Protein AF-P23613-F1 (afdb_monomer)

Nearest PDB structures (foldseek):
  9jub-assembly1_A  TM=9.750E-01  e=3.483E-52  Homo sapiens
  2pe4-assembly1_A  TM=9.469E-01  e=1.449E-42  Homo sapiens
  1fcq-assembly1_A  TM=8.650E-01  e=6.191E-25  Apis mellifera
  1fcv-assembly1_A  TM=8.426E-01  e=2.976E-24  Apis mellifera
  2atm-assembly1_A  TM=8.483E-01  e=1.279E-23  Vespula vulgaris

pLDDT: mean 86.51, std 22.06, range [27.38, 98.94]

Sequence (529 aa):
MGAFTFKHSFFGSFVECSGVLQTVFIFLLIPCCLADKRAPPLIPNVPLLWVWNAPTEFCIGGTNQPLDMSFFSIVGTPRKNITGQSITLYYVDRLGYYPYIDPHTGAIVHGGLPQLMNLQQHLRKSRQDILFYMPTDSVGLAVIDWEEWRPTWTRNWRPKDIYRNKSIELVKSQHPQYNHSYAVAVAKRDFERTGKAFMLETLKLGKSLRPSSLWGYYLFPDCYNTHFTKPNYDGHCPPIELQRNNDLQWLWNDSTALYPSVYLTSRVRSSQNGALYVRNRVHESIRVSKLMDDKNPLPIYVYIRLVFTDQTTTFLELDDLVHSVGEIVPLGVSGIIIWGSLSLTRSLVSCIGLENYMKGTLLPYLINVTLAAKMCGQVLCKNQGICTRKDWNTNTYLHLNATNFDIELQQNGKFVVHGKPSLEDLQEFSKNFHCSCYTNVACKDRLDVHNVRSVNVCTANNICIDAVLNFPSLDDDDEPPITDDTSQNQDSISDITSSAPPSSHILPKDLSWCLFLLSIFSQHWKYLL

Radius of gyration: 29.28 Å; Cα contacts (8 Å, |Δi|>4): 858; chains: 1; bounding box: 80×87×86 Å

InterPro domains:
  IPR001439 Hyaluronidase PH20/Hyaluronidase-5 [PIRSF500773] (1-520)
  IPR013785 Aldolase-type TIM barrel [G3DSA:3.20.20.70] (37-457)
  IPR017853 Glycoside hydrolase superfamily [SSF51445] (47-368)
  IPR018155 Hyaluronidase [PF01630] (38-444)
  IPR018155 Hyaluronidase [PIRSF038193] (1-527)
  IPR018155 Hyaluronidase [PR00846] (48-60)
  IPR018155 Hyaluronidase [PR00846] (109-123)
  IPR018155 Hyaluronidase [PR00846] (140-157)
  IPR018155 Hyaluronidase [PR00846] (198-223)
  IPR018155 Hyaluronidase [PR00846] (245-259)
  IPR018155 Hyaluronidase [PR00846] (351-364)
  IPR018155 Hyaluronidase [PTHR11769] (14-450)

Secondary structure (DSSP, 8-state):
------------------THHHHHHHHHHSGGG---EEPPPSSTT-SSEEEEES-GGG-B-TTSSB---TT-SEEE---TT--S-SEEEE-TTSSS---EE-TTT--EETTSSTTTS-HHHHHHHHHHHHHHH--S--SEEEEE---SS-SSGGG--TTTHHHHHHHHHHHHHH-TTS-HHHHHHHHHHHHHHHHHHHHHHHHHHHHHH-TTEEEEEBTBS------TTSTT---PPPHHHHHHHHHTHHHHTT-SSBB-B----GGGTTSHHHHHHHHHHHHHHHHHHTSS-SSSPPPBEEEEESB-SS-TT-BPPHHHHIIIIIHHGGGT-SEEEEE--GGGTSSHHHHHHHHHHIIIIIHHHHHHHHHHHHHHHHHHHTTSEEEEESSTTS-------TTTEEEEE-TTS-EEEEE---HHHHHHHHHHEEEEEETT------S-GGG--EEEEE-TT--EEEEE--PPPTTSSS-PPPP----------------------------HHHHHHHHHHHHGGGS--

Foldseek 3Di:
DDDDDDDDDDDDDPPPPDCVVVVVVVVVPVPPPLQQADAQFLDPQQQAAAEEEDPQPLFCAPVSHGFPPLLHPFYYYQDDQAAQGLAYEAECVQAFQRWAQPPPPRDTGCNHALLNHDLVNRLVRRLVSLCGRNVDQAAHAYEYEYDRDDLQLVVCDPPSCVRLVVLLVVLCVVPVPDDSVRSSVVSRVSRNVSSLSNLLVSLLSSCVVHVNYFYAYAQPPPLPLPPLVDPPRQQARDPVSLVVSVVCLSRLVSGQAAERELAAAPSQALHVSLLSNQLNSLVSRSVSQPSVPSLNGHAYEYEYEQAHPHGQQHGHALSSCCSHVQLNQQQRHNYYYYHHYCSCSVDNVSSNVVSCCCLPHVVLFVQFQSLLFLQLCCQFWVVQFTKHFPDSSDSDGSGDDPVFWDWDQDPVRDIAIDGDDDLVSSVSSVVTIHGNGYRPGDTGTDPPSVPPQWGWGARSSGRIDTDGDDDDDPPPPDDDDDDDDDDDDDPDDDDDDDDDDDDDDDDDPDCPVVVVVVVVVVVVVPPPD

Organism: Cavia porcellus (NCBI:txid10141)

Mean predicted aligned error: 10.87 Å

Structure (mmCIF, N/CA/C/O backbone):
data_AF-P23613-F1
#
_entry.id   AF-P23613-F1
#
loop_
_atom_site.group_PDB
_atom_site.id
_atom_site.type_symbol
_atom_site.label_atom_id
_atom_site.label_alt_id
_atom_site.label_comp_id
_atom_site.label_asym_id
_atom_site.label_entity_id
_atom_site.label_seq_id
_atom_site.pdbx_PDB_ins_code
_atom_site.Cartn_x
_atom_site.Cartn_y
_atom_site.Cartn_z
_atom_site.occupancy
_atom_site.B_iso_or_equiv
_atom_site.auth_seq_id
_atom_site.auth_comp_id
_atom_site.auth_asym_id
_atom_site.auth_atom_id
_atom_site.pdbx_PDB_model_num
ATOM 1 N N . MET A 1 1 ? 48.321 -65.773 53.821 1.00 35.59 1 MET A N 1
ATOM 2 C CA . MET A 1 1 ? 49.017 -64.737 54.617 1.00 35.59 1 MET A CA 1
ATOM 3 C C . MET A 1 1 ? 48.032 -63.612 54.873 1.00 35.59 1 MET A C 1
ATOM 5 O O . MET A 1 1 ? 47.292 -63.271 53.962 1.00 35.59 1 MET A O 1
ATOM 9 N N . GLY A 1 2 ? 47.921 -63.177 56.127 1.00 34.09 2 GLY A N 1
ATOM 10 C CA . GLY A 1 2 ? 46.806 -62.376 56.627 1.00 34.09 2 GLY A CA 1
ATOM 11 C C . GLY A 1 2 ? 46.732 -60.932 56.124 1.00 34.09 2 GLY A C 1
ATOM 12 O O . GLY A 1 2 ? 47.732 -60.333 55.746 1.00 34.09 2 GLY A O 1
ATOM 13 N N . ALA A 1 3 ? 45.488 -60.450 56.159 1.00 28.58 3 ALA A N 1
ATOM 14 C CA . ALA A 1 3 ? 44.985 -59.096 56.383 1.00 28.58 3 ALA A CA 1
ATOM 15 C C . ALA A 1 3 ? 45.936 -57.897 56.223 1.00 28.58 3 ALA A C 1
ATOM 17 O O . ALA A 1 3 ? 46.836 -57.701 57.030 1.00 28.58 3 ALA A O 1
ATOM 18 N N . PHE A 1 4 ? 45.543 -56.978 55.335 1.00 34.72 4 PHE A N 1
ATOM 19 C CA . PHE A 1 4 ? 45.551 -55.546 55.636 1.00 34.72 4 PHE A CA 1
ATOM 20 C C . PHE A 1 4 ? 44.261 -54.901 55.123 1.00 34.72 4 PHE A C 1
ATOM 22 O O . PHE A 1 4 ? 44.025 -54.754 53.928 1.00 34.72 4 PHE A O 1
ATOM 29 N N . THR A 1 5 ? 43.407 -54.537 56.072 1.00 27.86 5 THR A N 1
ATOM 30 C CA . THR A 1 5 ? 42.307 -53.590 55.918 1.00 27.86 5 THR A CA 1
ATOM 31 C C . THR A 1 5 ? 42.869 -52.177 55.788 1.00 27.86 5 THR A C 1
ATOM 33 O O . THR A 1 5 ? 43.522 -51.706 56.715 1.00 27.86 5 THR A O 1
ATOM 36 N N . PHE A 1 6 ? 42.536 -51.470 54.709 1.00 35.62 6 PHE A N 1
ATOM 37 C CA . PHE A 1 6 ? 42.547 -50.008 54.687 1.00 35.62 6 PHE A CA 1
ATOM 38 C C . PHE A 1 6 ? 41.202 -49.507 54.162 1.00 35.62 6 PHE A C 1
ATOM 40 O O . PHE A 1 6 ? 40.884 -49.604 52.980 1.00 35.62 6 PHE A O 1
ATOM 47 N N . LYS A 1 7 ? 40.396 -48.987 55.092 1.00 27.80 7 LYS A N 1
ATOM 48 C CA . LYS A 1 7 ? 39.304 -48.060 54.808 1.00 27.80 7 LYS A CA 1
ATOM 49 C C . LYS A 1 7 ? 39.934 -46.726 54.418 1.00 27.80 7 LYS A C 1
ATOM 51 O O . LYS A 1 7 ? 40.597 -46.131 55.255 1.00 27.80 7 LYS A O 1
ATOM 56 N N . HIS A 1 8 ? 39.659 -46.231 53.219 1.00 33.97 8 HIS A N 1
ATOM 57 C CA . HIS A 1 8 ? 39.567 -44.795 52.975 1.00 33.97 8 HIS A CA 1
ATOM 58 C C . HIS A 1 8 ? 38.537 -44.540 51.879 1.00 33.97 8 HIS A C 1
ATOM 60 O O . HIS A 1 8 ? 38.761 -44.788 50.700 1.00 33.97 8 HIS A O 1
ATOM 66 N N . SER A 1 9 ? 37.383 -44.051 52.321 1.00 27.38 9 SER A N 1
ATOM 67 C CA . SER A 1 9 ? 36.413 -43.346 51.503 1.00 27.38 9 SER A CA 1
ATOM 68 C C . SER A 1 9 ? 37.077 -42.102 50.917 1.00 27.38 9 SER A C 1
ATOM 70 O O . SER A 1 9 ? 37.444 -41.207 51.674 1.00 27.38 9 SER A O 1
ATOM 72 N N . PHE A 1 10 ? 37.195 -42.019 49.595 1.00 31.62 10 PHE A N 1
ATOM 73 C CA . PHE A 1 10 ? 37.353 -40.745 48.904 1.00 31.62 10 PHE A CA 1
ATOM 74 C C . PHE A 1 10 ? 36.447 -40.711 47.676 1.00 31.62 10 PHE A C 1
ATOM 76 O O . PHE A 1 10 ? 36.648 -41.426 46.704 1.00 31.62 10 PHE A O 1
ATOM 83 N N . PHE A 1 11 ? 35.410 -39.889 47.833 1.00 29.31 11 PHE A N 1
ATOM 84 C CA . PHE A 1 11 ? 34.974 -38.847 46.913 1.00 29.31 11 PHE A CA 1
ATOM 85 C C . PHE A 1 11 ? 34.823 -39.163 45.424 1.00 29.31 11 PHE A C 1
ATOM 87 O O . PHE A 1 11 ? 35.788 -39.347 44.692 1.00 29.31 11 PHE A O 1
ATOM 94 N N . GLY A 1 12 ? 33.586 -38.941 44.975 1.00 28.69 12 GLY A N 1
ATOM 95 C CA . GLY A 1 12 ? 33.343 -38.253 43.717 1.00 28.69 12 GLY A CA 1
ATOM 96 C C . GLY A 1 12 ? 33.208 -39.183 42.531 1.00 28.69 12 GLY A C 1
ATOM 97 O O . GLY A 1 12 ? 34.080 -39.225 41.669 1.00 28.69 12 GLY A O 1
ATOM 98 N N . SER A 1 13 ? 32.059 -39.853 42.431 1.00 32.28 13 SER A N 1
ATOM 99 C CA . SER A 1 13 ? 31.534 -40.223 41.124 1.00 32.28 13 SER A CA 1
ATOM 100 C C . SER A 1 13 ? 31.317 -38.927 40.341 1.00 32.28 13 SER A C 1
ATOM 102 O O . SER A 1 13 ? 30.289 -38.262 40.486 1.00 32.28 13 SER A O 1
ATOM 104 N N . PHE A 1 14 ? 32.314 -38.543 39.546 1.00 35.59 14 PHE A N 1
ATOM 105 C CA . PHE A 1 14 ? 32.091 -37.724 38.370 1.00 35.59 14 PHE A CA 1
ATOM 106 C C . PHE A 1 14 ? 31.065 -38.485 37.538 1.00 35.59 14 PHE A C 1
ATOM 108 O O . PHE A 1 14 ? 31.391 -39.456 36.860 1.00 35.59 14 PHE A O 1
ATOM 115 N N . VAL A 1 15 ? 29.797 -38.097 37.663 1.00 36.88 15 VAL A N 1
ATOM 116 C CA . VAL A 1 15 ? 28.803 -38.440 36.660 1.00 36.88 15 VAL A CA 1
ATOM 117 C C . VAL A 1 15 ? 29.282 -37.711 35.418 1.00 36.88 15 VAL A C 1
ATOM 119 O O . VAL A 1 15 ? 29.139 -36.494 35.306 1.00 36.88 15 VAL A O 1
ATOM 122 N N . GLU A 1 16 ? 29.953 -38.459 34.546 1.00 40.16 16 GLU A N 1
ATOM 123 C CA . GLU A 1 16 ? 30.186 -38.115 33.154 1.00 40.16 16 GLU A CA 1
ATOM 124 C C . GLU A 1 16 ? 28.838 -37.692 32.576 1.00 40.16 16 GLU A C 1
ATOM 126 O O . GLU A 1 16 ? 27.990 -38.504 32.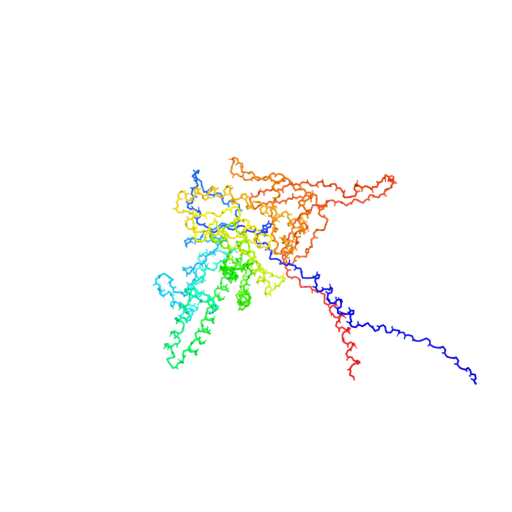202 1.00 40.16 16 GLU A O 1
ATOM 131 N N . CYS A 1 17 ? 28.595 -36.385 32.594 1.00 43.09 17 CYS A N 1
ATOM 132 C CA . CYS A 1 17 ? 27.422 -35.790 31.997 1.00 43.09 17 CYS A CA 1
ATOM 133 C C . CYS A 1 17 ? 27.652 -35.896 30.491 1.00 43.09 17 CYS A C 1
ATOM 135 O O . CYS A 1 17 ? 28.275 -35.031 29.878 1.00 43.09 17 CYS A O 1
ATOM 137 N N . SER A 1 18 ? 27.270 -37.046 29.929 1.00 50.59 18 SER A N 1
ATOM 138 C CA . SER A 1 18 ? 27.409 -37.348 28.509 1.00 50.59 18 SER A CA 1
ATOM 139 C C . SER A 1 18 ? 26.907 -36.157 27.686 1.00 50.59 18 SER A C 1
ATOM 141 O O . SER A 1 18 ? 25.842 -35.602 27.973 1.00 50.59 18 SER A O 1
ATOM 143 N N . GLY A 1 19 ? 27.676 -35.744 26.672 1.00 51.91 19 GLY A N 1
ATOM 144 C CA . GLY A 1 19 ? 27.429 -34.531 25.872 1.00 51.91 19 GLY A CA 1
ATOM 145 C C . GLY A 1 19 ? 26.027 -34.422 25.249 1.00 51.91 19 GLY A C 1
ATOM 146 O O . GLY A 1 19 ? 25.624 -33.344 24.816 1.00 51.91 19 GLY A O 1
ATOM 147 N N . VAL A 1 20 ? 25.251 -35.508 25.283 1.00 53.25 20 VAL A N 1
ATOM 148 C CA . VAL A 1 20 ? 23.841 -35.585 24.891 1.00 53.25 20 VAL A CA 1
ATOM 149 C C . VAL A 1 20 ? 22.955 -34.648 25.727 1.00 53.25 20 VAL A C 1
ATOM 151 O O . VAL A 1 20 ? 22.086 -33.981 25.169 1.00 53.25 20 VAL A O 1
ATOM 154 N N . LEU A 1 21 ? 23.196 -34.504 27.037 1.00 53.19 21 LEU A N 1
ATOM 155 C CA . LEU A 1 21 ? 22.376 -33.636 27.901 1.00 53.19 21 LEU A CA 1
ATOM 156 C C . LEU A 1 21 ? 22.568 -32.143 27.587 1.00 53.19 21 LEU A C 1
ATOM 158 O O . LEU A 1 21 ? 21.594 -31.394 27.561 1.00 53.19 21 LEU A O 1
ATOM 162 N N . GLN A 1 22 ? 23.789 -31.708 27.262 1.00 53.59 22 GLN A N 1
ATOM 163 C CA . GLN A 1 22 ? 24.042 -30.314 26.870 1.00 53.59 22 GLN A CA 1
ATOM 164 C C . GLN A 1 22 ? 23.397 -29.960 25.526 1.00 53.59 22 GLN A C 1
ATOM 166 O O . GLN A 1 22 ? 22.915 -28.841 25.359 1.00 53.59 22 GLN A O 1
ATOM 171 N N . THR A 1 23 ? 23.328 -30.906 24.583 1.00 55.25 23 THR A N 1
ATOM 172 C CA . THR A 1 23 ? 22.690 -30.638 23.286 1.00 55.25 23 THR A CA 1
ATOM 173 C C . THR A 1 23 ? 21.169 -30.525 23.431 1.00 55.25 23 THR A C 1
ATOM 175 O O . THR A 1 23 ? 20.565 -29.614 22.869 1.00 55.25 23 THR A O 1
ATOM 178 N N . VAL A 1 24 ? 20.547 -31.383 24.250 1.00 58.16 24 VAL A N 1
ATOM 179 C CA . VAL A 1 24 ? 19.093 -31.359 24.501 1.00 58.16 24 VAL A CA 1
ATOM 180 C C . VAL A 1 24 ? 18.651 -30.063 25.196 1.00 58.16 24 VAL A C 1
ATOM 182 O O . VAL A 1 24 ? 17.628 -29.493 24.820 1.00 58.16 24 VAL A O 1
ATOM 185 N N . PHE A 1 25 ? 19.438 -29.530 26.139 1.00 52.75 25 PHE A N 1
ATOM 186 C CA . PHE A 1 25 ? 19.114 -28.252 26.790 1.00 52.75 25 PHE A CA 1
ATOM 187 C C . PHE A 1 25 ? 19.213 -27.044 25.846 1.00 52.75 25 PHE A C 1
ATOM 189 O O . PHE A 1 25 ? 18.385 -26.138 25.932 1.00 52.75 25 PHE A O 1
ATOM 196 N N . ILE A 1 26 ? 20.163 -27.039 24.905 1.00 57.59 26 ILE A N 1
ATOM 197 C CA . ILE A 1 26 ? 20.266 -25.974 23.895 1.00 57.59 26 ILE A CA 1
ATOM 198 C C . ILE A 1 26 ? 19.061 -26.029 22.939 1.00 57.59 26 ILE A C 1
ATOM 200 O O . ILE A 1 26 ? 18.459 -24.993 22.663 1.00 57.59 26 ILE A O 1
ATOM 204 N N . PHE A 1 27 ? 18.629 -27.219 22.506 1.00 54.94 27 PHE A N 1
ATOM 205 C CA . PHE A 1 27 ? 17.451 -27.363 21.638 1.00 54.94 27 PHE A CA 1
ATOM 206 C C . PHE A 1 27 ? 16.112 -27.052 22.329 1.00 54.94 27 PHE A C 1
ATOM 208 O O . PHE A 1 27 ? 15.187 -26.618 21.649 1.00 54.94 27 PHE A O 1
ATOM 215 N N . LEU A 1 28 ? 15.999 -27.210 23.652 1.00 54.81 28 LEU A N 1
ATOM 216 C CA . LEU A 1 28 ? 14.786 -26.843 24.402 1.00 54.81 28 LEU A CA 1
ATOM 217 C C . LEU A 1 28 ? 14.705 -25.343 24.740 1.00 54.81 28 LEU A C 1
ATOM 219 O O . LEU A 1 28 ? 13.606 -24.817 24.902 1.00 54.81 28 LEU A O 1
ATOM 223 N N . LEU A 1 29 ? 15.837 -24.634 24.813 1.00 49.53 29 LEU A N 1
ATOM 224 C CA . LEU A 1 29 ? 15.864 -23.195 25.113 1.00 49.53 29 LEU A CA 1
ATOM 225 C C . LEU A 1 29 ? 15.722 -22.299 23.868 1.00 49.53 29 LEU A C 1
ATOM 227 O O . LEU A 1 29 ? 15.294 -21.153 23.996 1.00 49.53 29 LEU A O 1
ATOM 231 N N . ILE A 1 30 ? 16.039 -22.799 22.667 1.00 52.78 30 ILE A N 1
ATOM 232 C CA . ILE A 1 30 ? 15.990 -22.005 21.424 1.00 52.78 30 ILE A CA 1
ATOM 233 C C . ILE A 1 30 ? 14.553 -21.670 20.952 1.00 52.78 30 ILE A C 1
ATOM 235 O O . ILE A 1 30 ? 14.345 -20.535 20.518 1.00 52.78 30 ILE A O 1
ATOM 239 N N . PRO A 1 31 ? 13.532 -22.549 21.055 1.00 48.16 31 PRO A N 1
ATOM 240 C CA . PRO A 1 31 ? 12.187 -22.211 20.576 1.00 48.16 31 PRO A CA 1
ATOM 241 C C . PRO A 1 31 ? 11.393 -21.283 21.508 1.00 48.16 31 PRO A C 1
ATOM 243 O O . PRO A 1 31 ? 10.493 -20.590 21.045 1.00 48.16 31 PRO A O 1
ATOM 246 N N . CYS A 1 32 ? 11.706 -21.225 22.807 1.00 46.53 32 CYS A N 1
ATOM 247 C CA . CYS A 1 32 ? 10.863 -20.513 23.780 1.00 46.53 32 CYS A CA 1
ATOM 248 C C . CYS A 1 32 ? 11.027 -18.981 23.794 1.00 46.53 32 CYS A C 1
ATOM 250 O O . CYS A 1 32 ? 10.246 -18.303 24.459 1.00 46.53 32 CYS A O 1
ATOM 252 N N . CYS A 1 33 ? 12.012 -18.419 23.083 1.00 47.56 33 CYS A N 1
ATOM 253 C CA . CYS A 1 33 ? 12.348 -16.991 23.188 1.00 47.56 33 CYS A CA 1
ATOM 254 C C . CYS A 1 33 ? 12.337 -16.208 21.868 1.00 47.56 33 CYS A C 1
ATOM 256 O O . CYS A 1 33 ? 12.614 -15.006 21.893 1.00 47.56 33 CYS A O 1
ATOM 258 N N . LEU A 1 34 ? 11.975 -16.812 20.731 1.00 54.50 34 LEU A N 1
ATOM 259 C CA . LEU A 1 34 ? 11.693 -16.039 19.516 1.00 54.50 34 LEU A CA 1
ATOM 260 C C . LEU A 1 34 ? 10.297 -15.417 19.636 1.00 54.50 34 LEU A C 1
ATOM 262 O O . LEU A 1 34 ? 9.340 -15.852 19.004 1.00 54.50 34 LEU A O 1
ATOM 266 N N . ALA A 1 35 ? 10.168 -14.416 20.508 1.00 65.12 35 ALA A N 1
ATOM 267 C CA . ALA A 1 35 ? 8.947 -13.635 20.622 1.00 65.12 35 ALA A CA 1
ATOM 268 C C . ALA A 1 35 ? 8.652 -12.984 19.264 1.00 65.12 35 ALA A C 1
ATOM 270 O O . ALA A 1 35 ? 9.446 -12.180 18.773 1.00 65.12 35 ALA A O 1
ATOM 271 N N . ASP A 1 36 ? 7.517 -13.327 18.658 1.00 86.62 36 ASP A N 1
ATOM 272 C CA . ASP A 1 36 ? 7.092 -12.752 17.389 1.00 86.62 36 ASP A CA 1
ATOM 273 C C . ASP A 1 36 ? 6.780 -11.259 17.571 1.00 86.62 36 ASP A C 1
ATOM 275 O O . ASP A 1 36 ? 5.734 -10.892 18.101 1.00 86.62 36 ASP A O 1
ATOM 279 N N . LYS A 1 37 ? 7.709 -10.381 17.178 1.00 94.69 37 LYS A N 1
ATOM 280 C CA . LYS A 1 37 ? 7.545 -8.931 17.330 1.00 94.69 37 LYS A CA 1
ATOM 281 C C . LYS A 1 37 ? 6.811 -8.290 16.157 1.00 94.69 37 LYS A C 1
ATOM 283 O O . LYS A 1 37 ? 6.916 -8.728 15.003 1.00 94.69 37 LYS A O 1
ATOM 288 N N . ARG A 1 38 ? 6.105 -7.199 16.456 1.00 96.75 38 ARG A N 1
ATOM 289 C CA . ARG A 1 38 ? 5.537 -6.249 15.491 1.00 96.75 38 ARG A CA 1
ATOM 290 C C . ARG A 1 38 ? 5.854 -4.816 15.902 1.00 96.75 38 ARG A C 1
ATOM 292 O O . ARG A 1 38 ? 6.026 -4.522 17.086 1.00 96.75 38 ARG A O 1
ATOM 299 N N . ALA A 1 39 ? 5.920 -3.932 14.912 1.00 96.75 39 ALA A N 1
ATOM 300 C CA . ALA A 1 39 ? 6.069 -2.506 15.156 1.00 96.75 39 ALA A CA 1
ATOM 301 C C . ALA A 1 39 ? 4.892 -1.978 15.997 1.00 96.75 39 ALA A C 1
ATOM 303 O O . ALA A 1 39 ? 3.756 -2.417 15.782 1.00 96.75 39 ALA A O 1
ATOM 304 N N . PRO A 1 40 ? 5.133 -1.046 16.934 1.00 96.44 40 PRO A N 1
ATOM 305 C CA . PRO A 1 40 ? 4.059 -0.406 17.676 1.00 96.44 40 PRO A CA 1
ATOM 306 C C . PRO A 1 40 ? 3.154 0.428 16.747 1.00 96.44 40 PRO A C 1
ATOM 308 O O . PRO A 1 40 ? 3.584 0.829 15.659 1.00 96.44 40 PRO A O 1
ATOM 311 N N . PRO A 1 41 ? 1.911 0.722 17.167 1.00 97.06 41 PRO A N 1
ATOM 312 C CA . PRO A 1 41 ? 0.989 1.552 16.395 1.00 97.06 41 PRO A CA 1
ATOM 313 C C . PRO A 1 41 ? 1.536 2.965 16.146 1.00 97.06 41 PRO A C 1
ATOM 315 O O . PRO A 1 41 ? 2.107 3.575 17.048 1.00 97.06 41 PRO A O 1
ATOM 318 N N . LEU A 1 42 ? 1.303 3.516 14.948 1.00 96.81 42 LEU A N 1
ATOM 319 C CA . LEU A 1 42 ? 1.667 4.906 14.621 1.00 96.81 42 LEU A CA 1
ATOM 320 C C . LEU A 1 42 ? 0.841 5.924 15.413 1.00 96.81 42 LEU A C 1
ATOM 322 O O . LEU A 1 42 ? 1.361 6.946 15.850 1.00 96.81 42 LEU A O 1
ATOM 326 N N . ILE A 1 43 ? -0.453 5.639 15.572 1.00 95.69 43 ILE A N 1
ATOM 327 C CA . ILE A 1 43 ? -1.387 6.433 16.369 1.00 95.69 43 ILE A CA 1
ATOM 328 C C . ILE A 1 43 ? -1.732 5.612 17.620 1.00 95.69 43 ILE A C 1
ATOM 330 O O . ILE A 1 43 ? -2.120 4.445 17.480 1.00 95.69 43 ILE A O 1
ATOM 334 N N . PRO A 1 44 ? -1.615 6.181 18.837 1.00 92.19 44 PRO A N 1
ATOM 335 C CA . PRO A 1 44 ? -1.964 5.477 20.068 1.00 92.19 44 PRO A CA 1
ATOM 336 C C . PRO A 1 44 ? -3.369 4.864 20.005 1.00 92.19 44 PRO A C 1
ATOM 338 O O . PRO A 1 44 ? -4.305 5.493 19.520 1.00 92.19 44 PRO A O 1
ATOM 341 N N . ASN A 1 45 ? -3.523 3.636 20.507 1.00 91.06 45 ASN A N 1
ATOM 342 C CA . ASN A 1 45 ? -4.793 2.889 20.546 1.00 91.06 45 ASN A CA 1
ATOM 343 C C . ASN A 1 45 ? -5.431 2.551 19.174 1.00 91.06 45 ASN A C 1
ATOM 345 O O . ASN A 1 45 ? -6.556 2.032 19.128 1.00 91.06 45 ASN A O 1
ATOM 349 N N . VAL A 1 46 ? -4.709 2.766 18.064 1.00 95.69 46 VAL A N 1
ATOM 350 C CA . VAL A 1 46 ? -5.116 2.392 16.696 1.00 95.69 46 VAL A CA 1
ATOM 351 C C . VAL A 1 46 ? -4.156 1.325 16.143 1.00 95.69 46 VAL A C 1
ATOM 353 O O . VAL A 1 46 ? -3.284 1.637 15.335 1.00 95.69 46 VAL A O 1
ATOM 356 N N . PRO A 1 47 ? -4.271 0.055 16.587 1.00 95.75 47 PRO A N 1
ATOM 357 C CA . PRO A 1 47 ? -3.327 -1.004 16.213 1.00 95.75 47 PRO A CA 1
ATOM 358 C C . PRO A 1 47 ? -3.379 -1.393 14.730 1.00 95.75 47 PRO A C 1
ATOM 360 O O . PRO A 1 47 ? -2.379 -1.850 14.187 1.00 95.75 47 PRO A O 1
ATOM 363 N N . LEU A 1 48 ? -4.528 -1.184 14.081 1.00 97.75 48 LEU A N 1
ATOM 364 C CA . LEU A 1 48 ? -4.714 -1.324 12.641 1.00 97.75 48 LEU A CA 1
ATOM 365 C C . LEU A 1 48 ? -5.094 0.045 12.070 1.00 97.75 48 LEU A C 1
ATOM 367 O O . LEU A 1 48 ? -6.215 0.515 12.268 1.00 97.75 48 LEU A O 1
ATOM 371 N N . LEU A 1 49 ? -4.152 0.692 11.386 1.00 98.19 49 LEU A N 1
ATOM 372 C CA . LEU A 1 49 ? -4.361 2.016 10.806 1.00 98.19 49 LEU A CA 1
ATOM 373 C C . LEU A 1 49 ? -5.053 1.923 9.440 1.00 98.19 49 LEU A C 1
ATOM 375 O O . LEU A 1 49 ? -4.492 1.368 8.494 1.00 98.19 49 LEU A O 1
ATOM 379 N N . TRP A 1 50 ? -6.230 2.535 9.312 1.00 98.62 50 TRP A N 1
ATOM 380 C CA . TRP A 1 50 ? -6.914 2.710 8.030 1.00 98.62 50 TRP A CA 1
ATOM 381 C C . TRP A 1 50 ? -6.568 4.060 7.413 1.00 98.62 50 TRP A C 1
ATOM 383 O O . TRP A 1 50 ? -6.841 5.111 7.999 1.00 98.62 50 TRP A O 1
ATOM 393 N N . VAL A 1 51 ? -5.986 4.026 6.216 1.00 98.75 51 VAL A N 1
ATOM 394 C CA . VAL A 1 51 ? -5.546 5.219 5.491 1.00 98.75 51 VAL A CA 1
ATOM 395 C C . VAL A 1 51 ? -6.276 5.313 4.161 1.00 98.75 51 VAL A C 1
ATOM 397 O O . VAL A 1 51 ? -6.219 4.396 3.347 1.00 98.75 51 VAL A O 1
ATOM 400 N N . TRP A 1 52 ? -6.931 6.440 3.913 1.00 98.38 52 TRP A N 1
ATOM 401 C CA . TRP A 1 52 ? -7.540 6.750 2.629 1.00 98.38 52 TRP A CA 1
ATOM 402 C C . TRP A 1 52 ? -6.595 7.603 1.788 1.00 98.38 52 TRP A C 1
ATOM 404 O O . TRP A 1 52 ? -6.198 8.688 2.212 1.00 98.38 52 TRP A O 1
ATOM 414 N N . ASN A 1 53 ? -6.240 7.137 0.591 1.00 97.81 53 ASN A N 1
ATOM 415 C CA . ASN A 1 53 ? -5.408 7.875 -0.353 1.00 97.81 53 ASN A CA 1
ATOM 416 C C . ASN A 1 53 ? -6.018 7.902 -1.763 1.00 97.81 53 ASN A C 1
ATOM 418 O O . ASN A 1 53 ? -5.476 7.339 -2.715 1.00 97.81 53 ASN A O 1
ATOM 422 N N . ALA A 1 54 ? -7.169 8.561 -1.897 1.00 96.31 54 ALA A N 1
ATOM 423 C CA . ALA A 1 54 ? -7.894 8.712 -3.157 1.00 96.31 54 ALA A CA 1
ATOM 424 C C . ALA A 1 54 ? -8.507 10.122 -3.279 1.00 96.31 54 ALA A C 1
ATOM 426 O O . ALA A 1 54 ? -8.807 10.737 -2.257 1.00 96.31 54 ALA A O 1
ATOM 427 N N . PRO A 1 55 ? -8.715 10.648 -4.504 1.00 93.94 55 PRO A N 1
ATOM 428 C CA . PRO A 1 55 ? -9.159 12.024 -4.730 1.00 93.94 55 PRO A CA 1
ATOM 429 C C . PRO A 1 55 ? -10.683 12.190 -4.575 1.00 93.94 55 PRO A C 1
ATOM 431 O O . PRO A 1 55 ? -11.386 12.506 -5.541 1.00 93.94 55 PRO A O 1
ATOM 434 N N . THR A 1 56 ? -11.209 11.905 -3.382 1.00 92.38 56 THR A N 1
ATOM 435 C CA . THR A 1 56 ? -12.647 11.942 -3.064 1.00 92.38 56 THR A CA 1
ATOM 436 C C . THR A 1 56 ? -13.191 13.319 -2.725 1.00 92.38 56 THR A C 1
ATOM 438 O O . THR A 1 56 ? -14.402 13.469 -2.620 1.00 92.38 56 THR A O 1
ATOM 441 N N . GLU A 1 57 ? -12.352 14.346 -2.627 1.00 88.81 57 GLU A N 1
ATOM 442 C CA . GLU A 1 57 ? -12.787 15.723 -2.375 1.00 88.81 57 GLU A CA 1
ATOM 443 C C . GLU A 1 57 ? -13.682 16.301 -3.487 1.00 88.81 57 GLU A C 1
ATOM 445 O O . GLU A 1 57 ? -14.371 17.294 -3.276 1.00 88.81 57 GLU A O 1
ATOM 450 N N . PHE A 1 58 ? -13.686 15.683 -4.673 1.00 83.00 58 PHE A N 1
ATOM 451 C CA . PHE A 1 58 ? -14.607 16.019 -5.762 1.00 83.00 58 PHE A CA 1
ATOM 452 C C . PHE A 1 58 ? -15.993 15.395 -5.598 1.00 83.00 58 PHE A C 1
ATOM 454 O O . PHE A 1 58 ? -16.934 15.807 -6.275 1.00 83.00 58 PHE A O 1
ATOM 461 N N . CYS A 1 59 ? -16.121 14.387 -4.736 1.00 86.94 59 CYS A N 1
ATOM 462 C CA . CYS A 1 59 ? -17.388 13.731 -4.495 1.00 86.94 59 CYS A CA 1
ATOM 463 C C . CYS A 1 59 ? -18.194 14.509 -3.472 1.00 86.94 59 CYS A C 1
ATOM 465 O O . CYS A 1 59 ? -17.999 14.401 -2.262 1.00 86.94 59 CYS A O 1
ATOM 467 N N . ILE A 1 60 ? -19.154 15.247 -4.007 1.00 75.75 60 ILE A N 1
ATOM 468 C CA . ILE A 1 60 ? -20.345 15.629 -3.281 1.00 75.75 60 ILE A CA 1
ATOM 469 C C . ILE A 1 60 ? -21.354 14.497 -3.544 1.00 75.75 60 ILE A C 1
ATOM 471 O O . ILE A 1 60 ? -21.746 14.273 -4.689 1.00 75.75 60 ILE A O 1
ATOM 475 N N . GLY A 1 61 ? -21.656 13.708 -2.514 1.00 62.44 61 GLY A N 1
ATOM 476 C CA . GLY A 1 61 ? -22.537 12.541 -2.559 1.00 62.44 61 GLY A CA 1
ATOM 477 C C . GLY A 1 61 ? -23.982 12.882 -2.924 1.00 62.44 61 GLY A C 1
ATOM 478 O O . GLY A 1 61 ? -24.326 14.035 -3.197 1.00 62.44 61 GLY A O 1
ATOM 479 N N . GLY A 1 62 ? -24.858 11.874 -2.907 1.00 61.47 62 GLY A N 1
ATOM 480 C CA . GLY A 1 62 ? -26.253 12.020 -3.354 1.00 61.47 62 GLY A CA 1
ATOM 481 C C . GLY A 1 62 ? -27.063 13.073 -2.580 1.00 61.47 62 GLY A C 1
ATOM 482 O O . GLY A 1 62 ? -28.007 13.646 -3.117 1.00 61.47 62 GLY A O 1
ATOM 483 N N . THR A 1 63 ? -26.666 13.372 -1.340 1.00 65.81 63 THR A N 1
ATOM 484 C CA . THR A 1 63 ? -27.290 14.369 -0.451 1.00 65.81 63 THR A CA 1
ATOM 485 C C . THR A 1 63 ? -26.686 15.772 -0.567 1.00 65.81 63 THR A C 1
ATOM 487 O O . THR A 1 63 ? -26.957 16.631 0.270 1.00 65.81 63 THR A O 1
ATOM 490 N N . ASN A 1 64 ? -25.856 16.025 -1.583 1.00 73.69 64 ASN A N 1
ATOM 491 C CA . ASN A 1 64 ? -25.073 17.254 -1.713 1.00 73.69 64 ASN A CA 1
ATOM 492 C C . ASN A 1 64 ? -24.071 17.469 -0.546 1.00 73.69 64 ASN A C 1
ATOM 494 O O . ASN A 1 64 ? -23.691 18.599 -0.238 1.00 73.69 64 ASN A O 1
ATOM 498 N N . GLN A 1 65 ? -23.645 16.381 0.108 1.00 82.00 65 GLN A N 1
ATOM 499 C CA . GLN A 1 65 ? -22.670 16.374 1.204 1.00 82.00 65 GLN A CA 1
ATOM 500 C C . GLN A 1 65 ? -21.392 15.628 0.799 1.00 82.00 65 GLN A C 1
ATOM 502 O O . GLN A 1 65 ? -21.475 14.685 0.014 1.00 82.00 65 GLN A O 1
ATOM 507 N N . PRO A 1 66 ? -20.210 15.997 1.321 1.00 89.00 66 PRO A N 1
ATOM 508 C CA . PRO A 1 66 ? -18.997 15.203 1.132 1.00 89.00 66 PRO A CA 1
ATOM 509 C C . PRO A 1 66 ? -19.183 13.759 1.616 1.00 89.00 66 PRO A C 1
ATOM 511 O O . PRO A 1 66 ? -19.958 13.509 2.539 1.00 89.00 66 PRO A O 1
ATOM 514 N N . LEU A 1 67 ? -18.441 12.819 1.026 1.00 91.38 67 LEU A N 1
ATOM 515 C CA . LEU A 1 67 ? -18.385 11.446 1.536 1.00 91.38 67 LEU A CA 1
ATOM 516 C C . LEU A 1 67 ? -17.945 11.442 3.010 1.00 91.38 67 LEU A C 1
ATOM 518 O O . LEU A 1 67 ? -17.009 12.153 3.381 1.00 91.38 67 LEU A O 1
ATOM 522 N N . ASP A 1 68 ? -18.599 10.627 3.841 1.00 91.88 68 ASP A N 1
ATOM 523 C CA . ASP A 1 68 ? -18.190 10.450 5.234 1.00 91.88 68 ASP A CA 1
ATOM 524 C C . ASP A 1 68 ? -16.885 9.647 5.298 1.00 91.88 68 ASP A C 1
ATOM 526 O O . ASP A 1 68 ? -16.852 8.435 5.073 1.00 91.88 68 ASP A O 1
ATOM 530 N N . MET A 1 69 ? -15.800 10.354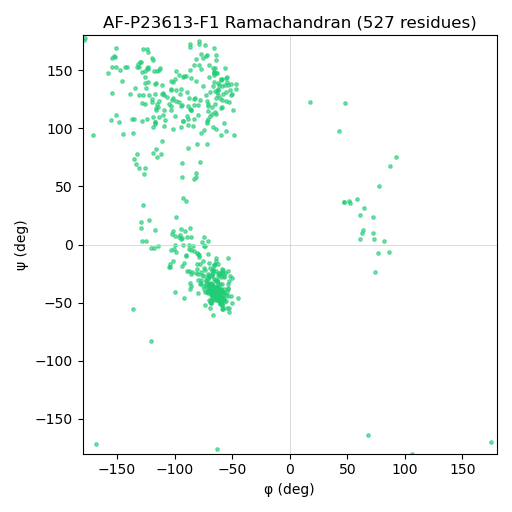 5.604 1.00 94.50 69 MET A N 1
ATOM 531 C CA . MET A 1 69 ? -14.460 9.790 5.736 1.00 94.50 69 MET A CA 1
ATOM 532 C C . MET A 1 69 ? -14.059 9.539 7.196 1.00 94.50 69 MET A C 1
ATOM 534 O O . MET A 1 69 ? -12.907 9.192 7.447 1.00 94.50 69 MET A O 1
ATOM 538 N N . SER A 1 70 ? -14.973 9.710 8.159 1.00 94.62 70 SER A N 1
ATOM 539 C CA . SER A 1 70 ? -14.665 9.683 9.597 1.00 94.62 70 SER A CA 1
ATOM 540 C C . SER A 1 70 ? -14.052 8.367 10.080 1.00 94.62 70 SER A C 1
ATOM 542 O O . SER A 1 70 ? -13.278 8.374 11.032 1.00 94.62 70 SER A O 1
ATOM 544 N N . PHE A 1 71 ? -14.350 7.245 9.415 1.00 96.88 71 PHE A N 1
ATOM 545 C CA . PHE A 1 71 ? -13.788 5.932 9.743 1.00 96.88 71 PHE A CA 1
ATOM 546 C C . PHE A 1 71 ? -12.259 5.859 9.564 1.00 96.88 71 PHE A C 1
ATOM 548 O O . PHE A 1 71 ? -11.582 5.116 10.277 1.00 96.88 71 PHE A O 1
ATOM 555 N N . PHE A 1 72 ? -11.697 6.620 8.621 1.00 97.88 72 PHE A N 1
ATOM 556 C CA . PHE A 1 72 ? -10.276 6.568 8.283 1.00 97.88 72 PHE A CA 1
ATOM 557 C C . PHE A 1 72 ? -9.474 7.518 9.173 1.00 97.88 72 PHE A C 1
ATOM 559 O O . PHE A 1 72 ? -9.745 8.714 9.229 1.00 97.88 72 PHE A O 1
ATOM 566 N N . SER A 1 73 ? -8.436 7.002 9.836 1.00 97.06 73 SER A N 1
ATOM 567 C CA . SER A 1 73 ? -7.593 7.806 10.732 1.00 97.06 73 SER A CA 1
ATOM 568 C C . SER A 1 73 ? -6.699 8.793 9.980 1.00 97.06 73 SER A C 1
ATOM 570 O O . SER A 1 73 ? -6.332 9.832 10.521 1.00 97.06 73 SER A O 1
ATOM 572 N N . ILE A 1 74 ? -6.334 8.467 8.738 1.00 97.81 74 ILE A N 1
ATOM 573 C CA . ILE A 1 74 ? -5.620 9.367 7.833 1.00 97.81 74 ILE A CA 1
ATOM 574 C C . ILE A 1 74 ? -6.395 9.435 6.524 1.00 97.81 74 ILE A C 1
ATOM 576 O O . ILE A 1 74 ? -6.680 8.407 5.912 1.00 97.81 74 ILE A O 1
ATOM 580 N N . VAL A 1 75 ? -6.677 10.653 6.071 1.00 96.94 75 VAL A N 1
ATOM 581 C CA . VAL A 1 75 ? -7.289 10.929 4.771 1.00 96.94 75 VAL A CA 1
ATOM 582 C C . VAL A 1 75 ? -6.355 11.842 3.990 1.00 96.94 75 VAL A C 1
ATOM 584 O O . VAL A 1 75 ? -5.914 12.873 4.492 1.00 96.94 75 VAL A O 1
ATOM 587 N N . GLY A 1 76 ? -6.045 11.459 2.758 1.00 96.12 76 GLY A N 1
ATOM 588 C CA . GLY A 1 76 ? -5.284 12.273 1.825 1.00 96.12 76 GLY A CA 1
ATOM 589 C C . GLY A 1 76 ? -5.653 11.974 0.377 1.00 96.12 76 GLY A C 1
ATOM 590 O O . GLY A 1 76 ? -6.318 10.991 0.063 1.00 96.12 76 GLY A O 1
ATOM 591 N N . THR A 1 77 ? -5.180 12.819 -0.526 1.00 95.50 77 THR A N 1
ATOM 592 C CA . THR A 1 77 ? -5.413 12.755 -1.966 1.00 95.50 77 THR A CA 1
ATOM 593 C C . THR A 1 77 ? -4.073 12.699 -2.705 1.00 95.50 77 THR A C 1
ATOM 595 O O . THR A 1 77 ? -3.130 13.413 -2.344 1.00 95.50 77 THR A O 1
ATOM 598 N N . PRO A 1 78 ? -3.947 11.882 -3.769 1.00 93.56 78 PRO A N 1
ATOM 599 C CA . PRO A 1 78 ? -2.715 11.776 -4.548 1.00 93.56 78 PRO A CA 1
ATOM 600 C C . PRO A 1 78 ? -2.473 12.985 -5.470 1.00 93.56 78 PRO A C 1
ATOM 602 O O . PRO A 1 78 ? -1.541 12.956 -6.272 1.00 93.56 78 PRO A O 1
ATOM 605 N N . ARG A 1 79 ? -3.279 14.052 -5.399 1.00 92.19 79 ARG A N 1
ATOM 606 C CA . ARG A 1 79 ? -3.174 15.221 -6.286 1.00 92.19 79 ARG A CA 1
ATOM 607 C C . ARG A 1 79 ? -1.888 16.022 -6.097 1.00 92.19 79 ARG A C 1
ATOM 609 O O . ARG A 1 79 ? -1.358 16.160 -5.001 1.00 92.19 79 ARG A O 1
ATOM 616 N N . LYS A 1 80 ? -1.433 16.622 -7.198 1.00 91.00 80 LYS A N 1
ATOM 617 C CA . LYS A 1 80 ? -0.173 17.373 -7.280 1.00 91.00 80 LYS A CA 1
ATOM 618 C C . LYS A 1 80 ? -0.154 18.705 -6.523 1.00 91.00 80 LYS A C 1
ATOM 620 O O . LYS A 1 80 ? 0.907 19.124 -6.100 1.00 91.00 80 LYS A O 1
ATOM 625 N N . ASN A 1 81 ? -1.291 19.371 -6.338 1.00 90.75 81 ASN A N 1
ATOM 626 C CA . ASN A 1 81 ? -1.312 20.730 -5.771 1.00 90.75 81 ASN A CA 1
ATOM 627 C C . ASN A 1 81 ? -1.721 20.771 -4.290 1.00 90.75 81 ASN A C 1
ATOM 629 O O . ASN A 1 81 ? -1.985 21.850 -3.771 1.00 90.75 81 ASN A O 1
ATOM 633 N N . ILE A 1 82 ? -1.826 19.615 -3.630 1.00 94.00 82 ILE A N 1
ATOM 634 C CA . ILE A 1 82 ? -2.268 19.519 -2.236 1.00 94.00 82 ILE A CA 1
ATOM 635 C C . ILE A 1 82 ? -1.062 19.193 -1.354 1.00 94.00 82 ILE A C 1
ATOM 637 O O . ILE A 1 82 ? -0.337 18.232 -1.613 1.00 94.00 82 ILE A O 1
ATOM 641 N N . THR A 1 83 ? -0.854 20.002 -0.317 1.00 96.00 83 THR A N 1
ATOM 642 C CA . THR A 1 83 ? 0.280 19.926 0.614 1.00 96.00 83 THR A CA 1
ATOM 643 C C . THR A 1 83 ? -0.221 19.803 2.057 1.00 96.00 83 THR A C 1
ATOM 645 O O . THR A 1 83 ? -1.412 19.966 2.317 1.00 96.00 83 THR A O 1
ATOM 648 N N . GLY A 1 84 ? 0.665 19.479 3.004 1.00 96.62 84 GLY A N 1
ATOM 649 C CA . GLY A 1 84 ? 0.324 19.407 4.433 1.00 96.62 84 GLY A CA 1
ATOM 650 C C . GLY A 1 84 ? -0.542 18.209 4.826 1.00 96.62 84 GLY A C 1
ATOM 651 O O . GLY A 1 84 ? -1.241 18.268 5.830 1.00 96.62 84 GLY A O 1
ATOM 652 N N . GLN A 1 85 ? -0.517 17.132 4.037 1.00 96.69 85 GLN A N 1
ATOM 653 C CA . GLN A 1 85 ? -1.314 15.928 4.279 1.00 96.69 85 GLN A CA 1
ATOM 654 C C . GLN A 1 85 ? -0.556 14.923 5.157 1.00 96.69 85 GLN A C 1
ATOM 656 O O . GLN A 1 85 ? 0.649 14.733 4.986 1.00 96.69 85 GLN A O 1
ATOM 661 N N . SER A 1 86 ? -1.267 14.198 6.025 1.00 96.62 86 SER A N 1
ATOM 662 C CA . SER A 1 86 ? -0.688 13.125 6.858 1.00 96.62 86 SER A CA 1
ATOM 663 C C . SER A 1 86 ? -0.293 11.869 6.069 1.00 96.62 86 SER A C 1
ATOM 665 O O . SER A 1 86 ? 0.361 10.983 6.612 1.00 96.62 86 SER A O 1
ATOM 667 N N . ILE A 1 87 ? -0.653 11.786 4.786 1.00 98.25 87 ILE A N 1
ATOM 668 C CA . ILE A 1 87 ? -0.051 10.867 3.818 1.00 98.25 87 ILE A CA 1
ATOM 669 C C . ILE A 1 87 ? 0.388 11.656 2.585 1.00 98.25 87 ILE A C 1
ATOM 671 O O . ILE A 1 87 ? -0.422 12.311 1.932 1.00 98.25 87 ILE A O 1
ATOM 675 N N . THR A 1 88 ? 1.676 11.587 2.257 1.00 97.94 88 THR A N 1
ATOM 676 C CA . THR A 1 88 ? 2.250 12.223 1.068 1.00 97.94 88 THR A CA 1
ATOM 677 C C . THR A 1 88 ? 2.784 11.156 0.124 1.00 97.94 88 THR A C 1
ATOM 679 O O . THR A 1 88 ? 3.701 10.413 0.470 1.00 97.94 88 THR A O 1
ATOM 682 N N . LEU A 1 89 ? 2.210 11.095 -1.078 1.00 97.88 89 LEU A N 1
ATOM 683 C CA . LEU A 1 89 ? 2.623 10.195 -2.153 1.00 97.88 89 LEU A CA 1
ATOM 684 C C . LEU A 1 89 ? 3.422 10.977 -3.201 1.00 97.88 89 LEU A C 1
ATOM 686 O O . LEU A 1 89 ? 2.897 11.905 -3.817 1.00 97.88 89 LEU A O 1
ATOM 690 N N . TYR A 1 90 ? 4.678 10.603 -3.421 1.00 98.12 90 TYR A N 1
ATOM 691 C CA . TYR A 1 90 ? 5.586 11.256 -4.360 1.00 98.12 90 TYR A CA 1
ATOM 692 C C . TYR A 1 90 ? 5.691 10.460 -5.664 1.00 98.12 90 TYR A C 1
ATOM 694 O O . TYR A 1 90 ? 6.451 9.499 -5.742 1.00 98.12 90 TYR A O 1
ATOM 702 N N . TYR A 1 91 ? 4.964 10.892 -6.700 1.00 97.50 91 TYR A N 1
ATOM 703 C CA . TYR A 1 91 ? 5.154 10.377 -8.066 1.00 97.50 91 TYR A CA 1
ATOM 704 C C . TYR A 1 91 ? 6.445 10.920 -8.706 1.00 97.50 91 TYR A C 1
ATOM 706 O O . TYR A 1 91 ? 7.088 11.838 -8.187 1.00 97.50 91 TYR A O 1
ATOM 714 N N . VAL A 1 92 ? 6.789 10.374 -9.874 1.00 96.75 92 VAL A N 1
ATOM 715 C CA . VAL A 1 92 ? 7.982 10.690 -10.681 1.00 96.75 92 VAL A CA 1
ATOM 716 C C . VAL A 1 92 ? 8.212 12.184 -10.943 1.00 96.75 92 VAL A C 1
ATOM 718 O O . VAL A 1 92 ? 9.354 12.610 -11.082 1.00 96.75 92 VAL A O 1
ATOM 721 N N . ASP A 1 93 ? 7.152 12.992 -10.984 1.00 95.62 93 ASP A N 1
ATOM 722 C CA . ASP A 1 93 ? 7.182 14.427 -11.288 1.00 95.62 93 ASP A CA 1
ATOM 723 C C . ASP A 1 93 ? 7.081 15.326 -10.040 1.00 95.62 93 ASP A C 1
ATOM 725 O O . ASP A 1 93 ? 6.847 16.535 -10.158 1.00 95.62 93 ASP A O 1
ATOM 729 N N . ARG A 1 94 ? 7.211 14.743 -8.838 1.00 96.75 94 ARG A N 1
ATOM 730 C CA . ARG A 1 94 ? 6.988 15.431 -7.553 1.00 96.75 94 ARG A CA 1
ATOM 731 C C . ARG A 1 94 ? 8.124 15.300 -6.547 1.00 96.75 94 ARG A C 1
ATOM 733 O O . ARG A 1 94 ? 7.985 15.808 -5.440 1.00 96.75 94 ARG A O 1
ATOM 740 N N . LEU A 1 95 ? 9.230 14.646 -6.896 1.00 98.38 95 LEU A N 1
ATOM 741 C CA . LEU A 1 95 ? 10.362 14.483 -5.986 1.00 98.38 95 LEU A CA 1
ATOM 742 C C . LEU A 1 95 ? 11.695 14.519 -6.727 1.00 98.38 95 LEU A C 1
ATOM 744 O O . LEU A 1 95 ? 12.191 13.505 -7.221 1.00 98.38 95 LEU A O 1
ATOM 748 N N . GLY A 1 96 ? 12.295 15.704 -6.770 1.00 98.62 96 GLY A N 1
ATOM 749 C CA . GLY A 1 96 ? 13.590 15.899 -7.398 1.00 98.62 96 GLY A CA 1
ATOM 750 C C . GLY A 1 96 ? 13.556 15.728 -8.911 1.00 98.62 96 GLY A C 1
ATOM 751 O O . GLY A 1 96 ? 12.513 15.721 -9.557 1.00 98.62 96 GLY A O 1
ATOM 752 N N . TYR A 1 97 ? 14.746 15.571 -9.482 1.00 98.50 97 TYR A N 1
ATOM 753 C CA . TYR A 1 97 ? 14.926 15.208 -10.886 1.00 98.50 97 TYR A CA 1
ATOM 754 C C . TYR A 1 97 ? 15.075 13.696 -11.008 1.00 98.50 97 TYR A C 1
ATOM 756 O O . TYR A 1 97 ? 16.189 13.200 -11.158 1.00 98.50 97 TYR A O 1
ATOM 764 N N . TYR A 1 98 ? 13.996 12.947 -10.782 1.00 98.56 98 TYR A N 1
ATOM 765 C CA . TYR A 1 98 ? 14.005 11.494 -10.957 1.00 98.56 98 TYR A CA 1
ATOM 766 C C . TYR A 1 98 ? 14.172 11.164 -12.453 1.00 98.56 98 TYR A C 1
ATOM 768 O O . TYR A 1 98 ? 13.333 11.579 -13.252 1.00 98.56 98 TYR A O 1
ATOM 776 N N . PRO A 1 99 ? 15.251 10.477 -12.874 1.00 98.38 99 PRO A N 1
ATOM 777 C CA . PRO A 1 99 ? 15.488 10.198 -14.285 1.00 98.38 99 PRO A CA 1
ATOM 778 C C . PRO A 1 99 ? 14.692 8.980 -14.747 1.00 98.38 99 PRO A C 1
ATOM 780 O O . PRO A 1 99 ? 14.818 7.894 -14.174 1.00 98.38 99 PRO A O 1
ATOM 783 N N . TYR A 1 100 ? 13.908 9.146 -15.811 1.00 98.31 100 TYR A N 1
ATOM 784 C CA . TYR A 1 100 ? 13.128 8.062 -16.403 1.00 98.31 100 TYR A CA 1
ATOM 785 C C . TYR A 1 100 ? 12.867 8.277 -17.895 1.00 98.31 100 TYR A C 1
ATOM 787 O O . TYR A 1 100 ? 13.022 9.376 -18.430 1.00 98.31 100 TYR A O 1
ATOM 795 N N . ILE A 1 101 ? 12.495 7.198 -18.574 1.00 98.25 101 ILE A N 1
ATOM 796 C CA . ILE A 1 101 ? 12.063 7.223 -19.964 1.00 98.25 101 ILE A CA 1
ATOM 797 C C . ILE A 1 101 ? 10.554 7.044 -19.929 1.00 98.25 101 ILE A C 1
ATOM 799 O O . ILE A 1 101 ? 10.081 6.049 -19.385 1.00 98.25 101 ILE A O 1
ATOM 803 N N . ASP A 1 102 ? 9.814 8.008 -20.467 1.00 96.12 102 ASP A N 1
ATOM 804 C CA . ASP A 1 102 ? 8.355 7.968 -20.457 1.00 96.12 102 ASP A CA 1
ATOM 805 C C . ASP A 1 102 ? 7.854 6.695 -21.172 1.00 96.12 102 ASP A C 1
ATOM 807 O O . ASP A 1 102 ? 8.219 6.459 -22.330 1.00 96.12 102 ASP A O 1
ATOM 811 N N . PRO A 1 103 ? 7.040 5.854 -20.511 1.00 94.12 103 PRO A N 1
ATOM 812 C CA . PRO A 1 103 ? 6.678 4.540 -21.036 1.00 94.12 103 PRO A CA 1
ATOM 813 C C . PRO A 1 103 ? 5.740 4.596 -22.250 1.00 94.12 103 PRO A C 1
ATOM 815 O O . PRO A 1 103 ? 5.595 3.590 -22.945 1.00 94.12 103 PRO A O 1
ATOM 818 N N . HIS A 1 104 ? 5.100 5.739 -22.519 1.00 94.19 104 HIS A N 1
ATOM 819 C CA . HIS A 1 104 ? 4.139 5.901 -23.613 1.00 94.19 104 HIS A CA 1
ATOM 820 C C . HIS A 1 104 ? 4.756 6.566 -24.845 1.00 94.19 104 HIS A C 1
ATOM 822 O O . HIS A 1 104 ? 4.475 6.171 -25.974 1.00 94.19 104 HIS A O 1
ATOM 828 N N . THR A 1 105 ? 5.592 7.576 -24.630 1.00 95.94 105 THR A N 1
ATOM 829 C CA . THR A 1 105 ? 6.188 8.419 -25.674 1.00 95.94 105 THR A CA 1
ATOM 830 C C . THR A 1 105 ? 7.654 8.085 -25.942 1.00 95.94 105 THR A C 1
ATOM 832 O O . THR A 1 105 ? 8.185 8.460 -26.985 1.00 95.94 105 THR A O 1
ATOM 835 N N . GLY A 1 106 ? 8.332 7.403 -25.012 1.00 95.00 106 GLY A N 1
ATOM 836 C CA . GLY A 1 106 ? 9.777 7.177 -25.061 1.00 95.00 106 GLY A CA 1
ATOM 837 C C . GLY A 1 106 ? 10.610 8.429 -24.766 1.00 95.00 106 GLY A C 1
ATOM 838 O O . GLY A 1 106 ? 11.825 8.414 -24.977 1.00 95.00 106 GLY A O 1
ATOM 839 N N . ALA A 1 107 ? 9.985 9.519 -24.303 1.00 97.50 107 ALA A N 1
ATOM 840 C CA . ALA A 1 107 ? 10.674 10.766 -23.999 1.00 97.50 107 ALA A CA 1
ATOM 841 C C . ALA A 1 107 ? 11.703 10.578 -22.873 1.00 97.50 107 ALA A C 1
ATOM 843 O O . ALA A 1 107 ? 11.421 9.979 -21.836 1.00 97.50 107 ALA A O 1
ATOM 844 N N . ILE A 1 108 ? 12.909 11.114 -23.071 1.00 97.88 108 ILE A N 1
ATOM 845 C CA . ILE A 1 108 ? 13.995 11.060 -22.088 1.00 97.88 108 ILE A CA 1
ATOM 846 C C . ILE A 1 108 ? 13.800 12.197 -21.080 1.00 97.88 108 ILE A C 1
ATOM 848 O O . ILE A 1 108 ? 14.051 13.360 -21.395 1.00 97.88 108 ILE A O 1
ATOM 852 N N . VAL A 1 109 ? 13.399 11.864 -19.854 1.00 98.31 109 VAL A N 1
ATOM 853 C CA . VAL A 1 109 ? 13.172 12.834 -18.776 1.00 98.31 109 VAL A CA 1
ATOM 854 C C . VAL A 1 109 ? 14.365 12.833 -17.822 1.00 98.31 109 VAL A C 1
ATOM 856 O O . VAL A 1 109 ? 14.796 11.786 -17.339 1.00 98.31 109 VAL A O 1
ATOM 859 N N . HIS A 1 110 ? 14.941 14.015 -17.579 1.00 98.00 110 HIS A N 1
ATOM 860 C CA . HIS A 1 110 ? 16.119 14.204 -16.715 1.00 98.00 110 HIS A CA 1
ATOM 861 C C . HIS A 1 110 ? 17.302 13.275 -17.064 1.00 98.00 110 HIS A C 1
ATOM 863 O O . HIS A 1 110 ? 17.997 12.766 -16.193 1.00 98.00 110 HIS A O 1
ATOM 869 N N . GLY A 1 111 ? 17.522 13.028 -18.359 1.00 96.56 111 GLY A N 1
ATOM 870 C CA . GLY A 1 111 ? 18.571 12.128 -18.854 1.00 96.56 111 GLY A CA 1
ATOM 871 C C . GLY A 1 111 ? 18.163 10.653 -18.941 1.00 96.56 111 GLY A C 1
ATOM 872 O O . GLY A 1 111 ? 18.915 9.852 -19.484 1.00 96.56 111 GLY A O 1
ATOM 873 N N . GLY A 1 112 ? 16.977 10.275 -18.457 1.00 97.94 112 GLY A N 1
ATOM 874 C CA . GLY A 1 112 ? 16.361 8.957 -18.652 1.00 97.94 112 GLY A CA 1
ATOM 875 C C . GLY A 1 112 ? 16.957 7.805 -17.850 1.00 97.94 112 GLY A C 1
ATOM 876 O O . GLY A 1 112 ? 16.268 6.825 -17.587 1.00 97.94 112 GLY A O 1
ATOM 877 N N . LEU A 1 113 ? 18.215 7.923 -17.432 1.00 98.56 113 LEU A N 1
ATOM 878 C CA . LEU A 1 113 ? 18.954 6.914 -16.685 1.00 98.56 113 LEU A CA 1
ATOM 879 C C . LEU A 1 113 ? 19.531 7.496 -15.388 1.00 98.56 113 LEU A C 1
ATOM 881 O O . LEU A 1 113 ? 20.032 8.626 -15.407 1.00 98.56 113 LEU A O 1
ATOM 885 N N . PRO A 1 114 ? 19.585 6.721 -14.288 1.00 98.38 114 PRO A N 1
ATOM 886 C CA . PRO A 1 114 ? 20.255 7.158 -13.064 1.00 98.38 114 PRO A CA 1
ATOM 887 C C . PRO A 1 114 ? 21.753 7.443 -13.269 1.00 98.38 114 PRO A C 1
ATOM 889 O O . PRO A 1 114 ? 22.302 8.295 -12.578 1.00 98.38 114 PRO A O 1
ATOM 892 N N . GLN A 1 115 ? 22.411 6.816 -14.255 1.00 97.69 115 GLN A N 1
ATOM 893 C CA . GLN A 1 115 ? 23.813 7.103 -14.591 1.00 97.69 115 GLN A CA 1
ATOM 894 C C . GLN A 1 115 ? 24.047 8.507 -15.167 1.00 97.69 115 GLN A C 1
ATOM 896 O O . GLN A 1 115 ? 25.172 9.000 -15.111 1.00 97.69 115 GLN A O 1
ATOM 901 N N . LEU A 1 116 ? 23.021 9.125 -15.760 1.00 98.06 116 LEU A N 1
ATOM 902 C CA . LEU A 1 116 ? 23.145 10.381 -16.509 1.00 98.06 116 LEU A CA 1
ATOM 903 C C . LEU A 1 116 ? 22.688 11.609 -15.719 1.00 98.06 116 LEU A C 1
ATOM 905 O O . LEU A 1 116 ? 23.001 12.734 -16.106 1.00 98.06 116 LEU A O 1
ATOM 909 N N . MET A 1 117 ? 21.974 11.416 -14.611 1.00 97.94 117 MET A N 1
ATOM 910 C CA . MET A 1 117 ? 21.481 12.515 -13.792 1.00 97.94 117 MET A CA 1
ATOM 911 C C . MET A 1 117 ? 22.446 12.828 -12.644 1.00 97.94 117 MET A C 1
ATOM 913 O O . MET A 1 117 ? 22.898 11.956 -11.903 1.00 97.94 117 MET A O 1
ATOM 917 N N . ASN A 1 118 ? 22.736 14.114 -12.453 1.00 98.31 118 ASN A N 1
ATOM 918 C CA . ASN A 1 118 ? 23.530 14.591 -11.329 1.00 98.31 118 ASN A CA 1
ATOM 919 C C . ASN A 1 118 ? 22.757 14.435 -10.006 1.00 98.31 118 ASN A C 1
ATOM 921 O O . ASN A 1 118 ? 21.808 15.176 -9.734 1.00 98.31 118 ASN A O 1
ATOM 925 N N . LEU A 1 119 ? 23.212 13.514 -9.152 1.00 98.56 119 LEU A N 1
ATOM 926 C CA . LEU A 1 119 ? 22.586 13.219 -7.860 1.00 98.56 119 LEU A CA 1
ATOM 927 C C . LEU A 1 119 ? 22.476 14.452 -6.947 1.00 98.56 119 LEU A C 1
ATOM 929 O O . LEU A 1 119 ? 21.462 14.644 -6.288 1.00 98.56 119 LEU A O 1
ATOM 933 N N . GLN A 1 120 ? 23.475 15.337 -6.924 1.00 98.69 120 GLN A N 1
ATOM 934 C CA . GLN A 1 120 ? 23.437 16.528 -6.068 1.00 98.69 120 GLN A CA 1
ATOM 935 C C . GLN A 1 120 ? 22.423 17.569 -6.556 1.00 98.69 120 GLN A C 1
ATOM 937 O O . GLN A 1 120 ? 21.831 18.288 -5.752 1.00 98.69 120 GLN A O 1
ATOM 942 N N . GLN A 1 121 ? 22.207 17.687 -7.867 1.00 98.56 121 GLN A N 1
ATOM 943 C CA . GLN A 1 121 ? 21.121 18.518 -8.397 1.00 98.56 121 GLN A CA 1
ATOM 944 C C . GLN A 1 121 ? 19.758 17.913 -8.058 1.00 98.56 121 GLN A C 1
ATOM 946 O O . GLN A 1 121 ? 18.877 18.642 -7.601 1.00 98.56 121 GLN A O 1
ATOM 951 N N . HIS A 1 122 ? 19.617 16.591 -8.208 1.00 98.81 122 HIS A N 1
ATOM 952 C CA . HIS A 1 122 ? 18.424 15.862 -7.787 1.00 98.81 122 HIS A CA 1
ATOM 953 C C . HIS A 1 122 ? 18.105 16.134 -6.310 1.00 98.81 122 HIS A C 1
ATOM 955 O O . HIS A 1 122 ? 17.033 16.647 -6.021 1.00 98.81 122 HIS A O 1
ATOM 961 N N . LEU A 1 123 ? 19.050 15.914 -5.390 1.00 98.88 123 LEU A N 1
ATOM 962 C CA . LEU A 1 123 ? 18.835 16.089 -3.947 1.00 98.88 123 LEU A CA 1
ATOM 963 C C . LEU A 1 123 ? 18.490 17.534 -3.550 1.00 98.88 123 LEU A C 1
ATOM 965 O O . LEU A 1 123 ? 17.657 17.745 -2.669 1.00 98.88 123 LEU A O 1
ATOM 969 N N . ARG A 1 124 ? 19.077 18.548 -4.207 1.00 98.88 124 ARG A N 1
ATOM 970 C CA . ARG A 1 124 ? 18.691 19.956 -3.980 1.00 98.88 124 ARG A CA 1
ATOM 971 C C . ARG A 1 124 ? 17.233 20.204 -4.356 1.00 98.88 124 ARG A C 1
ATOM 973 O O . ARG A 1 124 ? 16.517 20.848 -3.592 1.00 98.88 124 ARG A O 1
ATOM 980 N N . LYS A 1 125 ? 16.793 19.677 -5.502 1.00 98.88 125 LYS A N 1
ATOM 981 C CA . LYS A 1 125 ? 15.399 19.776 -5.938 1.00 98.88 125 LYS A CA 1
ATOM 982 C C . LYS A 1 125 ? 14.472 18.961 -5.029 1.00 98.88 125 LYS A C 1
ATOM 984 O O . LYS A 1 125 ? 13.463 19.497 -4.586 1.00 98.88 125 LYS A O 1
ATOM 989 N N . SER A 1 126 ? 14.859 17.739 -4.653 1.00 98.88 126 SER A N 1
ATOM 990 C CA . SER A 1 126 ? 14.107 16.886 -3.722 1.00 98.88 126 SER A CA 1
ATOM 991 C C . SER A 1 126 ? 13.892 17.572 -2.377 1.00 98.88 126 SER A C 1
ATOM 993 O O . SER A 1 126 ? 12.791 17.523 -1.847 1.00 98.88 126 SER A O 1
ATOM 995 N N . ARG A 1 127 ? 14.894 18.285 -1.841 1.00 98.88 127 ARG A N 1
ATOM 996 C CA . ARG A 1 127 ? 14.723 19.091 -0.620 1.00 98.88 127 ARG A CA 1
ATOM 997 C C . ARG A 1 127 ? 13.607 20.122 -0.784 1.00 98.88 127 ARG A C 1
ATOM 999 O O . ARG A 1 127 ? 12.777 20.244 0.106 1.00 98.88 127 ARG A O 1
ATOM 1006 N N . GLN A 1 128 ? 13.593 20.861 -1.892 1.00 98.75 128 GLN A N 1
ATOM 1007 C CA . GLN A 1 128 ? 12.550 21.859 -2.153 1.00 98.75 128 GLN A CA 1
ATOM 1008 C C . GLN A 1 128 ? 11.168 21.206 -2.242 1.00 98.75 128 GLN A C 1
ATOM 1010 O O . GLN A 1 128 ? 10.226 21.711 -1.642 1.00 98.75 128 GLN A O 1
ATOM 1015 N N . ASP A 1 129 ? 11.063 20.068 -2.932 1.00 98.69 129 ASP A N 1
ATOM 1016 C CA . ASP A 1 129 ? 9.805 19.327 -3.056 1.00 98.69 129 ASP A CA 1
ATOM 1017 C C . ASP A 1 129 ? 9.298 18.821 -1.707 1.00 98.69 129 ASP A C 1
ATOM 1019 O O . ASP A 1 129 ? 8.144 19.053 -1.360 1.00 98.69 129 ASP A O 1
ATOM 1023 N N . ILE A 1 130 ? 10.163 18.196 -0.906 1.00 98.69 130 ILE A N 1
ATOM 1024 C CA . ILE A 1 130 ? 9.792 17.682 0.418 1.00 98.69 130 ILE A CA 1
ATOM 1025 C C . ILE A 1 130 ? 9.288 18.818 1.311 1.00 98.69 130 ILE A C 1
ATOM 1027 O O . ILE A 1 130 ? 8.243 18.690 1.946 1.00 98.69 130 ILE A O 1
ATOM 1031 N N . LEU A 1 131 ? 9.999 19.951 1.334 1.00 98.44 131 LEU A N 1
ATOM 1032 C CA . LEU A 1 131 ? 9.596 21.119 2.119 1.00 98.44 131 LEU A CA 1
ATOM 1033 C C . LEU A 1 131 ? 8.292 21.754 1.610 1.00 98.44 131 LEU A C 1
ATOM 1035 O O . LEU A 1 131 ? 7.560 22.332 2.406 1.00 98.44 131 LEU A O 1
ATOM 1039 N N . PHE A 1 132 ? 7.998 21.647 0.313 1.00 97.94 132 PHE A N 1
ATOM 1040 C CA . PHE A 1 132 ? 6.755 22.139 -0.277 1.00 97.94 132 PHE A CA 1
ATOM 1041 C C . PHE A 1 132 ? 5.556 21.252 0.079 1.00 97.94 132 PHE A C 1
ATOM 1043 O O . PHE A 1 132 ? 4.548 21.752 0.576 1.00 97.94 132 PHE A O 1
ATOM 1050 N N . TYR A 1 133 ? 5.653 19.939 -0.153 1.00 98.19 133 TYR A N 1
ATOM 1051 C CA . TYR A 1 133 ? 4.542 19.009 0.073 1.00 98.19 133 TYR A CA 1
ATOM 1052 C C . TYR A 1 133 ? 4.274 18.748 1.551 1.00 98.19 133 TYR A C 1
ATOM 1054 O O . TYR A 1 133 ? 3.120 18.589 1.947 1.00 98.19 133 TYR A O 1
ATOM 1062 N N . MET A 1 134 ? 5.321 18.742 2.371 1.00 97.81 134 MET A N 1
ATOM 1063 C CA . MET A 1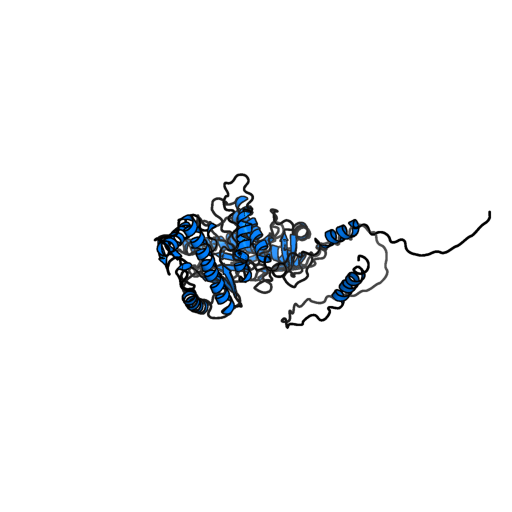 134 ? 5.242 18.522 3.809 1.00 97.81 134 MET A CA 1
ATOM 1064 C C . MET A 1 134 ? 5.768 19.778 4.507 1.00 97.81 134 MET A C 1
ATOM 1066 O O . MET A 1 134 ? 6.918 19.783 4.916 1.00 97.81 134 MET A O 1
ATOM 1070 N N . PRO A 1 135 ? 5.010 20.879 4.629 1.00 97.62 135 PRO A N 1
ATOM 1071 C CA . PRO A 1 135 ? 5.518 22.136 5.193 1.00 97.62 135 PRO A CA 1
ATOM 1072 C C . PRO A 1 135 ? 5.944 22.021 6.666 1.00 97.62 135 PRO A C 1
ATOM 1074 O O . PRO A 1 135 ? 6.909 22.667 7.075 1.00 97.62 135 PRO A O 1
ATOM 1077 N N . THR A 1 136 ? 5.289 21.157 7.442 1.00 97.69 136 THR A N 1
ATOM 1078 C CA . THR A 1 136 ? 5.601 20.872 8.849 1.00 97.69 136 THR A CA 1
ATOM 1079 C C . THR A 1 136 ? 6.128 19.447 9.012 1.00 97.69 136 THR A C 1
ATOM 1081 O O . THR A 1 136 ? 5.788 18.561 8.228 1.00 97.69 136 THR A O 1
ATOM 1084 N N . ASP A 1 137 ? 6.968 19.215 10.026 1.00 97.69 137 ASP A N 1
ATOM 1085 C CA . ASP A 1 137 ? 7.260 17.852 10.476 1.00 97.69 137 ASP A CA 1
ATOM 1086 C C . ASP A 1 137 ? 6.106 17.374 11.357 1.00 97.69 137 ASP A C 1
ATOM 1088 O O . ASP A 1 137 ? 5.732 18.026 12.332 1.00 97.69 137 ASP A O 1
ATOM 1092 N N . SER A 1 138 ? 5.455 16.295 10.950 1.00 96.69 138 SER A N 1
ATOM 1093 C CA . SER A 1 138 ? 4.253 15.780 11.598 1.00 96.69 138 SER A CA 1
ATOM 1094 C C . SER A 1 138 ? 4.186 14.270 11.410 1.00 96.69 138 SER A C 1
ATOM 1096 O O . SER A 1 138 ? 4.742 13.725 10.450 1.00 96.69 138 SER A O 1
ATOM 1098 N N . VAL A 1 139 ? 3.521 13.594 12.346 1.00 97.50 139 VAL A N 1
ATOM 1099 C CA . VAL A 1 139 ? 3.298 12.148 12.273 1.00 97.50 139 VAL A CA 1
ATOM 1100 C C . VAL A 1 139 ? 2.468 11.832 11.030 1.00 97.50 139 VAL A C 1
ATOM 1102 O O . VAL A 1 139 ? 1.424 12.444 10.797 1.00 97.50 139 VAL A O 1
ATOM 1105 N N . GLY A 1 140 ? 2.944 10.891 10.219 1.00 97.88 140 GLY A N 1
ATOM 1106 C CA . GLY A 1 140 ? 2.312 10.564 8.948 1.00 97.88 140 GLY A CA 1
ATOM 1107 C C . GLY A 1 140 ? 3.099 9.554 8.124 1.00 97.88 140 GLY A C 1
ATOM 1108 O O . GLY A 1 140 ? 4.062 8.952 8.598 1.00 97.88 140 GLY A O 1
ATOM 1109 N N . LEU A 1 141 ? 2.679 9.374 6.876 1.00 98.81 141 LEU A N 1
ATOM 1110 C CA . LEU A 1 141 ? 3.260 8.437 5.919 1.00 98.81 141 LEU A CA 1
ATOM 1111 C C . LEU A 1 141 ? 3.832 9.202 4.720 1.00 98.81 141 LEU A C 1
ATOM 1113 O O . LEU A 1 141 ? 3.146 10.020 4.109 1.00 98.81 141 LEU A O 1
ATOM 1117 N N . ALA A 1 142 ? 5.078 8.920 4.359 1.00 98.62 142 ALA A N 1
ATOM 1118 C CA . ALA A 1 142 ? 5.755 9.472 3.194 1.00 98.62 142 ALA A CA 1
ATOM 1119 C C . ALA A 1 142 ? 6.145 8.327 2.251 1.00 98.62 142 ALA A C 1
ATOM 1121 O O . ALA A 1 142 ? 7.024 7.516 2.546 1.00 98.62 142 ALA A O 1
ATOM 1122 N N . VAL A 1 143 ? 5.466 8.250 1.110 1.00 98.81 143 VAL A N 1
ATOM 1123 C CA . VAL A 1 143 ? 5.581 7.132 0.172 1.00 98.81 143 VAL A CA 1
ATOM 1124 C C . VAL A 1 143 ? 6.182 7.632 -1.132 1.00 98.81 143 VAL A C 1
ATOM 1126 O O . VAL A 1 143 ? 5.628 8.525 -1.771 1.00 98.81 143 VAL A O 1
ATOM 1129 N N . ILE A 1 144 ? 7.317 7.064 -1.535 1.00 98.81 144 ILE A N 1
ATOM 1130 C CA . ILE A 1 144 ? 7.958 7.370 -2.817 1.00 98.81 144 ILE A CA 1
ATOM 1131 C C . ILE A 1 144 ? 7.507 6.344 -3.851 1.00 98.81 144 ILE A C 1
ATOM 1133 O O . ILE A 1 144 ? 7.752 5.149 -3.698 1.00 98.81 144 ILE A O 1
ATOM 1137 N N . ASP A 1 145 ? 6.856 6.817 -4.906 1.00 98.44 145 ASP A N 1
ATOM 1138 C CA . ASP A 1 145 ? 6.240 5.989 -5.936 1.00 98.44 145 ASP A CA 1
ATOM 1139 C C . ASP A 1 145 ? 6.984 6.139 -7.266 1.00 98.44 145 ASP A C 1
ATOM 1141 O O . ASP A 1 145 ? 6.623 6.909 -8.162 1.00 98.44 145 ASP A O 1
ATOM 1145 N N . TRP A 1 146 ? 8.126 5.454 -7.327 1.00 98.12 146 TRP A N 1
ATOM 1146 C CA . TRP A 1 146 ? 9.042 5.449 -8.464 1.00 98.12 146 TRP A CA 1
ATOM 1147 C C . TRP A 1 146 ? 9.022 4.087 -9.141 1.00 98.12 146 TRP A C 1
ATOM 1149 O O . TRP A 1 146 ? 9.806 3.190 -8.821 1.00 98.12 146 TRP A O 1
ATOM 1159 N N . GLU A 1 147 ? 8.121 3.936 -10.106 1.00 96.75 147 GLU A N 1
ATOM 1160 C CA . GLU A 1 147 ? 7.896 2.653 -10.762 1.00 96.75 147 GLU A CA 1
ATOM 1161 C C . GLU A 1 147 ? 8.585 2.502 -12.113 1.00 96.75 147 GLU A C 1
ATOM 1163 O O . GLU A 1 147 ? 8.458 1.440 -12.722 1.00 96.75 147 GLU A O 1
ATOM 1168 N N . GLU A 1 148 ? 9.310 3.501 -12.610 1.00 97.44 148 GLU A N 1
ATOM 1169 C CA . GLU A 1 148 ? 9.772 3.494 -14.001 1.00 97.44 148 GLU A CA 1
ATOM 1170 C C . GLU A 1 148 ? 10.919 2.516 -14.241 1.00 97.44 148 GLU A C 1
ATOM 1172 O O . GLU A 1 148 ? 10.877 1.731 -15.192 1.00 97.44 148 GLU A O 1
ATOM 1177 N N . TRP A 1 149 ? 11.861 2.437 -13.307 1.00 98.06 149 TRP A N 1
ATOM 1178 C CA . TRP A 1 149 ? 12.891 1.404 -13.273 1.00 98.06 149 TRP A CA 1
ATOM 1179 C C . TRP A 1 149 ? 12.978 0.737 -11.900 1.00 98.06 149 TRP A C 1
ATOM 1181 O O . TRP A 1 149 ? 12.562 1.286 -10.883 1.00 98.06 149 TRP A O 1
ATOM 1191 N N . ARG A 1 150 ? 13.508 -0.488 -11.864 1.00 97.56 150 ARG A N 1
ATOM 1192 C CA . ARG A 1 150 ? 13.781 -1.242 -10.630 1.00 97.56 150 ARG A CA 1
ATOM 1193 C C . ARG A 1 150 ? 15.270 -1.121 -10.280 1.00 97.56 150 ARG A C 1
ATOM 1195 O O . ARG A 1 150 ? 16.089 -1.161 -11.197 1.00 97.56 150 ARG A O 1
ATOM 1202 N N . PRO A 1 151 ? 15.665 -1.021 -8.998 1.00 97.12 151 PRO A N 1
ATOM 1203 C CA . PRO A 1 151 ? 17.076 -0.864 -8.622 1.00 97.12 151 PRO A CA 1
ATOM 1204 C C . PRO A 1 151 ? 17.951 -2.082 -8.948 1.00 97.12 151 PRO A C 1
ATOM 1206 O O . PRO A 1 151 ? 19.170 -1.963 -8.987 1.00 97.12 151 PRO A O 1
ATOM 1209 N N . THR A 1 152 ? 17.350 -3.250 -9.191 1.00 97.25 152 THR A N 1
ATOM 1210 C CA . THR A 1 152 ? 18.057 -4.471 -9.590 1.00 97.25 152 THR A CA 1
ATOM 1211 C C . THR A 1 152 ? 17.972 -4.658 -11.101 1.00 97.25 152 THR A C 1
ATOM 1213 O O . THR A 1 152 ? 16.890 -4.757 -11.683 1.00 97.25 152 THR A O 1
ATOM 1216 N N . TRP A 1 153 ? 19.127 -4.758 -11.759 1.00 98.19 153 TRP A N 1
ATOM 1217 C CA . TRP A 1 153 ? 19.262 -4.877 -13.212 1.00 98.19 153 TRP A CA 1
ATOM 1218 C C . TRP A 1 153 ? 18.393 -5.991 -13.788 1.00 98.19 153 TRP A C 1
ATOM 1220 O O . TRP A 1 153 ? 17.707 -5.815 -14.792 1.00 98.19 153 TRP A O 1
ATOM 1230 N N . THR A 1 154 ? 18.397 -7.146 -13.123 1.00 96.94 154 THR A N 1
ATOM 1231 C CA . THR A 1 154 ? 17.672 -8.335 -13.576 1.00 96.94 154 THR A CA 1
ATOM 1232 C C . THR A 1 154 ? 16.147 -8.173 -13.511 1.00 96.94 154 THR A C 1
ATOM 1234 O O . THR A 1 154 ? 15.456 -8.771 -14.333 1.00 96.94 154 THR A O 1
ATOM 1237 N N . ARG A 1 155 ? 15.622 -7.320 -12.610 1.00 97.06 155 ARG A N 1
ATOM 1238 C CA . ARG A 1 155 ? 14.180 -7.023 -12.511 1.00 97.06 155 ARG A CA 1
ATOM 1239 C C . ARG A 1 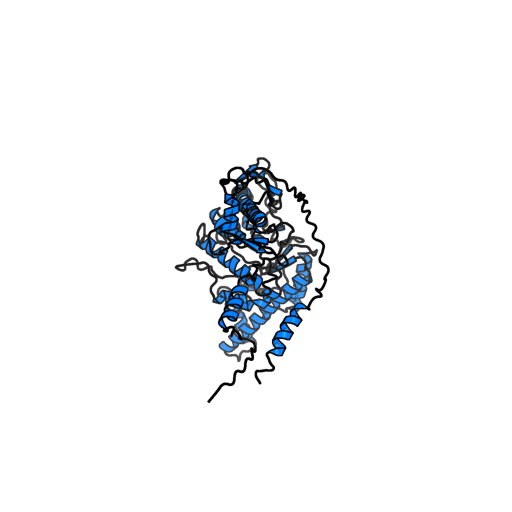155 ? 13.684 -6.021 -13.560 1.00 97.06 155 ARG A C 1
ATOM 1241 O O . ARG A 1 155 ? 12.481 -5.852 -13.728 1.00 97.06 155 ARG A O 1
ATOM 1248 N N . ASN A 1 156 ? 14.583 -5.397 -14.322 1.00 97.69 156 ASN A N 1
ATOM 1249 C CA . ASN A 1 156 ? 14.229 -4.564 -15.476 1.00 97.69 156 ASN A CA 1
ATOM 1250 C C . ASN A 1 156 ? 14.006 -5.424 -16.736 1.00 97.69 156 ASN A C 1
ATOM 1252 O O . ASN A 1 156 ? 14.678 -5.261 -17.755 1.00 97.69 156 ASN A O 1
ATOM 1256 N N . TRP A 1 157 ? 13.090 -6.393 -16.656 1.00 95.62 157 TRP A N 1
ATOM 1257 C CA . TRP A 1 157 ? 12.581 -7.136 -17.817 1.00 95.62 157 TRP A CA 1
ATOM 1258 C C . TRP A 1 157 ? 11.528 -6.319 -18.581 1.00 95.62 157 TRP A C 1
ATOM 1260 O O . TRP A 1 157 ? 11.153 -5.232 -18.150 1.00 95.62 157 TRP A O 1
ATOM 1270 N N . ARG A 1 158 ? 11.041 -6.831 -19.722 1.00 94.62 158 ARG A N 1
ATOM 1271 C CA . ARG A 1 158 ? 10.051 -6.136 -20.567 1.00 94.62 158 ARG A CA 1
ATOM 1272 C C . ARG A 1 158 ? 8.817 -5.682 -19.769 1.00 94.62 158 ARG A C 1
ATOM 1274 O O . ARG A 1 158 ? 8.259 -6.498 -19.041 1.00 94.62 158 ARG A O 1
ATOM 1281 N N . PRO A 1 159 ? 8.352 -4.431 -19.928 1.00 94.06 159 PRO A N 1
ATOM 1282 C CA . PRO A 1 159 ? 8.801 -3.427 -20.906 1.00 94.06 159 PRO A CA 1
ATOM 1283 C C . PRO A 1 159 ? 9.956 -2.522 -20.422 1.00 94.06 159 PRO A C 1
ATOM 1285 O O . PRO A 1 159 ? 10.332 -1.576 -21.104 1.00 94.06 159 PRO A O 1
ATOM 1288 N N . LYS A 1 160 ? 10.533 -2.783 -19.245 1.00 97.31 160 LYS A N 1
ATOM 1289 C CA . LYS A 1 160 ? 11.617 -1.989 -18.634 1.00 97.31 160 LYS A CA 1
ATOM 1290 C C . LYS A 1 160 ? 13.015 -2.407 -19.102 1.00 97.31 160 LYS A C 1
ATOM 1292 O O . LYS A 1 160 ? 14.020 -1.887 -18.625 1.00 97.31 160 LYS A O 1
ATOM 1297 N N . ASP A 1 161 ? 13.118 -3.313 -20.070 1.00 97.12 161 ASP A N 1
ATOM 1298 C CA . ASP A 1 161 ? 14.391 -3.699 -20.681 1.00 97.12 161 ASP A CA 1
ATOM 1299 C C . ASP A 1 161 ? 15.050 -2.552 -21.460 1.00 97.12 161 ASP A C 1
ATOM 1301 O O . ASP A 1 161 ? 16.268 -2.575 -21.647 1.00 97.12 161 ASP A O 1
ATOM 1305 N N . ILE A 1 162 ? 14.296 -1.502 -21.805 1.00 97.50 162 ILE A N 1
ATOM 1306 C CA . ILE A 1 162 ? 14.834 -0.251 -22.355 1.00 97.50 162 ILE A CA 1
ATOM 1307 C C . ILE A 1 162 ? 15.929 0.367 -21.476 1.00 97.50 162 ILE A C 1
ATOM 1309 O O . ILE A 1 162 ? 16.931 0.841 -22.007 1.00 97.50 162 ILE A O 1
ATOM 1313 N N . TYR A 1 163 ? 15.814 0.289 -20.147 1.00 98.50 163 TYR A N 1
ATOM 1314 C CA . TYR A 1 163 ? 16.835 0.797 -19.226 1.00 98.50 163 TYR A CA 1
ATOM 1315 C C . TYR A 1 163 ? 18.143 0.018 -19.341 1.00 98.50 163 TYR A C 1
ATOM 1317 O O . TYR A 1 163 ? 19.227 0.604 -19.295 1.00 98.50 163 TYR A O 1
ATOM 1325 N N . ARG A 1 164 ? 18.054 -1.300 -19.557 1.00 98.44 164 ARG A N 1
ATOM 1326 C CA . ARG A 1 164 ? 19.228 -2.145 -19.798 1.00 98.44 164 ARG A CA 1
ATOM 1327 C C . ARG A 1 164 ? 19.873 -1.799 -21.132 1.00 98.44 164 ARG A C 1
ATOM 1329 O O . ARG A 1 164 ? 21.077 -1.561 -21.180 1.00 98.44 164 ARG A O 1
ATOM 1336 N N . ASN A 1 165 ? 19.068 -1.694 -22.187 1.00 98.06 165 ASN A N 1
ATOM 1337 C CA . ASN A 1 165 ? 19.540 -1.372 -23.532 1.00 98.06 165 ASN A CA 1
ATOM 1338 C C . ASN A 1 165 ? 20.221 0.001 -23.569 1.00 98.06 165 ASN A C 1
ATOM 1340 O O . ASN A 1 165 ? 21.372 0.099 -23.987 1.00 98.06 165 ASN A O 1
ATOM 1344 N N . LYS A 1 166 ? 19.574 1.040 -23.028 1.00 98.25 166 LYS A N 1
ATOM 1345 C CA . LYS A 1 166 ? 20.124 2.401 -22.965 1.00 98.25 166 LYS A CA 1
ATOM 1346 C C . LYS A 1 166 ? 21.384 2.491 -22.107 1.00 98.25 166 LYS A C 1
ATOM 1348 O O . LYS A 1 166 ? 22.311 3.210 -22.463 1.00 98.25 166 LYS A O 1
ATOM 1353 N N . SER A 1 167 ? 21.463 1.724 -21.020 1.00 98.75 167 SER A N 1
ATOM 1354 C CA . SER A 1 167 ? 22.689 1.637 -20.216 1.00 98.75 167 SER A CA 1
ATOM 1355 C C . SER A 1 167 ? 23.842 0.984 -20.990 1.00 98.75 167 SER A C 1
ATOM 1357 O O . SER A 1 167 ? 24.978 1.434 -20.885 1.00 98.75 167 SER A O 1
ATOM 1359 N N . ILE A 1 168 ? 23.570 -0.055 -21.791 1.00 98.75 168 ILE A N 1
ATOM 1360 C CA . ILE A 1 168 ? 24.578 -0.696 -22.655 1.00 98.75 168 ILE A CA 1
ATOM 1361 C C . ILE A 1 168 ? 25.014 0.252 -23.780 1.00 98.75 168 ILE A C 1
ATOM 1363 O O . ILE A 1 168 ? 26.207 0.341 -24.067 1.00 98.75 168 ILE A O 1
ATOM 1367 N N . GLU A 1 169 ? 24.070 0.961 -24.405 1.00 98.38 169 GLU A N 1
ATOM 1368 C CA . GLU A 1 169 ? 24.347 1.989 -25.418 1.00 98.38 169 GLU A CA 1
ATOM 1369 C C . GLU A 1 169 ? 25.256 3.087 -24.859 1.00 98.38 169 GLU A C 1
ATOM 1371 O O . GLU A 1 169 ? 26.261 3.408 -25.488 1.00 98.38 169 GLU A O 1
ATOM 1376 N N . LEU A 1 170 ? 24.961 3.588 -23.654 1.00 98.56 170 LEU A N 1
ATOM 1377 C CA . LEU A 1 170 ? 25.773 4.593 -22.966 1.00 98.56 170 LEU A CA 1
ATOM 1378 C C . LEU A 1 170 ? 27.223 4.128 -22.768 1.00 98.56 170 LEU A C 1
ATOM 1380 O O . LEU A 1 170 ? 28.167 4.861 -23.064 1.00 98.56 170 LEU A O 1
ATOM 1384 N N . VAL A 1 171 ? 27.415 2.892 -22.302 1.00 98.69 171 VAL A N 1
ATOM 1385 C CA . VAL A 1 171 ? 28.761 2.336 -22.111 1.00 98.69 171 VAL A CA 1
ATOM 1386 C C . VAL A 1 171 ? 29.485 2.187 -23.445 1.00 98.69 171 VAL A C 1
ATOM 1388 O O . VAL A 1 171 ? 30.655 2.546 -23.543 1.00 98.69 171 VAL A O 1
ATOM 1391 N N . LYS A 1 172 ? 28.807 1.702 -24.491 1.00 98.56 172 LYS A N 1
ATOM 1392 C CA . LYS A 1 172 ? 29.409 1.564 -25.825 1.00 98.56 172 LYS A CA 1
ATOM 1393 C C . LYS A 1 172 ? 29.747 2.909 -26.463 1.00 98.56 172 LYS A C 1
ATOM 1395 O O . LYS A 1 172 ? 30.752 2.993 -27.157 1.00 98.56 172 LYS A O 1
ATOM 1400 N N . SER A 1 173 ? 28.950 3.954 -26.235 1.00 98.12 173 SER A N 1
ATOM 1401 C CA . SER A 1 173 ? 29.256 5.286 -26.766 1.00 98.12 173 SER A CA 1
ATOM 1402 C C . SER A 1 173 ? 30.461 5.918 -26.070 1.00 98.12 173 SER A C 1
ATOM 1404 O O . SER A 1 173 ? 31.234 6.621 -26.710 1.00 98.12 173 SER A O 1
ATOM 1406 N N . GLN A 1 174 ? 30.637 5.664 -24.769 1.00 98.00 174 GLN A N 1
ATOM 1407 C CA . GLN A 1 174 ? 31.783 6.154 -23.993 1.00 98.00 174 GLN A CA 1
ATOM 1408 C C . GLN A 1 174 ? 33.046 5.307 -24.203 1.00 98.00 174 GLN A C 1
ATOM 1410 O O . GLN A 1 174 ? 34.162 5.822 -24.129 1.00 98.00 174 GLN A O 1
ATOM 1415 N N . HIS A 1 175 ? 32.875 4.013 -24.478 1.00 97.81 175 HIS A N 1
ATOM 1416 C CA . HIS A 1 175 ? 33.955 3.046 -24.650 1.00 97.81 175 HIS A CA 1
ATOM 1417 C C . HIS A 1 175 ? 33.711 2.139 -25.871 1.00 97.81 175 HIS A C 1
ATOM 1419 O O . HIS A 1 175 ? 33.390 0.955 -25.709 1.00 97.81 175 HIS A O 1
ATOM 1425 N N . PRO A 1 176 ? 33.885 2.656 -27.106 1.00 97.44 176 PRO A N 1
ATOM 1426 C CA . PRO A 1 176 ? 33.616 1.901 -28.335 1.00 97.44 176 PRO A CA 1
ATOM 1427 C C . PRO A 1 176 ? 34.447 0.619 -28.492 1.00 97.44 176 PRO A C 1
ATOM 1429 O O . PRO A 1 176 ? 34.041 -0.304 -29.192 1.00 97.44 176 PRO A O 1
ATOM 1432 N N . GLN A 1 177 ? 35.603 0.545 -27.830 1.00 98.00 177 GLN A N 1
ATOM 1433 C CA . GLN A 1 177 ? 36.502 -0.607 -27.833 1.00 98.00 177 GLN A CA 1
ATOM 1434 C C . GLN A 1 177 ? 36.011 -1.781 -26.971 1.00 98.00 177 GLN A C 1
ATOM 1436 O O . GLN A 1 177 ? 36.556 -2.881 -27.060 1.00 98.00 177 GLN A O 1
ATOM 1441 N N . TYR A 1 178 ? 35.020 -1.572 -26.096 1.00 98.19 178 TYR A N 1
ATOM 1442 C CA . TYR A 1 178 ? 34.492 -2.644 -25.255 1.00 98.19 178 TYR A CA 1
ATOM 1443 C C . TYR A 1 178 ? 33.654 -3.618 -26.081 1.00 98.19 178 TYR A C 1
ATOM 1445 O O . TYR A 1 178 ? 32.705 -3.240 -26.770 1.00 98.19 178 TYR A O 1
ATOM 1453 N N . ASN A 1 179 ? 33.956 -4.911 -25.953 1.00 97.94 179 ASN A N 1
ATOM 1454 C CA . ASN A 1 179 ? 33.082 -5.944 -26.494 1.00 97.94 179 ASN A CA 1
ATOM 1455 C C . ASN A 1 179 ? 31.714 -5.932 -25.783 1.00 97.94 179 ASN A C 1
ATOM 1457 O O . ASN A 1 179 ? 31.545 -5.362 -24.701 1.00 97.94 179 ASN A O 1
ATOM 1461 N N . HIS A 1 180 ? 30.715 -6.570 -26.397 1.00 98.19 180 HIS A N 1
ATOM 1462 C CA . HIS A 1 180 ? 29.342 -6.494 -25.902 1.00 98.19 180 HIS A CA 1
ATOM 1463 C C . HIS A 1 180 ? 29.179 -7.034 -24.474 1.00 98.19 180 HIS A C 1
ATOM 1465 O O . HIS A 1 180 ? 28.573 -6.354 -23.651 1.00 98.19 180 HIS A O 1
ATOM 1471 N N . SER A 1 181 ? 29.740 -8.204 -24.160 1.00 98.44 181 SER A N 1
ATOM 1472 C CA . SER A 1 181 ? 29.611 -8.827 -22.835 1.00 98.44 181 SER A CA 1
ATOM 1473 C C . SER A 1 181 ? 30.221 -7.965 -21.730 1.00 98.44 181 SER A C 1
ATOM 1475 O O . SER A 1 181 ? 29.628 -7.807 -20.663 1.00 98.44 181 SER A O 1
ATOM 1477 N N . TYR A 1 182 ? 31.378 -7.355 -21.998 1.00 98.50 182 TYR A N 1
ATOM 1478 C CA . TYR A 1 182 ? 32.017 -6.447 -21.054 1.00 98.50 182 TYR A CA 1
ATOM 1479 C C . TYR A 1 182 ? 31.218 -5.148 -20.891 1.00 98.50 182 TYR A C 1
ATOM 1481 O O . TYR A 1 182 ? 30.994 -4.704 -19.766 1.00 98.50 182 TYR A O 1
ATOM 1489 N N . ALA A 1 183 ? 30.686 -4.591 -21.986 1.00 98.69 183 ALA A N 1
ATOM 1490 C CA . ALA A 1 183 ? 29.799 -3.431 -21.924 1.00 98.69 183 ALA A CA 1
ATOM 1491 C C . ALA A 1 183 ? 28.529 -3.710 -21.097 1.00 98.69 183 ALA A C 1
ATOM 1493 O O . ALA A 1 183 ? 28.110 -2.856 -20.322 1.00 98.69 183 ALA A O 1
ATOM 1494 N N . VAL A 1 184 ? 27.949 -4.914 -21.195 1.00 98.75 184 VAL A N 1
ATOM 1495 C CA . VAL A 1 184 ? 26.808 -5.347 -20.364 1.00 98.75 184 VAL A CA 1
ATOM 1496 C C . VAL A 1 184 ? 27.183 -5.404 -18.883 1.00 98.75 184 VAL A C 1
ATOM 1498 O O . VAL A 1 184 ? 26.425 -4.917 -18.045 1.00 98.75 184 VAL A O 1
ATOM 1501 N N . ALA A 1 185 ? 28.347 -5.965 -18.545 1.00 98.69 185 ALA A N 1
ATOM 1502 C CA . ALA A 1 185 ? 28.807 -6.050 -17.159 1.00 98.69 185 ALA A CA 1
ATOM 1503 C C . ALA A 1 185 ? 29.028 -4.658 -16.538 1.00 98.69 185 ALA A C 1
ATOM 1505 O O . ALA A 1 185 ? 28.585 -4.402 -15.416 1.00 98.69 185 ALA A O 1
ATOM 1506 N N . VAL A 1 186 ? 29.654 -3.745 -17.287 1.00 98.75 186 VAL A N 1
ATOM 1507 C CA . VAL A 1 186 ? 29.857 -2.346 -16.882 1.00 98.75 186 VAL A CA 1
ATOM 1508 C C . VAL A 1 186 ? 28.518 -1.616 -16.746 1.00 98.75 186 VAL A C 1
ATOM 1510 O O . VAL A 1 186 ? 28.269 -0.997 -15.714 1.00 98.75 186 VAL A O 1
ATOM 1513 N N . ALA A 1 187 ? 27.618 -1.757 -17.726 1.00 98.81 187 ALA A N 1
ATOM 1514 C CA . ALA A 1 187 ? 26.297 -1.132 -17.710 1.00 98.81 187 ALA A CA 1
ATOM 1515 C C . ALA A 1 187 ? 25.468 -1.574 -16.500 1.00 98.81 187 ALA A C 1
ATOM 1517 O O . ALA A 1 187 ? 24.882 -0.729 -15.825 1.00 98.81 187 ALA A O 1
ATOM 1518 N N . LYS A 1 188 ? 25.474 -2.877 -16.188 1.00 98.75 188 LYS A N 1
ATOM 1519 C CA . LYS A 1 188 ? 24.840 -3.427 -14.986 1.00 98.75 188 LYS A CA 1
ATOM 1520 C C . LYS A 1 188 ? 25.403 -2.786 -13.719 1.00 98.75 188 LYS A C 1
ATOM 1522 O O . LYS A 1 188 ? 24.636 -2.255 -12.919 1.00 98.75 188 LYS A O 1
ATOM 1527 N N . ARG A 1 189 ? 26.729 -2.838 -13.543 1.00 98.56 189 ARG A N 1
ATOM 1528 C CA . ARG A 1 189 ? 27.414 -2.296 -12.361 1.00 98.56 189 ARG A CA 1
ATOM 1529 C C . ARG A 1 189 ? 27.068 -0.824 -12.157 1.00 98.56 189 ARG A C 1
ATOM 1531 O O . ARG A 1 189 ? 26.732 -0.419 -11.046 1.00 98.56 189 ARG A O 1
ATOM 1538 N N . ASP A 1 190 ? 27.159 -0.031 -13.219 1.00 98.62 190 ASP A N 1
ATOM 1539 C CA . ASP A 1 190 ? 26.964 1.410 -13.132 1.00 98.62 190 ASP A CA 1
ATOM 1540 C C . ASP A 1 190 ? 25.495 1.755 -12.882 1.00 98.62 190 ASP A C 1
ATOM 1542 O O . ASP A 1 190 ? 25.229 2.571 -12.002 1.00 98.62 190 ASP A O 1
ATOM 1546 N N . PHE A 1 191 ? 24.559 1.074 -13.555 1.00 98.81 191 PHE A N 1
ATOM 1547 C CA . PHE A 1 191 ? 23.122 1.230 -13.332 1.00 98.81 191 PHE A CA 1
ATOM 1548 C C . PHE A 1 191 ? 22.734 0.941 -11.881 1.00 98.81 191 PHE A C 1
ATOM 1550 O O . PHE A 1 191 ? 22.152 1.806 -11.230 1.00 98.81 191 PHE A O 1
ATOM 1557 N N . GLU A 1 192 ? 23.084 -0.237 -11.351 1.00 98.69 192 GLU A N 1
ATOM 1558 C CA . GLU A 1 192 ? 22.705 -0.642 -9.988 1.00 98.69 192 GLU A CA 1
ATOM 1559 C C . GLU A 1 192 ? 23.360 0.263 -8.937 1.00 98.69 192 GLU A C 1
ATOM 1561 O O . GLU A 1 192 ? 22.703 0.674 -7.979 1.00 98.69 192 GLU A O 1
ATOM 1566 N N . ARG A 1 193 ? 24.626 0.660 -9.142 1.00 98.62 193 ARG A N 1
ATOM 1567 C CA . ARG A 1 193 ? 25.318 1.615 -8.264 1.00 98.62 193 ARG A CA 1
ATOM 1568 C C . ARG A 1 193 ? 24.592 2.958 -8.215 1.00 98.62 193 ARG A C 1
ATOM 1570 O O . ARG A 1 193 ? 24.353 3.479 -7.126 1.00 98.62 193 ARG A O 1
ATOM 1577 N N . THR A 1 194 ? 24.260 3.536 -9.370 1.00 98.50 194 THR A N 1
ATOM 1578 C CA . THR A 1 194 ? 23.609 4.853 -9.412 1.00 98.50 194 THR A CA 1
ATOM 1579 C C . THR A 1 194 ? 22.144 4.786 -9.004 1.00 98.50 194 THR A C 1
ATOM 1581 O O . THR A 1 194 ? 21.700 5.648 -8.257 1.00 98.50 194 THR A O 1
ATOM 1584 N N . GLY A 1 195 ? 21.408 3.743 -9.395 1.00 98.50 195 GLY A N 1
ATOM 1585 C CA . GLY A 1 195 ? 20.020 3.536 -8.985 1.00 98.50 195 GLY A CA 1
ATOM 1586 C C . GLY A 1 195 ? 19.897 3.409 -7.467 1.00 98.50 195 GLY A C 1
ATOM 1587 O O . GLY A 1 195 ? 19.075 4.093 -6.859 1.00 98.50 195 GLY A O 1
ATOM 1588 N N . LYS A 1 196 ? 20.794 2.634 -6.837 1.00 98.56 196 LYS A N 1
ATOM 1589 C CA . LYS A 1 196 ? 20.922 2.576 -5.375 1.00 98.56 196 LYS A CA 1
ATOM 1590 C C . LYS A 1 196 ? 21.184 3.955 -4.774 1.00 98.56 196 LYS A C 1
ATOM 1592 O O . LYS A 1 196 ? 20.496 4.329 -3.833 1.00 98.56 196 LYS A O 1
ATOM 1597 N N . ALA A 1 197 ? 22.149 4.711 -5.300 1.00 98.62 197 ALA A N 1
ATOM 1598 C CA . ALA A 1 197 ? 22.482 6.034 -4.768 1.00 98.62 197 ALA A CA 1
ATOM 1599 C C . ALA A 1 197 ? 21.298 7.016 -4.852 1.00 98.62 197 ALA A C 1
ATOM 1601 O O . ALA A 1 197 ? 21.019 7.709 -3.878 1.00 98.62 197 ALA A O 1
ATOM 1602 N N . PHE A 1 198 ? 20.565 7.032 -5.971 1.00 98.44 198 PHE A N 1
ATOM 1603 C CA . PHE A 1 198 ? 19.356 7.847 -6.130 1.00 98.44 198 PHE A CA 1
ATOM 1604 C C . PHE A 1 198 ? 18.278 7.484 -5.112 1.00 98.44 198 PHE A C 1
ATOM 1606 O O . PHE A 1 198 ? 17.745 8.368 -4.448 1.00 98.44 198 PHE A O 1
ATOM 1613 N N . MET A 1 199 ? 17.968 6.194 -4.964 1.00 98.69 199 MET A N 1
ATOM 1614 C CA . MET A 1 199 ? 16.919 5.781 -4.035 1.00 98.69 199 MET A CA 1
ATOM 1615 C C . MET A 1 199 ? 17.316 6.024 -2.574 1.00 98.69 199 MET A C 1
ATOM 1617 O O . MET A 1 199 ? 16.533 6.550 -1.781 1.00 98.69 199 MET A O 1
ATOM 1621 N N . LEU A 1 200 ? 18.542 5.648 -2.214 1.00 98.75 200 LEU A N 1
ATOM 1622 C CA . LEU A 1 200 ? 19.018 5.676 -0.837 1.00 98.75 200 LEU A CA 1
ATOM 1623 C C . LEU A 1 200 ? 19.215 7.101 -0.317 1.00 98.75 200 LEU A C 1
ATOM 1625 O O . LEU A 1 200 ? 18.750 7.432 0.771 1.00 98.75 200 LEU A O 1
ATOM 1629 N N . GLU A 1 201 ? 19.881 7.962 -1.086 1.00 98.81 201 GLU A N 1
ATOM 1630 C CA . GLU A 1 201 ? 20.192 9.317 -0.624 1.00 98.81 201 GLU A CA 1
ATOM 1631 C C . GLU A 1 201 ? 18.943 10.208 -0.592 1.00 98.81 201 GLU A C 1
ATOM 1633 O O . GLU A 1 201 ? 18.814 11.054 0.293 1.00 98.81 201 GLU A O 1
ATOM 1638 N N . THR A 1 202 ? 17.970 9.973 -1.478 1.00 98.88 202 THR A N 1
ATOM 1639 C CA . THR A 1 202 ? 16.669 10.658 -1.419 1.00 98.88 202 THR A CA 1
ATOM 1640 C C . THR A 1 202 ? 15.845 10.211 -0.217 1.00 98.88 202 THR A C 1
ATOM 1642 O O . THR A 1 202 ? 15.249 11.052 0.456 1.00 98.88 202 THR A O 1
ATOM 1645 N N . LEU A 1 203 ? 15.869 8.916 0.117 1.00 98.81 203 LEU A N 1
ATOM 1646 C CA . LEU A 1 203 ? 15.209 8.384 1.309 1.00 98.81 203 LEU A CA 1
ATOM 1647 C C . LEU A 1 203 ? 15.804 8.970 2.599 1.00 98.81 203 LEU A C 1
ATOM 1649 O O . LEU A 1 203 ? 15.070 9.454 3.462 1.00 98.81 203 LEU A O 1
ATOM 1653 N N . LYS A 1 204 ? 17.139 9.003 2.705 1.00 98.81 204 LYS A N 1
ATOM 1654 C CA . LYS A 1 204 ? 17.847 9.637 3.828 1.00 98.81 204 LYS A CA 1
ATOM 1655 C C . LYS A 1 204 ? 17.543 11.126 3.934 1.00 98.81 204 LYS A C 1
ATOM 1657 O O . LYS A 1 204 ? 17.321 11.623 5.037 1.00 98.81 204 LYS A O 1
ATOM 1662 N N . LEU A 1 205 ? 17.503 11.838 2.806 1.00 98.88 205 LEU A N 1
ATOM 1663 C CA . LEU A 1 205 ? 17.131 13.249 2.782 1.00 98.88 205 LEU A CA 1
ATOM 1664 C C . LEU A 1 205 ? 15.710 13.449 3.324 1.00 98.88 205 LEU A C 1
ATOM 1666 O O . LEU A 1 205 ? 15.528 14.292 4.202 1.00 98.88 205 LEU A O 1
ATOM 1670 N N . GLY A 1 206 ? 14.741 12.651 2.865 1.00 98.75 206 GLY A N 1
ATOM 1671 C CA . GLY A 1 206 ? 13.364 12.653 3.369 1.00 98.75 206 GLY A CA 1
ATOM 1672 C C . GLY A 1 206 ? 13.307 12.490 4.882 1.00 98.75 206 GLY A C 1
ATOM 1673 O O . GLY A 1 206 ? 12.811 13.377 5.576 1.00 98.75 206 GLY A O 1
ATOM 1674 N N . LYS A 1 207 ? 13.933 11.430 5.401 1.00 98.25 207 LYS A N 1
ATOM 1675 C CA . LYS A 1 207 ? 14.037 11.171 6.845 1.00 98.25 207 LYS A CA 1
ATOM 1676 C C . LYS A 1 207 ? 14.688 12.308 7.622 1.00 98.25 207 LYS A C 1
ATOM 1678 O O . LYS A 1 207 ? 14.233 12.633 8.709 1.00 98.25 207 LYS A O 1
ATOM 1683 N N . SER A 1 208 ? 15.743 12.918 7.081 1.00 98.56 208 SER A N 1
ATOM 1684 C CA . SER A 1 208 ? 16.434 14.018 7.763 1.00 98.56 208 SER A CA 1
ATOM 1685 C C . SER A 1 208 ? 15.582 15.285 7.856 1.00 98.56 208 SER A C 1
ATOM 1687 O O . SER A 1 208 ? 15.696 16.035 8.820 1.00 98.56 208 SER A O 1
ATOM 1689 N N . LEU A 1 209 ? 14.735 15.535 6.852 1.00 98.69 209 LEU A N 1
ATOM 1690 C CA . LEU A 1 209 ? 13.879 16.716 6.807 1.00 98.69 209 LEU A CA 1
ATOM 1691 C C . LEU A 1 209 ? 12.568 16.494 7.562 1.00 98.69 209 LEU A C 1
ATOM 1693 O O . LEU A 1 209 ? 12.048 17.441 8.146 1.00 98.69 209 LEU A O 1
ATOM 1697 N N . ARG A 1 210 ? 12.014 15.280 7.515 1.00 98.38 210 ARG A N 1
ATOM 1698 C CA . ARG A 1 210 ? 10.714 14.917 8.096 1.00 98.38 210 ARG A CA 1
ATOM 1699 C C . ARG A 1 210 ? 10.816 13.609 8.886 1.00 98.38 210 ARG A C 1
ATOM 1701 O O . ARG A 1 210 ? 10.300 12.587 8.421 1.00 98.38 210 ARG A O 1
ATOM 1708 N N . PRO A 1 211 ? 11.520 13.609 10.032 1.00 98.06 211 PRO A N 1
ATOM 1709 C CA . PRO A 1 211 ? 11.759 12.403 10.821 1.00 98.06 211 PRO A CA 1
ATOM 1710 C C . PRO A 1 211 ? 10.494 11.832 11.473 1.00 98.06 211 PRO A C 1
ATOM 1712 O O . PRO A 1 211 ? 10.469 10.640 11.768 1.00 98.06 211 PRO A O 1
ATOM 1715 N N . SER A 1 212 ? 9.446 12.641 11.678 1.00 97.69 212 SER A N 1
ATOM 1716 C CA . SER A 1 212 ? 8.186 12.176 12.279 1.00 97.69 212 SER A CA 1
ATOM 1717 C C . SER A 1 212 ? 7.302 11.397 11.297 1.00 97.69 212 SER A C 1
ATOM 1719 O O . SER A 1 212 ? 6.380 10.695 11.709 1.00 97.69 212 SER A O 1
ATOM 1721 N N . SER A 1 213 ? 7.567 11.506 9.993 1.00 98.25 213 SER A N 1
ATOM 1722 C CA . SER A 1 213 ? 6.871 10.738 8.961 1.00 98.25 213 SER A CA 1
ATOM 1723 C C . SER A 1 213 ? 7.596 9.432 8.641 1.00 98.25 213 SER A C 1
ATOM 1725 O O . SER A 1 213 ? 8.825 9.367 8.625 1.00 98.25 213 SER A O 1
ATOM 1727 N N . LEU A 1 214 ? 6.835 8.383 8.337 1.00 98.69 214 LEU A N 1
ATOM 1728 C CA . LEU A 1 214 ? 7.389 7.085 7.974 1.00 98.69 214 LEU A CA 1
ATOM 1729 C C . LEU A 1 214 ? 7.693 7.023 6.475 1.00 98.69 214 LEU A C 1
ATOM 1731 O O . LEU A 1 214 ? 6.791 7.108 5.648 1.00 98.69 214 LEU A O 1
ATOM 1735 N N . TRP A 1 215 ? 8.960 6.859 6.117 1.00 98.81 215 TRP A N 1
ATOM 1736 C CA . TRP A 1 215 ? 9.474 6.895 4.757 1.00 98.81 215 TRP A CA 1
ATOM 1737 C C . TRP A 1 215 ? 9.735 5.499 4.195 1.00 98.81 215 TRP A C 1
ATOM 1739 O O . TRP A 1 215 ? 10.299 4.633 4.867 1.00 98.81 215 TRP A O 1
ATOM 1749 N N . GLY A 1 216 ? 9.392 5.311 2.925 1.00 98.75 216 GLY A N 1
ATOM 1750 C CA . GLY A 1 216 ? 9.633 4.076 2.187 1.00 98.75 216 GLY A CA 1
ATOM 1751 C C . GLY A 1 216 ? 9.170 4.189 0.737 1.00 98.75 216 GLY A C 1
ATOM 1752 O O . GLY A 1 216 ? 8.625 5.214 0.320 1.00 98.75 216 GLY A O 1
ATOM 1753 N N . TYR A 1 217 ? 9.394 3.130 -0.036 1.00 98.81 217 TYR A N 1
ATOM 1754 C CA . TYR A 1 217 ? 9.013 3.074 -1.446 1.00 98.81 217 TYR A CA 1
ATOM 1755 C C . TYR A 1 217 ? 7.758 2.232 -1.642 1.00 98.81 217 TYR A C 1
ATOM 1757 O O . TYR A 1 217 ? 7.684 1.109 -1.137 1.00 98.81 217 TYR A O 1
ATOM 1765 N N . TYR A 1 218 ? 6.803 2.757 -2.410 1.00 98.75 218 TYR A N 1
ATOM 1766 C CA . TYR A 1 218 ? 5.661 1.986 -2.891 1.00 98.75 218 TYR A CA 1
ATOM 1767 C C . TYR A 1 218 ? 6.136 0.738 -3.643 1.00 98.75 218 TYR A C 1
ATOM 1769 O O . TYR A 1 218 ? 7.135 0.786 -4.360 1.00 98.75 218 TYR A O 1
ATOM 1777 N N . LEU A 1 219 ? 5.395 -0.363 -3.488 1.00 98.00 219 LEU A N 1
ATOM 1778 C CA . LEU A 1 219 ? 5.648 -1.684 -4.072 1.00 98.00 219 LEU A CA 1
ATOM 1779 C C . LEU A 1 219 ? 6.814 -2.458 -3.434 1.00 98.00 219 LEU A C 1
ATOM 1781 O O . LEU A 1 219 ? 7.130 -3.552 -3.893 1.00 98.00 219 LEU A O 1
ATOM 1785 N N . PHE A 1 220 ? 7.438 -1.958 -2.363 1.00 98.62 220 PHE A N 1
ATOM 1786 C CA . PHE A 1 220 ? 8.542 -2.656 -1.704 1.00 98.62 220 PHE A CA 1
ATOM 1787 C C . PHE A 1 220 ? 8.165 -3.178 -0.297 1.00 98.62 220 PHE A C 1
ATOM 1789 O O . PHE A 1 220 ? 7.693 -2.398 0.536 1.00 98.62 220 PHE A O 1
ATOM 1796 N N . PRO A 1 221 ? 8.426 -4.471 0.001 1.00 98.50 221 PRO A N 1
ATOM 1797 C CA . PRO A 1 221 ? 8.946 -5.499 -0.910 1.00 98.50 221 PRO A CA 1
ATOM 1798 C C . PRO A 1 221 ? 7.886 -6.014 -1.900 1.00 98.50 221 PRO A C 1
ATOM 1800 O O . PRO A 1 221 ? 6.682 -5.905 -1.673 1.00 98.50 221 PRO A O 1
ATOM 1803 N N . ASP A 1 222 ? 8.359 -6.627 -2.987 1.00 97.50 222 ASP A N 1
ATOM 1804 C CA . ASP A 1 222 ? 7.521 -7.309 -3.977 1.00 97.50 222 ASP A CA 1
ATOM 1805 C C . ASP A 1 222 ? 7.847 -8.811 -3.984 1.00 97.50 222 ASP A C 1
ATOM 1807 O O . ASP A 1 222 ? 9.010 -9.215 -3.909 1.00 97.50 222 ASP A O 1
ATOM 1811 N N . CYS A 1 223 ? 6.806 -9.634 -4.076 1.00 97.19 223 CYS A N 1
ATOM 1812 C CA . CYS A 1 223 ? 6.858 -11.095 -4.086 1.00 97.19 223 CYS A CA 1
ATOM 1813 C C . CYS A 1 223 ? 6.898 -11.686 -5.507 1.00 97.19 223 CYS A C 1
ATOM 1815 O O . CYS A 1 223 ? 7.252 -12.849 -5.670 1.00 97.19 223 CYS A O 1
ATOM 1817 N N . TYR A 1 224 ? 6.507 -10.914 -6.535 1.00 96.12 224 TYR A N 1
ATOM 1818 C CA . TYR A 1 224 ? 6.399 -11.354 -7.940 1.00 96.12 224 TYR A CA 1
ATOM 1819 C C . TYR A 1 224 ? 5.671 -12.706 -8.145 1.00 96.12 224 TYR A C 1
ATOM 1821 O O . TYR A 1 224 ? 5.996 -13.492 -9.033 1.00 96.12 224 TYR A O 1
ATOM 1829 N N . ASN A 1 225 ? 4.640 -12.968 -7.343 1.00 96.94 225 ASN A N 1
ATOM 1830 C CA . ASN A 1 225 ? 3.825 -14.185 -7.339 1.00 96.94 225 ASN A CA 1
ATOM 1831 C C . ASN A 1 225 ? 2.569 -14.079 -8.233 1.00 96.94 225 ASN A C 1
ATOM 1833 O O . ASN A 1 225 ? 1.494 -14.520 -7.857 1.00 96.94 225 ASN A O 1
ATOM 1837 N N . THR A 1 226 ? 2.659 -13.474 -9.419 1.00 95.19 226 THR A N 1
ATOM 1838 C CA . THR A 1 226 ? 1.478 -13.152 -10.258 1.00 95.19 226 THR A CA 1
ATOM 1839 C C . THR A 1 226 ? 1.124 -14.212 -11.310 1.00 95.19 226 THR A C 1
ATOM 1841 O O . THR A 1 226 ? 0.228 -14.015 -12.134 1.00 95.19 226 THR A O 1
ATOM 1844 N N . HIS A 1 227 ? 1.812 -15.356 -11.316 1.00 92.62 227 HIS A N 1
ATOM 1845 C CA . HIS A 1 227 ? 1.607 -16.439 -12.284 1.00 92.62 227 HIS A CA 1
ATOM 1846 C C . HIS A 1 227 ? 0.418 -17.346 -11.914 1.00 92.62 227 HIS A C 1
ATOM 1848 O O . HIS A 1 227 ? 0.575 -18.557 -11.771 1.00 92.62 227 HIS A O 1
ATOM 1854 N N . PHE A 1 228 ? -0.779 -16.762 -11.789 1.00 91.56 228 PHE A N 1
ATOM 1855 C CA . PHE A 1 228 ? -2.007 -17.435 -11.324 1.00 91.56 228 PHE A CA 1
ATOM 1856 C C . PHE A 1 228 ? -2.438 -18.645 -12.168 1.00 91.56 228 PHE A C 1
ATOM 1858 O O . PHE A 1 228 ? -3.183 -19.493 -11.693 1.00 91.56 228 PHE A O 1
ATOM 1865 N N . THR A 1 229 ? -1.988 -18.730 -13.424 1.00 86.75 229 THR A N 1
ATOM 1866 C CA . THR A 1 229 ? -2.311 -19.827 -14.353 1.00 86.75 229 THR A CA 1
ATOM 1867 C C . THR A 1 229 ? -1.380 -21.031 -14.219 1.00 86.75 229 THR A C 1
ATOM 1869 O O . THR A 1 229 ? -1.560 -22.021 -14.925 1.00 86.75 229 THR A O 1
ATOM 1872 N N . LYS A 1 230 ? -0.340 -20.951 -13.379 1.00 89.38 230 LYS A N 1
ATOM 1873 C CA . LYS A 1 230 ? 0.560 -22.079 -13.138 1.00 89.38 230 LYS A CA 1
ATOM 1874 C C . LYS A 1 230 ? -0.234 -23.208 -12.455 1.00 89.38 230 LYS A C 1
ATOM 1876 O O . LYS A 1 230 ? -0.918 -22.932 -11.470 1.00 89.38 230 LYS A O 1
ATOM 1881 N N . PRO A 1 231 ? -0.127 -24.468 -12.916 1.00 89.12 231 PRO A N 1
ATOM 1882 C CA . PRO A 1 231 ? -0.671 -25.602 -12.178 1.00 89.12 231 PRO A CA 1
ATOM 1883 C C . PRO A 1 231 ? -0.134 -25.612 -10.744 1.00 89.12 231 PRO A C 1
ATOM 1885 O O . PRO A 1 231 ? 1.061 -25.387 -10.539 1.00 89.12 231 PRO A O 1
ATOM 1888 N N . ASN A 1 232 ? -1.003 -25.880 -9.769 1.00 91.38 232 ASN A N 1
ATOM 1889 C CA . ASN A 1 232 ? -0.657 -25.882 -8.343 1.00 91.38 232 ASN A CA 1
ATOM 1890 C C . ASN A 1 232 ? -0.093 -24.534 -7.857 1.00 91.38 232 ASN A C 1
ATOM 1892 O O . ASN A 1 232 ? 0.875 -24.497 -7.100 1.00 91.38 232 ASN A O 1
ATOM 1896 N N . TYR A 1 233 ? -0.656 -23.421 -8.335 1.00 96.25 233 TYR A N 1
ATOM 1897 C CA . TYR A 1 233 ? -0.365 -22.105 -7.777 1.00 96.25 233 TYR A CA 1
ATOM 1898 C C . TYR A 1 233 ? -0.655 -22.095 -6.266 1.00 96.25 233 TYR A C 1
ATOM 1900 O O . TYR A 1 233 ? -1.765 -22.392 -5.837 1.00 96.25 233 TYR A O 1
ATOM 1908 N N . ASP A 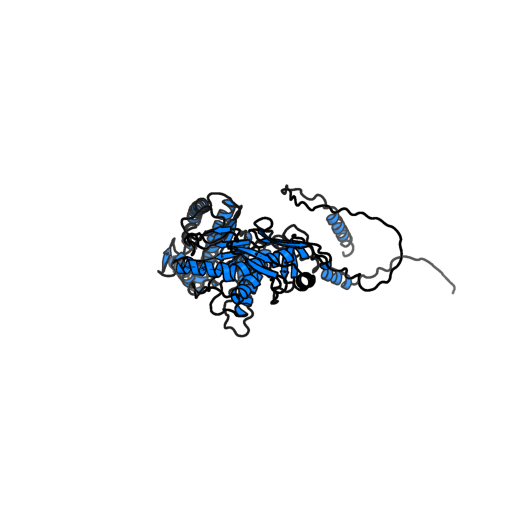1 234 ? 0.355 -21.744 -5.476 1.00 95.88 234 ASP A N 1
ATOM 1909 C CA . ASP A 1 234 ? 0.336 -21.733 -4.008 1.00 95.88 234 ASP A CA 1
ATOM 1910 C C . ASP A 1 234 ? 0.553 -20.323 -3.425 1.00 95.88 234 ASP A C 1
ATOM 1912 O O . ASP A 1 234 ? 0.513 -20.115 -2.214 1.00 95.88 234 ASP A O 1
ATOM 1916 N N . GLY A 1 235 ? 0.786 -19.339 -4.296 1.00 97.25 235 GLY A N 1
ATOM 1917 C CA . GLY A 1 235 ? 1.055 -17.952 -3.942 1.00 97.25 235 GLY A CA 1
ATOM 1918 C C . GLY A 1 235 ? 2.454 -17.658 -3.415 1.00 97.25 235 GLY A C 1
ATOM 1919 O O . GLY A 1 235 ? 2.762 -16.475 -3.278 1.00 97.25 235 GLY A O 1
ATOM 1920 N N . HIS A 1 236 ? 3.313 -18.650 -3.161 1.00 97.19 236 HIS A N 1
ATOM 1921 C CA . HIS A 1 236 ? 4.636 -18.402 -2.585 1.00 97.19 236 HIS A CA 1
ATOM 1922 C C . HIS A 1 236 ? 5.478 -17.477 -3.467 1.00 97.19 236 HIS A C 1
ATOM 1924 O O . HIS A 1 236 ? 5.476 -17.563 -4.700 1.00 97.19 236 HIS A O 1
ATOM 1930 N N . CYS A 1 237 ? 6.252 -16.601 -2.823 1.00 97.69 237 CYS A N 1
ATOM 1931 C CA . CYS A 1 237 ? 7.267 -15.839 -3.536 1.00 97.69 237 CYS A CA 1
ATOM 1932 C C . CYS A 1 237 ? 8.306 -16.817 -4.092 1.00 97.69 237 CYS A C 1
ATOM 1934 O O . CYS A 1 237 ? 8.803 -17.662 -3.338 1.00 97.69 237 CYS A O 1
ATOM 1936 N N . PRO A 1 238 ? 8.677 -16.726 -5.380 1.00 96.56 238 PRO A N 1
ATOM 1937 C CA . PRO A 1 238 ? 9.727 -17.574 -5.920 1.00 96.56 238 PRO A CA 1
ATOM 1938 C C . PRO A 1 238 ? 11.012 -17.432 -5.083 1.00 96.56 238 PRO A C 1
ATOM 1940 O O . PRO A 1 238 ? 11.369 -16.306 -4.731 1.00 96.56 238 PRO A O 1
ATOM 1943 N N . PRO A 1 239 ? 11.764 -18.516 -4.804 1.00 97.25 239 PRO A N 1
ATOM 1944 C CA . PRO A 1 239 ? 12.960 -18.444 -3.954 1.00 97.25 239 PRO A CA 1
ATOM 1945 C C . PRO A 1 239 ? 13.988 -17.397 -4.405 1.00 97.25 239 PRO A C 1
ATOM 1947 O O . PRO A 1 239 ? 14.617 -16.727 -3.589 1.00 97.25 239 PRO A O 1
ATOM 1950 N N . ILE A 1 240 ? 14.116 -17.195 -5.719 1.00 97.44 240 ILE A N 1
ATOM 1951 C CA . ILE A 1 240 ? 14.989 -16.162 -6.283 1.00 97.44 240 ILE A CA 1
ATOM 1952 C C . ILE A 1 240 ? 14.535 -14.736 -5.932 1.00 97.44 240 ILE A C 1
ATOM 1954 O O . ILE A 1 240 ? 15.366 -13.840 -5.807 1.00 97.44 240 ILE A O 1
ATOM 1958 N N . GLU A 1 241 ? 13.236 -14.507 -5.752 1.00 97.75 241 GLU A N 1
ATOM 1959 C CA . GLU A 1 241 ? 12.693 -13.199 -5.385 1.00 97.75 241 GLU A CA 1
ATOM 1960 C C . GLU A 1 241 ? 12.889 -12.902 -3.901 1.00 97.75 241 GLU A C 1
ATOM 1962 O O . GLU A 1 241 ? 13.211 -11.763 -3.566 1.00 97.75 241 GLU A O 1
ATOM 1967 N N . LEU A 1 242 ? 12.835 -13.927 -3.043 1.00 98.06 242 LEU A N 1
ATOM 1968 C CA . LEU A 1 242 ? 13.253 -13.817 -1.641 1.00 98.06 242 LEU A CA 1
ATOM 1969 C C . LEU A 1 242 ? 14.724 -13.392 -1.544 1.00 98.06 242 LEU A C 1
ATOM 1971 O O . LEU A 1 242 ? 15.053 -12.451 -0.822 1.00 98.06 242 LEU A O 1
ATOM 1975 N N . GLN A 1 243 ? 15.606 -14.029 -2.326 1.00 98.00 243 GLN A N 1
ATOM 1976 C CA . GLN A 1 243 ? 17.023 -13.664 -2.365 1.00 98.00 243 GLN A CA 1
ATOM 1977 C C . GLN A 1 243 ? 17.229 -12.236 -2.878 1.00 98.00 243 GLN A C 1
ATOM 1979 O O . GLN A 1 243 ? 17.964 -11.462 -2.276 1.00 98.00 243 GLN A O 1
ATOM 1984 N N . ARG A 1 244 ? 16.538 -11.841 -3.951 1.00 97.81 244 ARG A N 1
ATOM 1985 C CA . ARG A 1 244 ? 16.623 -10.470 -4.477 1.00 97.81 244 ARG A CA 1
ATOM 1986 C C . ARG A 1 244 ? 16.094 -9.432 -3.488 1.00 97.81 244 ARG A C 1
ATOM 1988 O O . ARG A 1 244 ? 16.587 -8.308 -3.481 1.00 97.81 244 ARG A O 1
ATOM 1995 N N . ASN A 1 245 ? 15.111 -9.781 -2.660 1.00 98.44 245 ASN A N 1
ATOM 1996 C CA . ASN A 1 245 ? 14.675 -8.922 -1.561 1.00 98.44 245 ASN A CA 1
ATOM 1997 C C . ASN A 1 245 ? 15.732 -8.859 -0.447 1.00 98.44 245 ASN A C 1
ATOM 1999 O O . ASN A 1 245 ? 15.922 -7.786 0.115 1.00 98.44 245 ASN A O 1
ATOM 2003 N N . ASN A 1 246 ? 16.488 -9.930 -0.182 1.00 98.06 246 ASN A N 1
ATOM 2004 C CA . ASN A 1 246 ? 17.644 -9.874 0.725 1.00 98.06 246 ASN A CA 1
ATOM 2005 C C . ASN A 1 246 ? 18.749 -8.955 0.177 1.00 98.06 246 ASN A C 1
ATOM 2007 O O . ASN A 1 246 ? 19.286 -8.133 0.911 1.00 98.06 246 ASN A O 1
ATOM 2011 N N . ASP A 1 247 ? 19.033 -9.014 -1.126 1.00 97.44 247 ASP A N 1
ATOM 2012 C CA . ASP A 1 247 ? 20.050 -8.168 -1.774 1.00 97.44 247 ASP A CA 1
ATOM 2013 C C . ASP A 1 247 ? 19.692 -6.663 -1.738 1.00 97.44 247 ASP A C 1
ATOM 2015 O O . ASP A 1 247 ? 20.549 -5.790 -1.916 1.00 97.44 247 ASP A O 1
ATOM 2019 N N . LEU A 1 248 ? 18.421 -6.342 -1.474 1.00 98.00 248 LEU A N 1
ATOM 2020 C CA . LEU A 1 248 ? 17.923 -4.989 -1.229 1.00 98.00 248 LEU A CA 1
ATOM 2021 C C . LEU A 1 248 ? 18.033 -4.549 0.236 1.00 98.00 248 LEU A C 1
ATOM 2023 O O . LEU A 1 248 ? 17.466 -3.517 0.579 1.00 98.00 248 LEU A O 1
ATOM 2027 N N . GLN A 1 249 ? 18.794 -5.254 1.084 1.00 97.31 249 GLN A N 1
ATOM 2028 C CA . GLN A 1 249 ? 18.993 -4.898 2.496 1.00 97.31 249 GLN A CA 1
ATOM 2029 C C . GLN A 1 249 ? 19.269 -3.404 2.693 1.00 97.31 249 GLN A C 1
ATOM 2031 O O . GLN A 1 249 ? 18.594 -2.755 3.477 1.00 97.31 249 GLN A O 1
ATOM 2036 N N . TRP A 1 250 ? 20.153 -2.817 1.882 1.00 97.38 250 TRP A N 1
ATOM 2037 C CA . TRP A 1 250 ? 20.470 -1.385 1.928 1.00 97.38 250 TRP A CA 1
ATOM 2038 C C . TRP A 1 250 ? 19.253 -0.443 1.858 1.00 97.38 250 TRP A C 1
ATOM 2040 O O . TRP A 1 250 ? 19.349 0.678 2.345 1.00 97.38 250 TRP A O 1
ATOM 2050 N N . LEU A 1 251 ? 18.141 -0.860 1.245 1.00 98.31 251 LEU A N 1
ATOM 2051 C CA . LEU A 1 251 ? 16.896 -0.096 1.186 1.00 98.31 251 LEU A CA 1
ATOM 2052 C C . LEU A 1 251 ? 16.109 -0.226 2.493 1.00 98.31 251 LEU A C 1
ATOM 2054 O O . LEU A 1 251 ? 15.584 0.763 3.001 1.00 98.31 251 LEU A O 1
ATOM 2058 N N . TRP A 1 252 ? 16.052 -1.437 3.049 1.00 98.06 252 TRP A N 1
ATOM 2059 C CA . TRP A 1 252 ? 15.367 -1.735 4.307 1.00 98.06 252 TRP A CA 1
ATOM 2060 C C . TRP A 1 252 ? 16.030 -1.019 5.482 1.00 98.06 252 TRP A C 1
ATOM 2062 O O . TRP A 1 252 ? 15.323 -0.432 6.291 1.00 98.06 252 TRP A O 1
ATOM 2072 N N . ASN A 1 253 ? 17.368 -0.973 5.522 1.00 96.75 253 ASN A N 1
ATOM 2073 C CA . ASN A 1 253 ? 18.146 -0.291 6.569 1.00 96.75 253 ASN A CA 1
ATOM 2074 C C . ASN A 1 253 ? 17.743 1.169 6.753 1.00 96.75 253 ASN A C 1
ATOM 2076 O O . ASN A 1 253 ? 17.770 1.694 7.863 1.00 96.75 253 ASN A O 1
ATOM 2080 N N . ASP A 1 254 ? 17.439 1.836 5.642 1.00 97.19 254 ASP A N 1
ATOM 2081 C CA . ASP A 1 254 ? 17.136 3.254 5.634 1.00 97.19 254 ASP A CA 1
ATOM 2082 C C . ASP A 1 254 ? 15.642 3.547 5.514 1.00 97.19 254 ASP A C 1
ATOM 2084 O O . ASP A 1 254 ? 15.267 4.703 5.665 1.00 97.19 254 ASP A O 1
ATOM 2088 N N . SER A 1 255 ? 14.781 2.548 5.329 1.00 98.56 255 SER A N 1
ATOM 2089 C CA . SER A 1 255 ? 13.326 2.735 5.383 1.00 98.56 255 SER A CA 1
ATOM 2090 C C . SER A 1 255 ? 12.852 2.852 6.834 1.00 98.56 255 SER A C 1
ATOM 2092 O O . SER A 1 255 ? 13.466 2.300 7.741 1.00 98.56 255 SER A O 1
ATOM 2094 N N . THR A 1 256 ? 11.756 3.573 7.071 1.00 98.50 256 THR A N 1
ATOM 2095 C CA . THR A 1 256 ? 11.060 3.591 8.374 1.00 98.50 256 THR A CA 1
ATOM 2096 C C . THR A 1 256 ? 9.655 2.988 8.302 1.00 98.50 256 THR A C 1
ATOM 2098 O O . THR A 1 256 ? 8.998 2.850 9.328 1.00 98.50 256 THR A O 1
ATOM 2101 N N . ALA A 1 257 ? 9.218 2.562 7.114 1.00 98.75 257 ALA A N 1
ATOM 2102 C CA . ALA A 1 257 ? 8.075 1.681 6.895 1.00 98.75 257 ALA A CA 1
ATOM 2103 C C . ALA A 1 257 ? 8.225 0.900 5.581 1.00 98.75 257 ALA A C 1
ATOM 2105 O O . ALA A 1 257 ? 8.965 1.308 4.684 1.00 98.75 257 ALA A O 1
ATOM 2106 N N . LEU A 1 258 ? 7.485 -0.202 5.458 1.00 98.94 258 LEU A N 1
ATOM 2107 C CA . LEU A 1 258 ? 7.314 -0.943 4.207 1.00 98.94 258 LEU A CA 1
ATOM 2108 C C . LEU A 1 258 ? 5.944 -0.638 3.592 1.00 98.94 258 LEU A C 1
ATOM 2110 O O . LEU A 1 258 ? 4.944 -0.567 4.310 1.00 98.94 258 LEU A O 1
ATOM 2114 N N . TYR A 1 259 ? 5.902 -0.515 2.263 1.00 98.94 259 TYR A N 1
ATOM 2115 C CA . TYR A 1 259 ? 4.697 -0.174 1.498 1.00 98.94 259 TYR A CA 1
ATOM 2116 C C . TYR A 1 259 ? 4.427 -1.194 0.379 1.00 98.94 259 TYR A C 1
ATOM 2118 O O . TYR A 1 259 ? 4.433 -0.837 -0.806 1.00 98.94 259 TYR A O 1
ATOM 2126 N N . PRO A 1 260 ? 4.209 -2.480 0.714 1.00 98.75 260 PRO A N 1
ATOM 2127 C CA . PRO A 1 260 ? 3.876 -3.491 -0.280 1.00 98.75 260 PRO A CA 1
ATOM 2128 C C . PRO A 1 260 ? 2.500 -3.207 -0.893 1.00 98.75 260 PRO A C 1
ATOM 2130 O O . PRO A 1 260 ? 1.609 -2.667 -0.241 1.00 98.75 260 PRO A O 1
ATOM 2133 N N . SER A 1 261 ? 2.302 -3.627 -2.138 1.00 98.62 261 SER A N 1
ATOM 2134 C CA . SER A 1 261 ? 1.007 -3.566 -2.826 1.00 98.62 261 SER A CA 1
ATOM 2135 C C . SER A 1 261 ? 0.453 -4.965 -3.031 1.00 98.62 261 SER A C 1
ATOM 2137 O O . SER A 1 261 ? 1.205 -5.863 -3.417 1.00 98.62 261 SER A O 1
ATOM 2139 N N . VAL A 1 262 ? -0.848 -5.144 -2.803 1.00 98.69 262 VAL A N 1
ATOM 2140 C CA . VAL A 1 262 ? -1.573 -6.411 -3.006 1.00 98.69 262 VAL A CA 1
ATOM 2141 C C . VAL A 1 262 ? -2.814 -6.220 -3.880 1.00 98.69 262 VAL A C 1
ATOM 2143 O O . VAL A 1 262 ? -3.844 -6.862 -3.690 1.00 98.69 262 VAL A O 1
ATOM 2146 N N . TYR A 1 263 ? -2.733 -5.304 -4.847 1.00 98.44 263 TYR A N 1
ATOM 2147 C CA . TYR A 1 263 ? -3.850 -5.012 -5.739 1.00 98.44 263 TYR A CA 1
ATOM 2148 C C . TYR A 1 263 ? -4.313 -6.257 -6.502 1.00 98.44 263 TYR A C 1
ATOM 2150 O O . TYR A 1 263 ? -3.523 -6.938 -7.157 1.00 98.44 263 TYR A O 1
ATOM 2158 N N . LEU A 1 264 ? -5.619 -6.516 -6.464 1.00 98.44 264 LEU A N 1
ATOM 2159 C CA . LEU A 1 264 ? -6.220 -7.628 -7.187 1.00 98.44 264 LEU A CA 1
ATOM 2160 C C . LEU A 1 264 ? -6.400 -7.293 -8.674 1.00 98.44 264 LEU A C 1
ATOM 2162 O O . LEU A 1 264 ? -6.529 -6.132 -9.083 1.00 98.44 264 LEU A O 1
ATOM 2166 N N . THR A 1 265 ? -6.423 -8.346 -9.485 1.00 97.62 265 THR A N 1
ATOM 2167 C CA . THR A 1 265 ? -6.803 -8.304 -10.905 1.00 97.62 265 THR A CA 1
ATOM 2168 C C . THR A 1 265 ? -8.025 -9.187 -11.110 1.00 97.62 265 THR A C 1
ATOM 2170 O O . THR A 1 265 ? -8.243 -10.112 -10.327 1.00 97.62 265 THR A O 1
ATOM 2173 N N . SER A 1 266 ? -8.784 -8.962 -12.179 1.00 97.19 266 SER A N 1
ATOM 2174 C CA . SER A 1 266 ? -9.982 -9.756 -12.479 1.00 97.19 266 SER A CA 1
ATOM 2175 C C . SER A 1 266 ? -9.699 -11.262 -12.619 1.00 97.19 266 SER A C 1
ATOM 2177 O O . SER A 1 266 ? -10.584 -12.080 -12.393 1.00 97.19 266 SER A O 1
ATOM 2179 N N . ARG A 1 267 ? -8.444 -11.652 -12.900 1.00 96.38 267 ARG A N 1
ATOM 2180 C CA . ARG A 1 267 ? -7.990 -13.054 -12.996 1.00 96.38 267 ARG A CA 1
ATOM 2181 C C . ARG A 1 267 ? -8.088 -13.844 -11.692 1.00 96.38 267 ARG A C 1
ATOM 2183 O O . ARG A 1 267 ? -8.065 -15.068 -11.743 1.00 96.38 267 ARG A O 1
ATOM 2190 N N . VAL A 1 268 ? -8.111 -13.159 -10.551 1.00 96.94 268 VAL A N 1
ATOM 2191 C CA . VAL A 1 268 ? -8.192 -13.781 -9.220 1.00 96.94 268 VAL A CA 1
ATOM 2192 C C . VAL A 1 268 ? -9.463 -13.395 -8.468 1.00 96.94 268 VAL A C 1
ATOM 2194 O O . VAL A 1 268 ? -9.559 -13.675 -7.273 1.00 96.94 268 VAL A O 1
ATOM 2197 N N . ARG A 1 269 ? -10.428 -12.782 -9.165 1.00 97.75 269 ARG A N 1
ATOM 2198 C CA . ARG A 1 269 ? -11.725 -12.391 -8.610 1.00 97.75 269 ARG A CA 1
ATOM 2199 C C . ARG A 1 269 ? -12.388 -13.556 -7.886 1.00 97.75 269 ARG A C 1
ATOM 2201 O O . ARG A 1 269 ? -12.479 -14.645 -8.453 1.00 97.75 269 ARG A O 1
ATOM 2208 N N . SER A 1 270 ? -12.810 -13.305 -6.651 1.00 97.75 270 SER A N 1
ATOM 2209 C CA . SER A 1 270 ? -13.565 -14.221 -5.790 1.00 97.75 270 SER A CA 1
ATOM 2210 C C . SER A 1 270 ? -12.955 -15.631 -5.753 1.00 97.75 270 SER A C 1
ATOM 2212 O O . SER A 1 270 ? -13.656 -16.638 -5.739 1.00 97.75 270 SER A O 1
ATOM 2214 N N . SER A 1 271 ? -11.617 -15.718 -5.786 1.00 96.75 271 SER A N 1
ATOM 2215 C CA . SER A 1 271 ? -10.891 -16.987 -5.890 1.00 96.75 271 SER A CA 1
ATOM 2216 C C . SER A 1 271 ? -9.864 -17.160 -4.777 1.00 96.75 271 SER A C 1
ATOM 2218 O O . SER A 1 271 ? -9.200 -16.205 -4.368 1.00 96.75 271 SER A O 1
ATOM 2220 N N . GLN A 1 272 ? -9.628 -18.413 -4.380 1.00 95.88 272 GLN A N 1
ATOM 2221 C CA . GLN A 1 272 ? -8.571 -18.768 -3.428 1.00 95.88 272 GLN A CA 1
ATOM 2222 C C . GLN A 1 272 ? -7.177 -18.313 -3.897 1.00 95.88 272 GLN A C 1
ATOM 2224 O O . GLN A 1 272 ? -6.312 -18.005 -3.079 1.00 95.88 272 GLN A O 1
ATOM 2229 N N . ASN A 1 273 ? -6.945 -18.212 -5.210 1.00 97.38 273 ASN A N 1
ATOM 2230 C CA . ASN A 1 273 ? -5.688 -17.687 -5.746 1.00 97.38 273 ASN A CA 1
ATOM 2231 C C . ASN A 1 273 ? -5.466 -16.219 -5.354 1.00 97.38 273 ASN A C 1
ATOM 2233 O O . ASN A 1 273 ? -4.318 -15.819 -5.155 1.00 97.38 273 ASN A O 1
ATOM 2237 N N . GLY A 1 274 ? -6.542 -15.440 -5.203 1.00 97.94 274 GLY A N 1
ATOM 2238 C CA . GLY A 1 274 ? -6.503 -14.091 -4.640 1.00 97.94 274 GLY A CA 1
ATOM 2239 C C . GLY A 1 274 ? -6.016 -14.109 -3.192 1.00 97.94 274 GLY A C 1
ATOM 2240 O O . GLY A 1 274 ? -5.060 -13.408 -2.867 1.00 97.94 274 GLY A O 1
ATOM 2241 N N . ALA A 1 275 ? -6.571 -14.994 -2.359 1.00 98.25 275 ALA A N 1
ATOM 2242 C CA . ALA A 1 275 ? -6.149 -15.143 -0.966 1.00 98.25 275 ALA A CA 1
ATOM 2243 C C . ALA A 1 275 ? -4.664 -15.522 -0.851 1.00 98.25 275 ALA A C 1
ATOM 2245 O O . ALA A 1 275 ? -3.894 -14.870 -0.147 1.00 98.25 275 ALA A O 1
ATOM 2246 N N . LEU A 1 276 ? -4.232 -16.535 -1.609 1.00 98.06 276 LEU A N 1
ATOM 2247 C CA . LEU A 1 276 ? -2.840 -16.995 -1.638 1.00 98.06 276 LEU A CA 1
ATOM 2248 C C . LEU A 1 276 ? -1.884 -15.909 -2.153 1.00 98.06 276 LEU A C 1
ATOM 2250 O O . LEU A 1 276 ? -0.780 -15.755 -1.626 1.00 98.06 276 LEU A O 1
ATOM 2254 N N . TYR A 1 277 ? -2.307 -15.139 -3.160 1.00 98.50 277 TYR A N 1
ATOM 2255 C CA . TYR A 1 277 ? -1.561 -13.995 -3.680 1.00 98.50 277 TYR A CA 1
ATOM 2256 C C . TYR A 1 277 ? -1.306 -12.941 -2.599 1.00 98.50 277 TYR A C 1
ATOM 2258 O O . TYR A 1 277 ? -0.154 -12.542 -2.402 1.00 98.50 277 TYR A O 1
ATOM 2266 N N . VAL A 1 278 ? -2.357 -12.509 -1.895 1.00 98.75 278 VAL A N 1
ATOM 2267 C CA . VAL A 1 278 ? -2.257 -11.472 -0.862 1.00 98.75 278 VAL A CA 1
ATOM 2268 C C . VAL A 1 278 ? -1.468 -11.977 0.341 1.00 98.75 278 VAL A C 1
ATOM 2270 O O . VAL A 1 278 ? -0.497 -11.331 0.745 1.00 98.75 278 VAL A O 1
ATOM 2273 N N . ARG A 1 279 ? -1.821 -13.156 0.866 1.00 98.62 279 ARG A N 1
ATOM 2274 C CA . ARG A 1 279 ? -1.189 -13.767 2.043 1.00 98.62 279 ARG A CA 1
ATOM 2275 C C . ARG A 1 279 ? 0.327 -13.807 1.929 1.00 98.62 279 ARG A C 1
ATOM 2277 O O . ARG A 1 279 ? 1.030 -13.346 2.822 1.00 98.62 279 ARG A O 1
ATOM 2284 N N . ASN A 1 280 ? 0.840 -14.314 0.812 1.00 98.56 280 ASN A N 1
ATOM 2285 C CA . ASN A 1 280 ? 2.277 -14.491 0.626 1.00 98.56 280 ASN A CA 1
ATOM 2286 C C . ASN A 1 280 ? 3.032 -13.166 0.447 1.00 98.56 280 ASN A C 1
ATOM 2288 O O . ASN A 1 280 ? 4.183 -13.056 0.864 1.00 98.56 280 ASN A O 1
ATOM 2292 N N . ARG A 1 281 ? 2.392 -12.131 -0.110 1.00 98.75 281 ARG A N 1
ATOM 2293 C CA . ARG A 1 281 ? 2.987 -10.785 -0.207 1.00 98.75 281 ARG A CA 1
ATOM 2294 C C . ARG A 1 281 ? 3.111 -10.123 1.156 1.00 98.75 281 ARG A C 1
ATOM 2296 O O . ARG A 1 281 ? 4.136 -9.510 1.458 1.00 98.75 281 ARG A O 1
ATOM 2303 N N . VAL A 1 282 ? 2.086 -10.276 1.989 1.00 98.75 282 VAL A N 1
ATOM 2304 C CA . VAL A 1 282 ? 2.106 -9.790 3.370 1.00 98.75 282 VAL A CA 1
ATOM 2305 C C . VAL A 1 282 ? 3.113 -10.584 4.201 1.00 98.75 282 VAL A C 1
ATOM 2307 O O . VAL A 1 282 ? 3.916 -9.985 4.910 1.00 98.75 282 VAL A O 1
ATOM 2310 N N . HIS A 1 283 ? 3.146 -11.910 4.053 1.00 98.25 283 HIS A N 1
ATOM 2311 C CA . HIS A 1 283 ? 4.106 -12.775 4.736 1.00 98.25 283 HIS A CA 1
ATOM 2312 C C . HIS A 1 283 ? 5.561 -12.416 4.386 1.00 98.25 283 HIS A C 1
ATOM 2314 O O . HIS A 1 283 ? 6.394 -12.254 5.279 1.00 98.25 283 HIS A O 1
ATOM 2320 N N . GLU A 1 284 ? 5.865 -12.184 3.105 1.00 98.69 284 GLU A N 1
ATOM 2321 C CA . GLU A 1 284 ? 7.189 -11.701 2.696 1.00 98.69 284 GLU A CA 1
ATOM 2322 C C . GLU A 1 284 ? 7.508 -10.317 3.272 1.00 98.69 284 GLU A C 1
ATOM 2324 O O . GLU A 1 284 ? 8.633 -10.062 3.700 1.00 98.69 284 GLU A O 1
ATOM 2329 N N . SER A 1 285 ? 6.517 -9.430 3.354 1.00 98.75 285 SER A N 1
ATOM 2330 C CA . SER A 1 285 ? 6.692 -8.113 3.975 1.00 98.75 285 SER A CA 1
ATOM 2331 C C . SER A 1 285 ? 7.018 -8.216 5.465 1.00 98.75 285 SER A C 1
ATOM 2333 O O . SER A 1 285 ? 7.895 -7.503 5.947 1.00 98.75 285 SER A O 1
ATOM 2335 N N . ILE A 1 286 ? 6.384 -9.147 6.183 1.00 98.38 286 ILE A N 1
ATOM 2336 C CA . ILE A 1 286 ? 6.694 -9.445 7.588 1.00 98.38 286 ILE A CA 1
ATOM 2337 C C . ILE A 1 286 ? 8.122 -9.973 7.723 1.00 98.38 286 ILE A C 1
ATOM 2339 O O . ILE A 1 286 ? 8.862 -9.498 8.585 1.00 98.38 286 ILE A O 1
ATOM 2343 N N . ARG A 1 287 ? 8.553 -10.895 6.855 1.00 97.88 287 ARG A N 1
ATOM 2344 C CA . ARG A 1 287 ? 9.936 -11.390 6.858 1.00 97.88 287 ARG A CA 1
ATOM 2345 C C . ARG A 1 287 ? 10.937 -10.258 6.616 1.00 97.88 287 ARG A C 1
ATOM 2347 O O . ARG A 1 287 ? 11.884 -10.108 7.384 1.00 97.88 287 ARG A O 1
ATOM 2354 N N . VAL A 1 288 ? 10.710 -9.441 5.586 1.00 98.50 288 VAL A N 1
ATOM 2355 C CA . VAL A 1 288 ? 11.577 -8.303 5.238 1.00 98.50 288 VAL A CA 1
ATOM 2356 C C . VAL A 1 288 ? 11.638 -7.275 6.366 1.00 98.50 288 VAL A C 1
ATOM 2358 O O . VAL A 1 288 ? 12.720 -6.773 6.660 1.00 98.50 288 VAL A O 1
ATOM 2361 N N . SER A 1 289 ? 10.521 -7.015 7.053 1.00 98.06 289 SER A N 1
ATOM 2362 C CA . SER A 1 289 ? 10.466 -6.057 8.168 1.00 98.06 289 SER A CA 1
ATOM 2363 C C . SER A 1 289 ? 11.425 -6.386 9.312 1.00 98.06 289 SER A C 1
ATOM 2365 O O . SER A 1 289 ? 11.842 -5.482 10.028 1.00 98.06 289 SER A O 1
ATOM 2367 N N . LYS A 1 290 ? 11.801 -7.663 9.447 1.00 96.75 290 LYS A N 1
ATOM 2368 C CA . LYS A 1 290 ? 12.653 -8.204 10.512 1.00 96.75 290 LYS A CA 1
ATOM 2369 C C . LYS A 1 290 ? 14.103 -8.424 10.090 1.00 96.75 290 LYS A C 1
ATOM 2371 O O . LYS A 1 290 ? 14.913 -8.819 10.917 1.00 96.75 290 LYS A O 1
ATOM 2376 N N . LEU A 1 291 ? 14.451 -8.201 8.818 1.00 95.56 291 LEU A N 1
ATOM 2377 C CA . LEU A 1 291 ? 15.796 -8.508 8.309 1.00 95.56 291 LEU A CA 1
ATOM 2378 C C . LEU A 1 291 ? 16.907 -7.701 8.986 1.00 95.56 291 LEU A C 1
ATOM 2380 O O . LEU A 1 291 ? 18.052 -8.144 9.001 1.00 95.56 291 LEU A O 1
ATOM 2384 N N . MET A 1 292 ? 16.579 -6.511 9.487 1.00 91.81 292 MET A N 1
ATOM 2385 C CA . MET A 1 292 ? 17.546 -5.623 10.126 1.00 91.81 292 MET A CA 1
ATOM 2386 C C . MET A 1 292 ? 17.652 -5.817 11.621 1.00 91.81 292 MET A C 1
ATOM 2388 O O . MET A 1 292 ? 18.754 -5.870 12.161 1.00 91.81 292 MET A O 1
ATOM 2392 N N . ASP A 1 293 ? 16.501 -5.903 12.264 1.00 93.19 293 ASP A N 1
ATOM 2393 C CA . ASP A 1 293 ? 16.385 -6.146 13.683 1.00 93.19 293 ASP A CA 1
ATOM 2394 C C . ASP A 1 293 ? 15.057 -6.867 13.908 1.00 93.19 293 ASP A C 1
ATOM 2396 O O . ASP A 1 293 ? 13.977 -6.306 13.711 1.00 93.19 293 ASP A O 1
ATOM 2400 N N . ASP A 1 294 ? 15.136 -8.135 14.290 1.00 92.00 294 ASP A N 1
ATOM 2401 C CA . ASP A 1 294 ? 13.971 -8.963 14.576 1.00 92.00 294 ASP A CA 1
ATOM 2402 C C . ASP A 1 294 ? 13.237 -8.517 15.851 1.00 92.00 294 ASP A C 1
ATOM 2404 O O . ASP A 1 294 ? 12.043 -8.794 16.001 1.00 92.00 294 ASP A O 1
ATOM 2408 N N . LYS A 1 295 ? 13.909 -7.769 16.737 1.00 93.31 295 LYS A N 1
ATOM 2409 C CA . LYS A 1 295 ? 13.330 -7.168 17.945 1.00 93.31 295 LYS A CA 1
ATOM 2410 C C . LYS A 1 295 ? 12.668 -5.824 17.670 1.00 93.31 295 LYS A C 1
ATOM 2412 O O . LYS A 1 295 ? 11.775 -5.450 18.429 1.00 93.31 295 LYS A O 1
ATOM 2417 N N . ASN A 1 296 ? 13.065 -5.133 16.599 1.00 95.19 296 ASN A N 1
ATOM 2418 C CA . ASN A 1 296 ? 12.513 -3.845 16.171 1.00 95.19 296 ASN A CA 1
ATOM 2419 C C . ASN A 1 296 ? 12.036 -3.882 14.699 1.00 95.19 296 ASN A C 1
ATOM 2421 O O . ASN A 1 296 ? 12.607 -3.182 13.858 1.00 95.19 296 ASN A O 1
ATOM 2425 N N . PRO A 1 297 ? 10.990 -4.663 14.358 1.00 97.38 297 PRO A N 1
ATOM 2426 C CA . PRO A 1 297 ? 10.551 -4.791 12.971 1.00 97.38 297 PRO A CA 1
ATOM 2427 C C . PRO A 1 297 ? 10.000 -3.476 12.409 1.00 97.38 297 PRO A C 1
ATOM 2429 O O . PRO A 1 297 ? 9.365 -2.704 13.131 1.00 97.38 297 PRO A O 1
ATOM 2432 N N . LEU A 1 298 ? 10.174 -3.247 11.104 1.00 98.31 298 LEU A N 1
ATOM 2433 C CA . LEU A 1 298 ? 9.567 -2.102 10.416 1.00 98.31 298 LEU A CA 1
ATOM 2434 C C . LEU A 1 298 ? 8.028 -2.206 10.394 1.00 98.31 298 LEU A C 1
ATOM 2436 O O . LEU A 1 298 ? 7.497 -3.290 10.135 1.00 98.31 298 LEU A O 1
ATOM 2440 N N . PRO A 1 299 ? 7.286 -1.100 10.590 1.00 98.50 299 PRO A N 1
ATOM 2441 C CA . PRO A 1 299 ? 5.845 -1.095 10.376 1.00 98.50 299 PRO A CA 1
ATOM 2442 C C . PRO A 1 299 ? 5.511 -1.316 8.895 1.00 98.50 299 PRO A C 1
ATOM 2444 O O . PRO A 1 299 ? 6.235 -0.873 7.999 1.00 98.50 299 PRO A O 1
ATOM 2447 N N . ILE A 1 300 ? 4.397 -2.001 8.637 1.00 98.88 300 ILE A N 1
ATOM 2448 C CA . ILE A 1 300 ? 3.968 -2.398 7.288 1.00 98.88 300 ILE A CA 1
ATOM 2449 C C . ILE A 1 300 ? 2.608 -1.772 7.000 1.00 98.88 300 ILE A C 1
ATOM 2451 O O . ILE A 1 300 ? 1.645 -2.043 7.720 1.00 98.88 300 ILE A O 1
ATOM 2455 N N . TYR A 1 301 ? 2.527 -0.986 5.925 1.00 98.88 301 TYR A N 1
ATOM 2456 C CA . TYR A 1 301 ? 1.286 -0.386 5.441 1.00 98.88 301 TYR A CA 1
ATOM 2457 C C . TYR A 1 301 ? 0.963 -0.913 4.049 1.00 98.88 301 TYR A C 1
ATOM 2459 O O . TYR A 1 301 ? 1.583 -0.530 3.056 1.00 98.88 301 TYR A O 1
ATOM 2467 N N . VAL A 1 302 ? -0.001 -1.827 3.985 1.00 98.94 302 VAL A N 1
ATOM 2468 C CA . VAL A 1 302 ? -0.312 -2.559 2.758 1.00 98.94 302 VAL A CA 1
ATOM 2469 C C . VAL A 1 302 ? -1.225 -1.731 1.863 1.00 98.94 302 VAL A C 1
ATOM 2471 O O . VAL A 1 302 ? -2.309 -1.327 2.273 1.00 98.94 302 VAL A O 1
ATOM 2474 N N . TYR A 1 303 ? -0.813 -1.514 0.621 1.00 98.88 303 TYR A N 1
ATOM 2475 C CA . TYR A 1 303 ? -1.627 -0.861 -0.394 1.00 98.88 303 TYR A CA 1
ATOM 2476 C C . TYR A 1 303 ? -2.674 -1.820 -0.972 1.00 98.88 303 TYR A C 1
ATOM 2478 O O . TYR A 1 303 ? -2.335 -2.869 -1.530 1.00 98.88 303 TYR A O 1
ATOM 2486 N N . ILE A 1 304 ? -3.943 -1.410 -0.909 1.00 98.75 304 ILE A N 1
ATOM 2487 C CA . ILE A 1 304 ? -5.080 -2.051 -1.579 1.00 98.75 304 ILE A CA 1
ATOM 2488 C C . ILE A 1 304 ? -5.805 -1.062 -2.500 1.00 98.75 304 ILE A C 1
ATOM 2490 O O . ILE A 1 304 ? -5.629 0.154 -2.409 1.00 98.75 304 ILE A O 1
ATOM 2494 N N . ARG A 1 305 ? -6.665 -1.591 -3.372 1.00 98.31 305 ARG A N 1
ATOM 2495 C CA . ARG A 1 305 ? -7.634 -0.817 -4.157 1.00 98.31 305 ARG A CA 1
ATOM 2496 C C . ARG A 1 305 ? -9.027 -1.356 -3.900 1.00 98.31 305 ARG A C 1
ATOM 2498 O O . ARG A 1 305 ? -9.187 -2.544 -3.661 1.00 98.31 305 ARG A O 1
ATOM 2505 N N . LEU A 1 306 ? -10.025 -0.490 -4.036 1.00 98.31 306 LEU A N 1
ATOM 2506 C CA . LEU A 1 306 ? -11.435 -0.892 -3.991 1.00 98.31 306 LEU A CA 1
ATOM 2507 C C . LEU A 1 306 ? -11.939 -1.482 -5.308 1.00 98.31 306 LEU A C 1
ATOM 2509 O O . LEU A 1 306 ? -13.066 -1.947 -5.365 1.00 98.31 306 LEU A O 1
ATOM 2513 N N . VAL A 1 307 ? -11.129 -1.424 -6.363 1.00 98.00 307 VAL A N 1
ATOM 2514 C CA . VAL A 1 307 ? -11.447 -1.904 -7.709 1.00 98.00 307 VAL A CA 1
ATOM 2515 C C . VAL A 1 307 ? -10.298 -2.752 -8.231 1.00 98.00 307 VAL A C 1
ATOM 2517 O O . VAL A 1 307 ? -9.145 -2.541 -7.837 1.00 98.00 307 VAL A O 1
ATOM 2520 N N . PHE A 1 308 ? -10.580 -3.650 -9.169 1.00 97.81 308 PHE A N 1
ATOM 2521 C CA . PHE A 1 308 ? -9.527 -4.410 -9.839 1.00 97.81 308 PHE A CA 1
ATOM 2522 C C . PHE A 1 308 ? -8.597 -3.496 -10.645 1.00 97.81 308 PHE A C 1
ATOM 2524 O O . PHE A 1 308 ? -9.000 -2.479 -11.218 1.00 97.81 308 PHE A O 1
ATOM 2531 N N . THR A 1 309 ? -7.325 -3.882 -10.723 1.00 96.31 309 THR A N 1
ATOM 2532 C CA . THR A 1 309 ? -6.291 -3.097 -11.413 1.00 96.31 309 THR A CA 1
ATOM 2533 C C . THR A 1 309 ? -6.574 -2.949 -12.906 1.00 96.31 309 THR A C 1
ATOM 2535 O O . THR A 1 309 ? -6.391 -1.870 -13.465 1.00 96.31 309 THR A O 1
ATOM 2538 N N . ASP A 1 310 ? -7.054 -4.023 -13.525 1.00 96.38 310 ASP A N 1
ATOM 2539 C CA . ASP A 1 310 ? -7.409 -4.145 -14.938 1.00 96.38 310 ASP A CA 1
ATOM 2540 C C . ASP A 1 310 ? -8.877 -3.782 -15.239 1.00 96.38 310 ASP A C 1
ATOM 2542 O O . ASP A 1 310 ? -9.237 -3.632 -16.403 1.00 96.38 310 ASP A O 1
ATOM 2546 N N . GLN A 1 311 ? -9.714 -3.576 -14.214 1.00 96.00 311 GLN A N 1
ATOM 2547 C CA . GLN A 1 311 ? -11.110 -3.129 -14.344 1.00 96.00 311 GLN A CA 1
ATOM 2548 C C . GLN A 1 311 ? -11.395 -1.980 -13.364 1.00 96.00 311 GLN A C 1
ATOM 2550 O O . GLN A 1 311 ? -12.015 -2.147 -12.317 1.00 96.00 311 GLN A O 1
ATOM 2555 N N . THR A 1 312 ? -10.937 -0.775 -13.713 1.00 93.25 312 THR A N 1
ATOM 2556 C CA . THR A 1 312 ? -10.826 0.375 -12.785 1.00 93.25 312 THR A CA 1
ATOM 2557 C C . THR A 1 312 ? -12.143 1.025 -12.331 1.00 93.25 312 THR A C 1
ATOM 2559 O O . THR A 1 312 ? -12.112 2.021 -11.601 1.00 93.25 312 THR A O 1
ATOM 2562 N N . THR A 1 313 ? -13.281 0.477 -12.753 1.00 92.19 313 THR A N 1
ATOM 2563 C CA . THR A 1 313 ? -14.644 0.892 -12.382 1.00 92.19 313 THR A CA 1
ATOM 2564 C C . THR A 1 313 ? -15.444 -0.226 -11.711 1.00 92.19 313 THR A C 1
ATOM 2566 O O . THR A 1 313 ? -16.588 -0.006 -11.330 1.00 92.19 313 THR A O 1
ATOM 2569 N N . THR A 1 314 ? -14.875 -1.428 -11.590 1.00 96.25 314 THR A N 1
ATOM 2570 C CA . THR A 1 314 ? -15.544 -2.590 -10.995 1.00 96.25 314 THR A CA 1
ATOM 2571 C C . THR A 1 314 ? -15.066 -2.751 -9.565 1.00 96.25 314 THR A C 1
ATOM 2573 O O . THR A 1 314 ? -13.893 -3.065 -9.351 1.00 96.25 314 THR A O 1
ATOM 2576 N N . PHE A 1 315 ? -15.956 -2.497 -8.604 1.00 98.06 315 PHE A N 1
ATOM 2577 C CA . PHE A 1 315 ? -15.653 -2.676 -7.189 1.00 98.06 315 PHE A CA 1
ATOM 2578 C C . PHE A 1 315 ? -15.385 -4.148 -6.854 1.00 98.06 315 PHE A C 1
ATOM 2580 O O . PHE A 1 315 ? -15.942 -5.044 -7.489 1.00 98.06 315 PHE A O 1
ATOM 2587 N N . LEU A 1 316 ? -14.507 -4.366 -5.878 1.00 98.56 316 LEU A N 1
ATOM 2588 C CA . LEU A 1 316 ? -14.263 -5.672 -5.274 1.00 98.56 316 LEU A CA 1
ATOM 2589 C C . LEU A 1 316 ? -15.539 -6.174 -4.587 1.00 98.56 316 LEU A C 1
ATOM 2591 O O . LEU A 1 316 ? -16.244 -5.398 -3.945 1.00 98.56 316 LEU A O 1
ATOM 2595 N N . GLU A 1 317 ? -15.840 -7.461 -4.715 1.00 98.31 317 GLU A N 1
ATOM 2596 C CA . GLU A 1 317 ? -16.944 -8.085 -3.981 1.00 98.31 317 GLU A CA 1
ATOM 2597 C C . GLU A 1 317 ? -16.535 -8.390 -2.534 1.00 98.31 317 GLU A C 1
ATOM 2599 O O . GLU A 1 317 ? -15.367 -8.267 -2.157 1.00 98.31 317 GLU A O 1
ATOM 2604 N N . LEU A 1 318 ? -17.490 -8.816 -1.701 1.00 98.50 318 LEU A N 1
ATOM 2605 C CA . LEU A 1 318 ? -17.186 -9.203 -0.323 1.00 98.50 318 LEU A CA 1
ATOM 2606 C C . LEU A 1 318 ? -16.123 -10.314 -0.270 1.00 98.50 318 LEU A C 1
ATOM 2608 O O . LEU A 1 318 ? -15.176 -10.200 0.503 1.00 98.50 318 LEU A O 1
ATOM 2612 N N . ASP A 1 319 ? -16.211 -11.320 -1.143 1.00 98.44 319 ASP A N 1
ATOM 2613 C CA . ASP A 1 319 ? -15.214 -12.395 -1.232 1.00 98.44 319 ASP A CA 1
ATOM 2614 C C . ASP A 1 319 ? -13.817 -11.863 -1.582 1.00 98.44 319 ASP A C 1
ATOM 2616 O O . ASP A 1 319 ? -12.816 -12.308 -1.025 1.00 98.44 319 ASP A O 1
ATOM 2620 N N . ASP A 1 320 ? -13.718 -10.861 -2.459 1.00 98.81 320 ASP A N 1
ATOM 2621 C CA . ASP A 1 320 ? -12.445 -10.208 -2.774 1.00 98.81 320 ASP A CA 1
ATOM 2622 C C . ASP A 1 320 ? -11.893 -9.413 -1.582 1.00 98.81 320 ASP A C 1
ATOM 2624 O O . ASP A 1 320 ? -10.678 -9.371 -1.367 1.00 98.81 320 ASP A O 1
ATOM 2628 N N . LEU A 1 321 ? -12.763 -8.780 -0.785 1.00 98.88 321 LEU A N 1
ATOM 2629 C CA . LEU A 1 321 ? -12.372 -8.111 0.459 1.00 98.88 321 LEU A CA 1
ATOM 2630 C C . LEU A 1 321 ? -11.900 -9.121 1.516 1.00 98.88 321 LEU A C 1
ATOM 2632 O O . LEU A 1 321 ? -10.918 -8.861 2.216 1.00 98.88 321 LEU A O 1
ATOM 2636 N N . VAL A 1 322 ? -12.525 -10.297 1.598 1.00 98.69 322 VAL A N 1
ATOM 2637 C CA . VAL A 1 322 ? -12.053 -11.418 2.427 1.00 98.69 322 VAL A CA 1
ATOM 2638 C C . VAL A 1 322 ? -10.683 -11.899 1.957 1.00 98.69 322 VAL A C 1
ATOM 2640 O O . VAL A 1 322 ? -9.745 -11.966 2.751 1.00 98.69 322 VAL A O 1
ATOM 2643 N N . HIS A 1 323 ? -10.512 -12.103 0.655 1.00 98.56 323 HIS A N 1
ATOM 2644 C CA . HIS A 1 323 ? -9.248 -12.526 0.053 1.00 98.56 323 HIS A CA 1
ATOM 2645 C C . HIS A 1 323 ? -8.173 -11.428 -0.020 1.00 98.56 323 HIS A C 1
ATOM 2647 O O . HIS A 1 323 ? -7.062 -11.693 -0.480 1.00 98.56 323 HIS A O 1
ATOM 2653 N N . SER A 1 324 ? -8.466 -10.206 0.434 1.00 98.50 324 SER A N 1
ATOM 2654 C CA . SER A 1 324 ? -7.501 -9.108 0.531 1.00 98.50 324 SER A CA 1
ATOM 2655 C C . SER A 1 324 ? -7.359 -8.603 1.962 1.00 98.50 324 SER A C 1
ATOM 2657 O O . SER A 1 324 ? -6.462 -9.033 2.680 1.00 98.50 324 SER A O 1
ATOM 2659 N N . VAL A 1 325 ? -8.252 -7.726 2.412 1.00 98.75 325 VAL A N 1
ATOM 2660 C CA . VAL A 1 325 ? -8.287 -7.207 3.786 1.00 98.75 325 VAL A CA 1
ATOM 2661 C C . VAL A 1 325 ? -8.358 -8.342 4.810 1.00 98.75 325 VAL A C 1
ATOM 2663 O O . VAL A 1 325 ? -7.617 -8.314 5.792 1.00 98.75 325 VAL A O 1
ATOM 2666 N N . GLY A 1 326 ? -9.189 -9.359 4.561 1.00 98.56 326 GLY A N 1
ATOM 2667 C CA . GLY A 1 326 ? -9.293 -10.521 5.444 1.00 98.56 326 GLY A CA 1
ATOM 2668 C C . GLY A 1 326 ? -7.987 -11.308 5.554 1.00 98.56 326 GLY A C 1
ATOM 2669 O O . GLY A 1 326 ? -7.678 -11.794 6.630 1.00 98.56 326 GLY A O 1
ATOM 2670 N N . GLU A 1 327 ? -7.165 -11.383 4.506 1.00 98.50 327 GLU A N 1
ATOM 2671 C CA . GLU A 1 327 ? -5.831 -11.999 4.587 1.00 98.50 327 GLU A CA 1
ATOM 2672 C C . GLU A 1 327 ? -4.802 -11.110 5.295 1.00 98.50 327 GLU A C 1
ATOM 2674 O O . GLU A 1 327 ? -3.942 -11.611 6.014 1.00 98.50 327 GLU A O 1
ATOM 2679 N N . ILE A 1 328 ? -4.877 -9.791 5.109 1.00 98.81 328 ILE A N 1
ATOM 2680 C CA . ILE A 1 328 ? -3.892 -8.842 5.643 1.00 98.81 328 ILE A CA 1
ATOM 2681 C C . ILE A 1 328 ? -3.974 -8.733 7.174 1.00 98.81 328 ILE A C 1
ATOM 2683 O O . ILE A 1 328 ? -2.953 -8.805 7.860 1.00 98.81 328 ILE A O 1
ATOM 2687 N N . VAL A 1 329 ? -5.182 -8.535 7.710 1.00 98.62 329 VAL A N 1
ATOM 2688 C CA . VAL A 1 329 ? -5.418 -8.245 9.136 1.00 98.62 329 VAL A CA 1
ATOM 2689 C C . VAL A 1 329 ? -4.883 -9.336 10.082 1.00 98.62 329 VAL A C 1
ATOM 2691 O O . VAL A 1 329 ? -4.094 -9.001 10.967 1.00 98.62 329 VAL A O 1
ATOM 2694 N N . PRO A 1 330 ? -5.209 -10.632 9.909 1.00 98.31 330 PRO A N 1
ATOM 2695 C CA . PRO A 1 330 ? -4.767 -11.699 10.805 1.00 98.31 330 PRO A CA 1
ATOM 2696 C C . PRO A 1 330 ? -3.281 -12.068 10.661 1.00 98.31 330 PRO A C 1
ATOM 2698 O O . PRO A 1 330 ? -2.795 -12.922 11.397 1.00 98.31 330 PRO A O 1
ATOM 2701 N N . LEU A 1 331 ? -2.531 -11.439 9.750 1.00 98.19 331 LEU A N 1
ATOM 2702 C CA . LEU A 1 331 ? -1.067 -11.550 9.694 1.00 98.19 331 LEU A CA 1
ATOM 2703 C C . LEU A 1 331 ? -0.359 -10.473 10.546 1.00 98.19 331 LEU A C 1
ATOM 2705 O O . LEU A 1 331 ? 0.849 -10.563 10.797 1.00 98.19 331 LEU A O 1
ATOM 2709 N N . GLY A 1 332 ? -1.110 -9.482 11.039 1.00 97.31 332 GLY A N 1
ATOM 2710 C CA . GLY A 1 332 ? -0.638 -8.472 11.985 1.00 97.31 332 GLY A CA 1
ATOM 2711 C C . GLY A 1 332 ? 0.211 -7.375 11.353 1.00 97.31 332 GLY A C 1
ATOM 2712 O O . GLY A 1 332 ? 1.314 -7.106 11.828 1.00 97.31 332 GLY A O 1
ATOM 2713 N N . VAL A 1 333 ? -0.270 -6.767 10.267 1.00 98.25 333 VAL A N 1
ATOM 2714 C CA . VAL A 1 333 ? 0.339 -5.548 9.702 1.00 98.25 333 VAL A CA 1
ATOM 2715 C C . VAL A 1 333 ? -0.033 -4.307 10.519 1.00 98.25 333 VAL A C 1
ATOM 2717 O O . VAL A 1 333 ? -0.995 -4.324 11.280 1.00 98.25 333 VAL A O 1
ATOM 2720 N N . SER A 1 334 ? 0.696 -3.206 10.328 1.00 98.50 334 SER A N 1
ATOM 2721 C CA . SER A 1 334 ? 0.457 -1.941 11.044 1.00 98.50 334 SER A CA 1
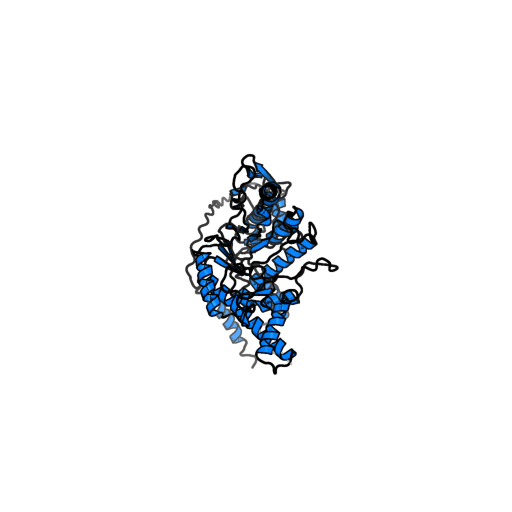ATOM 2722 C C . SER A 1 334 ? -0.708 -1.132 10.466 1.00 98.50 334 SER A C 1
ATOM 2724 O O . SER A 1 334 ? -1.325 -0.329 11.166 1.00 98.50 334 SER A O 1
ATOM 2726 N N . GLY A 1 335 ? -1.018 -1.313 9.183 1.00 98.69 335 GLY A N 1
ATOM 2727 C CA . GLY A 1 335 ? -2.130 -0.618 8.551 1.00 98.69 335 GLY A CA 1
ATOM 2728 C C . GLY A 1 335 ? -2.354 -0.982 7.093 1.00 98.69 335 GLY A C 1
ATOM 2729 O O . GLY A 1 335 ? -1.597 -1.741 6.482 1.00 98.69 335 GLY A O 1
ATOM 2730 N N . ILE A 1 336 ? -3.419 -0.415 6.537 1.00 98.94 336 ILE A N 1
ATOM 2731 C CA . ILE A 1 336 ? -3.857 -0.618 5.159 1.00 98.94 336 ILE A CA 1
ATOM 2732 C C . ILE A 1 336 ? -4.126 0.747 4.524 1.00 98.94 336 ILE A C 1
ATOM 2734 O O . ILE A 1 336 ? -4.865 1.569 5.069 1.00 98.94 336 ILE A O 1
ATOM 2738 N N . ILE A 1 337 ? -3.526 0.976 3.356 1.00 98.88 337 ILE A N 1
ATOM 2739 C CA . ILE A 1 337 ? -3.711 2.179 2.546 1.00 98.88 337 ILE A CA 1
ATOM 2740 C C . ILE A 1 337 ? -4.643 1.843 1.386 1.00 98.88 337 ILE A C 1
ATOM 2742 O O . ILE A 1 337 ? -4.313 1.040 0.514 1.00 98.88 337 ILE A O 1
ATOM 2746 N N . ILE A 1 338 ? -5.808 2.478 1.363 1.00 98.75 338 ILE A N 1
ATOM 2747 C CA . ILE A 1 338 ? -6.776 2.377 0.277 1.00 98.75 338 ILE A CA 1
ATOM 2748 C C . ILE A 1 338 ? -6.441 3.444 -0.754 1.00 98.75 338 ILE A C 1
ATOM 2750 O O . ILE A 1 338 ? -6.744 4.622 -0.567 1.00 98.75 338 ILE A O 1
ATOM 2754 N N . TRP A 1 339 ? -5.814 3.032 -1.850 1.00 98.31 339 TRP A N 1
ATOM 2755 C CA . TRP A 1 339 ? -5.482 3.935 -2.941 1.00 98.31 339 TRP A CA 1
ATOM 2756 C C . TRP A 1 339 ? -6.567 3.951 -4.014 1.00 98.31 339 TRP A C 1
ATOM 2758 O O . TRP A 1 339 ? -7.167 2.925 -4.358 1.00 98.31 339 TRP A O 1
ATOM 2768 N N . GLY A 1 340 ? -6.790 5.128 -4.592 1.00 95.75 340 GLY A N 1
ATOM 2769 C CA . GLY A 1 340 ? -7.750 5.321 -5.667 1.00 95.75 340 GLY A CA 1
ATOM 2770 C C . GLY A 1 340 ? -7.301 6.379 -6.661 1.00 95.75 340 GLY A C 1
ATOM 2771 O O . GLY A 1 340 ? -6.765 7.421 -6.293 1.00 95.75 340 GLY A O 1
ATOM 2772 N N . SER A 1 341 ? -7.559 6.123 -7.942 1.00 91.81 341 SER A N 1
ATOM 2773 C CA . SER A 1 341 ? -7.345 7.113 -8.996 1.00 91.81 341 SER A CA 1
ATOM 2774 C C . SER A 1 341 ? -8.574 8.012 -9.162 1.00 91.81 341 SER A C 1
ATOM 2776 O O . SER A 1 341 ? -9.649 7.712 -8.640 1.00 91.81 341 SER A O 1
ATOM 2778 N N . LEU A 1 342 ? -8.455 9.057 -9.989 1.00 89.69 342 LEU A N 1
ATOM 2779 C CA . LEU A 1 342 ? -9.602 9.871 -10.406 1.00 89.69 342 LEU A CA 1
ATOM 2780 C C . LEU A 1 342 ? -10.741 9.035 -11.011 1.00 89.69 342 LEU A C 1
ATOM 2782 O O . LEU A 1 342 ? -11.876 9.485 -10.987 1.00 89.69 342 LEU A O 1
ATOM 2786 N N . SER A 1 343 ? -10.488 7.825 -11.534 1.00 88.75 343 SER A N 1
ATOM 2787 C CA . SER A 1 343 ? -11.547 6.950 -12.067 1.00 88.75 343 SER A CA 1
ATOM 2788 C C . SER A 1 343 ? -12.697 6.708 -11.087 1.00 88.75 343 SER A C 1
ATOM 2790 O O . SER A 1 343 ? -13.832 6.580 -11.534 1.00 88.75 343 SER A O 1
ATOM 2792 N N . LEU A 1 344 ? -12.421 6.702 -9.779 1.00 86.62 344 LEU A N 1
ATOM 2793 C CA . LEU A 1 344 ? -13.436 6.516 -8.741 1.00 86.62 344 LEU A CA 1
ATOM 2794 C C . LEU A 1 344 ? -14.326 7.751 -8.540 1.00 86.62 344 LEU A C 1
ATOM 2796 O O . LEU A 1 344 ? -15.427 7.628 -8.018 1.00 86.62 344 LEU A O 1
ATOM 2800 N N . THR A 1 345 ? -13.856 8.936 -8.934 1.00 88.75 345 THR A N 1
ATOM 2801 C CA . THR A 1 345 ? -14.456 10.234 -8.574 1.00 88.75 345 THR A CA 1
ATOM 2802 C C . THR A 1 345 ? -14.698 11.127 -9.801 1.00 88.75 345 THR A C 1
ATOM 2804 O O . THR A 1 345 ? -14.963 12.318 -9.683 1.00 88.75 345 THR A O 1
ATOM 2807 N N . ARG A 1 346 ? -14.624 10.549 -11.010 1.00 87.25 346 ARG A N 1
ATOM 2808 C CA . ARG A 1 346 ? -14.713 11.246 -12.310 1.00 87.25 346 ARG A CA 1
ATOM 2809 C C . ARG A 1 346 ? -16.077 11.862 -12.618 1.00 87.25 346 ARG A C 1
ATOM 2811 O O . ARG A 1 346 ? -16.160 12.716 -13.494 1.00 87.25 346 ARG A O 1
ATOM 2818 N N . SER A 1 347 ? -17.144 11.379 -11.990 1.00 89.31 347 SER A N 1
ATOM 2819 C CA . SER A 1 347 ? -18.517 11.792 -12.285 1.00 89.31 347 SER A CA 1
ATOM 2820 C C . SER A 1 347 ? -19.409 11.654 -11.057 1.00 89.31 347 SER A C 1
ATOM 2822 O O . SER A 1 347 ? -19.096 10.877 -10.154 1.00 89.31 347 SER A O 1
ATOM 2824 N N . LEU A 1 348 ? -20.558 12.337 -11.066 1.00 89.12 348 LEU A N 1
ATOM 2825 C CA . LEU A 1 348 ? -21.586 12.177 -10.034 1.00 89.12 348 LEU A CA 1
ATOM 2826 C C . LEU A 1 348 ? -22.010 10.706 -9.880 1.00 89.12 348 LEU A C 1
ATOM 2828 O O . LEU A 1 348 ? -22.135 10.218 -8.763 1.00 89.12 348 LEU A O 1
ATOM 2832 N N . VAL A 1 349 ? -22.148 9.975 -10.991 1.00 90.62 349 VAL A N 1
ATOM 2833 C CA . VAL A 1 349 ? -22.484 8.540 -10.980 1.00 90.62 349 VAL A CA 1
ATOM 2834 C C . VAL A 1 349 ? -21.396 7.722 -10.282 1.00 90.62 349 VAL A C 1
ATOM 2836 O O . VAL A 1 349 ? -21.707 6.860 -9.466 1.00 90.62 349 VAL A O 1
ATOM 2839 N N . SER A 1 350 ? -20.120 8.009 -10.556 1.00 91.62 350 SER A N 1
ATOM 2840 C CA . SER A 1 350 ? -18.990 7.348 -9.887 1.00 91.62 350 SER A CA 1
ATOM 2841 C C . SER A 1 350 ? -18.980 7.634 -8.384 1.00 91.62 350 SER A C 1
ATOM 2843 O O . SER A 1 350 ? -18.775 6.718 -7.595 1.00 91.62 350 SER A O 1
ATOM 2845 N N . CYS A 1 351 ? -19.265 8.877 -7.988 1.00 92.50 351 CYS A N 1
ATOM 2846 C CA . CYS A 1 351 ? -19.341 9.278 -6.586 1.00 92.50 351 CYS A CA 1
ATOM 2847 C C . CYS A 1 351 ? -20.499 8.607 -5.840 1.00 92.50 351 CYS A C 1
ATOM 2849 O O . CYS A 1 351 ? -20.281 8.089 -4.750 1.00 92.50 351 CYS A O 1
ATOM 2851 N N . ILE A 1 352 ? -21.695 8.547 -6.437 1.00 92.19 352 ILE A N 1
ATOM 2852 C CA . ILE A 1 352 ? -22.844 7.821 -5.869 1.00 92.19 352 ILE A CA 1
ATOM 2853 C C . ILE A 1 352 ? -22.528 6.324 -5.762 1.00 92.19 352 ILE A C 1
ATOM 2855 O O . ILE A 1 352 ? -22.803 5.701 -4.740 1.00 92.19 352 ILE A O 1
ATOM 2859 N N . GLY A 1 353 ? -21.913 5.739 -6.795 1.00 93.56 353 GLY A N 1
ATOM 2860 C CA . GLY A 1 353 ? -21.483 4.341 -6.775 1.00 93.56 353 GLY A CA 1
ATOM 2861 C C . GLY A 1 353 ? -20.485 4.053 -5.652 1.00 93.56 353 GLY A C 1
ATOM 2862 O O . GLY A 1 353 ? -20.639 3.066 -4.937 1.00 93.56 353 GLY A O 1
ATOM 2863 N N . LEU A 1 354 ? -19.502 4.937 -5.459 1.00 94.81 354 LEU A N 1
ATOM 2864 C CA . LEU A 1 354 ? -18.537 4.843 -4.367 1.00 94.81 354 LEU A CA 1
ATOM 2865 C C . LEU A 1 354 ? -19.207 4.997 -2.997 1.00 94.81 354 LEU A C 1
ATOM 2867 O O . LEU A 1 354 ? -18.924 4.203 -2.107 1.00 94.81 354 LEU A O 1
ATOM 2871 N N . GLU A 1 355 ? -20.107 5.966 -2.830 1.00 93.88 355 GLU A N 1
ATOM 2872 C CA . GLU A 1 355 ? -20.855 6.173 -1.585 1.00 93.88 355 GLU A CA 1
ATOM 2873 C C . GLU A 1 355 ? -21.665 4.925 -1.203 1.00 93.88 355 GLU A C 1
ATOM 2875 O O . GLU A 1 355 ? -21.582 4.446 -0.069 1.00 93.88 355 GLU A O 1
ATOM 2880 N N . ASN A 1 356 ? -22.398 4.361 -2.166 1.00 94.69 356 ASN A N 1
ATOM 2881 C CA . ASN A 1 356 ? -23.189 3.148 -1.973 1.00 94.69 356 ASN A CA 1
ATOM 2882 C C . ASN A 1 356 ? -22.305 1.944 -1.640 1.00 94.69 356 ASN A C 1
ATOM 2884 O O . ASN A 1 356 ? -22.620 1.192 -0.723 1.00 94.69 356 ASN A O 1
ATOM 2888 N N . TYR A 1 357 ? -21.180 1.780 -2.339 1.00 96.94 357 TYR A N 1
ATOM 2889 C CA . TYR A 1 357 ? -20.218 0.718 -2.048 1.00 96.94 357 TYR A CA 1
ATOM 2890 C C . TYR A 1 357 ? -19.597 0.871 -0.651 1.00 96.94 357 TYR A C 1
ATOM 2892 O O . TYR A 1 357 ? -19.451 -0.109 0.083 1.00 96.94 357 TYR A O 1
ATOM 2900 N N . MET A 1 358 ? -19.274 2.105 -0.250 1.00 96.19 358 MET A N 1
ATOM 2901 C CA . MET A 1 358 ? -18.752 2.402 1.081 1.00 96.19 358 MET A CA 1
ATOM 2902 C C . MET A 1 358 ? -19.747 2.006 2.170 1.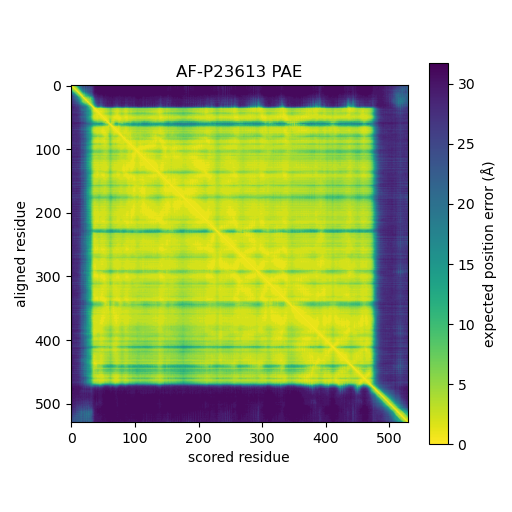00 96.19 358 MET A C 1
ATOM 2904 O O . MET A 1 358 ? -19.382 1.267 3.080 1.00 96.19 358 MET A O 1
ATOM 2908 N N . LYS A 1 359 ? -21.000 2.455 2.054 1.00 95.56 359 LYS A N 1
ATOM 2909 C CA . LYS A 1 359 ? -22.054 2.193 3.043 1.00 95.56 359 LYS A CA 1
ATOM 2910 C C . LYS A 1 359 ? -22.521 0.734 3.051 1.00 95.56 359 LYS A C 1
ATOM 2912 O O . LYS A 1 359 ? -22.763 0.184 4.116 1.00 95.56 359 LYS A O 1
ATOM 2917 N N . GLY A 1 360 ? -22.652 0.112 1.881 1.00 96.56 360 GLY A N 1
ATOM 2918 C CA . GLY A 1 360 ? -23.255 -1.215 1.741 1.00 96.56 360 GLY A CA 1
ATOM 2919 C C . GLY A 1 360 ? -22.285 -2.387 1.870 1.00 96.56 360 GLY A C 1
ATOM 2920 O O . GLY A 1 360 ? -22.720 -3.494 2.168 1.00 96.56 360 GLY A O 1
ATOM 2921 N N . THR A 1 361 ? -20.986 -2.186 1.631 1.00 98.38 361 THR A N 1
ATOM 2922 C CA . THR A 1 361 ? -20.027 -3.303 1.564 1.00 98.38 361 THR A CA 1
ATOM 2923 C C . THR A 1 361 ? -18.733 -3.004 2.303 1.00 98.38 361 THR A C 1
ATOM 2925 O O . THR A 1 361 ? -18.357 -3.754 3.202 1.00 98.38 361 THR A O 1
ATOM 2928 N N . LEU A 1 362 ? -18.052 -1.904 1.967 1.00 98.56 362 LEU A N 1
ATOM 2929 C CA . LEU A 1 362 ? -16.718 -1.637 2.503 1.00 98.56 362 LEU A CA 1
ATOM 2930 C C . LEU A 1 362 ? -16.745 -1.374 4.011 1.00 98.56 362 LEU A C 1
ATOM 2932 O O . LEU A 1 362 ? -16.108 -2.109 4.755 1.00 98.56 362 LEU A O 1
ATOM 2936 N N . LEU A 1 363 ? -17.449 -0.334 4.470 1.00 98.31 363 LEU A N 1
ATOM 2937 C CA . LEU A 1 363 ? -17.418 0.087 5.874 1.00 98.31 363 LEU A CA 1
ATOM 2938 C C . LEU A 1 363 ? -17.946 -0.990 6.834 1.00 98.31 363 LEU A C 1
ATOM 2940 O O . LEU A 1 363 ? -17.248 -1.235 7.818 1.00 98.31 363 LEU A O 1
ATOM 2944 N N . PRO A 1 364 ? -19.064 -1.700 6.561 1.00 98.38 364 PRO A N 1
ATOM 2945 C CA . PRO A 1 364 ? -19.476 -2.834 7.391 1.00 98.38 364 PRO A CA 1
ATOM 2946 C C . PRO A 1 364 ? -18.364 -3.876 7.550 1.00 98.38 364 PRO A C 1
ATOM 2948 O O . PRO A 1 364 ? -18.072 -4.319 8.662 1.00 98.38 364 PRO A O 1
ATOM 2951 N N . TYR A 1 365 ? -17.679 -4.216 6.454 1.00 98.75 365 TYR A N 1
ATOM 2952 C CA . TYR A 1 365 ? -16.589 -5.181 6.493 1.00 98.75 365 TYR A CA 1
ATOM 2953 C C . TYR A 1 365 ? -15.350 -4.643 7.228 1.00 98.75 365 TYR A C 1
ATOM 2955 O O . TYR A 1 365 ? -14.745 -5.361 8.024 1.00 98.75 365 TYR A O 1
ATOM 2963 N N . LEU A 1 366 ? -14.992 -3.366 7.042 1.00 98.69 366 LEU A N 1
ATOM 2964 C CA . LEU A 1 366 ? -13.880 -2.753 7.773 1.00 98.69 366 LEU A CA 1
ATOM 2965 C C . LEU A 1 366 ? -14.157 -2.685 9.282 1.00 98.69 366 LEU A C 1
ATOM 2967 O O . LEU A 1 366 ? -13.251 -2.944 10.073 1.00 98.69 366 LEU A O 1
ATOM 2971 N N . ILE A 1 367 ? -15.390 -2.371 9.691 1.00 98.62 367 ILE A N 1
ATOM 2972 C CA . ILE A 1 367 ? -15.825 -2.393 11.096 1.00 98.62 367 ILE A CA 1
ATOM 2973 C C . ILE A 1 367 ? -15.680 -3.807 11.660 1.00 98.62 367 ILE A C 1
ATOM 2975 O O . ILE A 1 367 ? -15.045 -3.975 12.703 1.00 98.62 367 ILE A O 1
ATOM 2979 N N . ASN A 1 368 ? -16.196 -4.810 10.940 1.00 98.62 368 ASN A N 1
ATOM 2980 C CA . ASN A 1 368 ? -16.124 -6.220 11.316 1.00 98.62 368 ASN A CA 1
ATOM 2981 C C . ASN A 1 368 ? -14.673 -6.644 11.618 1.00 98.62 368 ASN A C 1
ATOM 2983 O O . ASN A 1 368 ? -14.360 -7.029 12.746 1.00 98.62 368 ASN A O 1
ATOM 2987 N N . VAL A 1 369 ? -13.760 -6.482 10.653 1.00 98.56 369 VAL A N 1
ATOM 2988 C CA . VAL A 1 369 ? -12.370 -6.936 10.828 1.00 98.56 369 VAL A CA 1
ATOM 2989 C C . VAL A 1 369 ? -11.611 -6.122 11.879 1.00 98.56 369 VAL A C 1
ATOM 2991 O O . VAL A 1 369 ? -10.777 -6.660 12.607 1.00 98.56 369 VAL A O 1
ATOM 2994 N N . THR A 1 370 ? -11.901 -4.821 11.991 1.00 98.62 370 THR A N 1
ATOM 2995 C CA . THR A 1 370 ? -11.218 -3.934 12.943 1.00 98.62 370 THR A CA 1
ATOM 2996 C C . THR A 1 370 ? -11.587 -4.288 14.374 1.00 98.62 370 THR A C 1
ATOM 2998 O O . THR A 1 370 ? -10.706 -4.417 15.224 1.00 98.62 370 THR A O 1
ATOM 3001 N N . LEU A 1 371 ? -12.880 -4.453 14.655 1.00 98.62 371 LEU A N 1
ATOM 3002 C CA . LEU A 1 371 ? -13.353 -4.773 15.996 1.00 98.62 371 LEU A CA 1
ATOM 3003 C C . LEU A 1 371 ? -12.967 -6.194 16.402 1.00 98.62 371 LEU A C 1
ATOM 3005 O O . LEU A 1 371 ? -12.523 -6.378 17.531 1.00 98.62 371 LEU A O 1
ATOM 3009 N N . ALA A 1 372 ? -13.025 -7.165 15.486 1.00 98.62 372 ALA A N 1
ATOM 3010 C CA . ALA A 1 372 ? -12.541 -8.521 15.745 1.00 98.62 372 ALA A CA 1
ATOM 3011 C C . ALA A 1 372 ? -11.043 -8.543 16.092 1.00 98.62 372 ALA A C 1
ATOM 3013 O O . ALA A 1 372 ? -10.640 -9.143 17.090 1.00 98.62 372 ALA A O 1
ATOM 3014 N N . ALA A 1 373 ? -10.212 -7.827 15.327 1.00 98.38 373 ALA A N 1
ATOM 3015 C CA . ALA A 1 373 ? -8.780 -7.742 15.596 1.00 98.38 373 ALA A CA 1
ATOM 3016 C C . ALA A 1 373 ? -8.465 -7.034 16.922 1.00 98.38 373 ALA A C 1
ATOM 3018 O O . ALA A 1 373 ? -7.619 -7.507 17.685 1.00 98.38 373 ALA A O 1
ATOM 3019 N N . LYS A 1 374 ? -9.164 -5.932 17.236 1.00 98.06 374 LYS A N 1
ATOM 3020 C CA . LYS A 1 374 ? -9.010 -5.241 18.526 1.00 98.06 374 LYS A CA 1
ATOM 3021 C C . LYS A 1 374 ? -9.474 -6.107 19.690 1.00 98.06 374 LYS A C 1
ATOM 3023 O O . LYS A 1 374 ? -8.788 -6.151 20.705 1.00 98.06 374 LYS A O 1
ATOM 3028 N N . MET A 1 375 ? -10.594 -6.811 19.543 1.00 98.25 375 MET A N 1
ATOM 3029 C CA . MET A 1 375 ? -11.117 -7.717 20.563 1.00 98.25 375 MET A CA 1
ATOM 3030 C C . MET A 1 375 ? -10.132 -8.846 20.846 1.00 98.25 375 MET A C 1
ATOM 3032 O O . MET A 1 375 ? -9.771 -9.056 22.001 1.00 98.25 375 MET A O 1
ATOM 3036 N N . CYS A 1 376 ? -9.619 -9.502 19.804 1.00 98.31 376 CYS A N 1
ATOM 3037 C CA . CYS A 1 376 ? -8.586 -10.517 19.962 1.00 98.31 376 CYS A CA 1
ATOM 3038 C C . CYS A 1 376 ? -7.339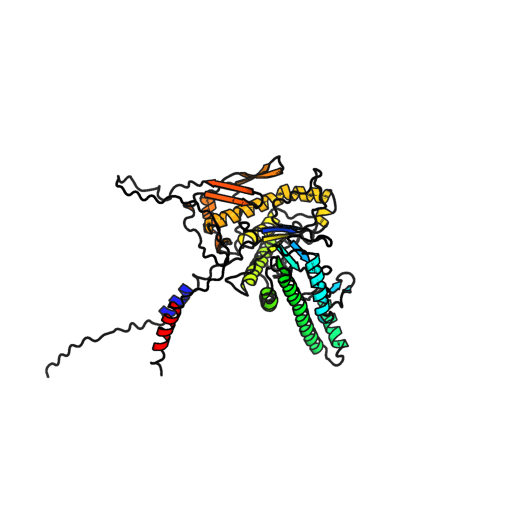 -9.940 20.655 1.00 98.31 376 CYS A C 1
ATOM 3040 O O . CYS A 1 376 ? -6.840 -10.524 21.616 1.00 98.31 376 CYS A O 1
ATOM 3042 N N . GLY A 1 377 ? -6.864 -8.759 20.238 1.00 97.44 377 GLY A N 1
ATOM 3043 C CA . GLY A 1 377 ? -5.725 -8.084 20.870 1.00 97.44 377 GLY A CA 1
ATOM 3044 C C . GLY A 1 377 ? -5.965 -7.733 22.346 1.00 97.44 377 GLY A C 1
ATOM 3045 O O . GLY A 1 377 ? -5.078 -7.897 23.184 1.00 97.44 377 GLY A O 1
ATOM 3046 N N . GLN A 1 378 ? -7.170 -7.314 22.726 1.00 97.69 378 GLN A N 1
ATOM 3047 C CA . GLN A 1 378 ? -7.503 -7.116 24.136 1.00 97.69 378 GLN A CA 1
ATOM 3048 C C . GLN A 1 378 ? -7.482 -8.450 24.898 1.00 97.69 378 GLN A C 1
ATOM 3050 O O . GLN A 1 378 ? -6.890 -8.541 25.975 1.00 97.69 378 GLN A O 1
ATOM 3055 N N . VAL A 1 379 ? -8.123 -9.479 24.344 1.00 97.88 379 VAL A N 1
ATOM 3056 C CA . VAL A 1 379 ? -8.344 -10.771 25.003 1.00 97.88 379 VAL A CA 1
ATOM 3057 C C . VAL A 1 379 ? -7.039 -11.544 25.165 1.00 97.88 379 VAL A C 1
ATOM 3059 O O . VAL A 1 379 ? -6.702 -11.903 26.292 1.00 97.88 379 VAL A O 1
ATOM 3062 N N . LEU A 1 380 ? -6.292 -11.761 24.079 1.00 97.25 380 LEU A N 1
ATOM 3063 C CA . LEU A 1 380 ? -5.069 -12.568 24.076 1.00 97.25 380 LEU A CA 1
ATOM 3064 C C . LEU A 1 380 ? -3.822 -11.767 24.440 1.00 97.25 380 LEU A C 1
ATOM 3066 O O . LEU A 1 380 ? -2.963 -12.286 25.147 1.00 97.25 380 LEU A O 1
ATOM 3070 N N . CYS A 1 381 ? -3.722 -10.514 23.988 1.00 96.38 381 CYS A N 1
ATOM 3071 C CA . CYS A 1 381 ? -2.520 -9.699 24.181 1.00 96.38 381 CYS A CA 1
ATOM 3072 C C . CYS A 1 381 ? -2.600 -8.726 25.353 1.00 96.38 381 CYS A C 1
ATOM 3074 O O . CYS A 1 381 ? -1.610 -8.047 25.621 1.00 96.38 381 CYS A O 1
ATOM 3076 N N . LYS A 1 382 ? -3.751 -8.572 26.022 1.00 95.56 382 LYS A N 1
ATOM 3077 C CA . LYS A 1 382 ? -3.951 -7.523 27.043 1.00 95.56 382 LYS A CA 1
ATOM 3078 C C . LYS A 1 382 ? -3.586 -6.126 26.505 1.00 95.56 382 LYS A C 1
ATOM 3080 O O . LYS A 1 382 ? -3.006 -5.317 27.223 1.00 95.56 382 LYS A O 1
ATOM 3085 N N . ASN A 1 383 ? -3.869 -5.873 25.221 1.00 95.31 383 ASN A N 1
ATOM 3086 C CA . ASN A 1 383 ? -3.493 -4.661 24.472 1.00 95.31 383 ASN A CA 1
ATOM 3087 C C . ASN A 1 383 ? -1.976 -4.416 24.290 1.00 95.31 383 ASN A C 1
ATOM 3089 O O . ASN A 1 383 ? -1.575 -3.344 23.845 1.00 95.31 383 ASN A O 1
ATOM 3093 N N . GLN A 1 384 ? -1.121 -5.400 24.583 1.00 95.94 384 GLN A N 1
ATOM 3094 C CA . GLN A 1 384 ? 0.347 -5.293 24.492 1.00 95.94 384 GLN A CA 1
ATOM 3095 C C . GLN A 1 384 ? 0.939 -5.824 23.174 1.00 95.94 384 GLN A C 1
ATOM 3097 O O . GLN A 1 384 ? 2.159 -5.911 23.008 1.00 95.94 384 GLN A O 1
ATOM 3102 N N . GLY A 1 385 ? 0.081 -6.190 22.228 1.00 96.12 385 GLY A N 1
ATOM 3103 C CA . GLY A 1 385 ? 0.463 -6.749 20.940 1.00 96.12 385 GLY A CA 1
ATOM 3104 C C . GLY A 1 385 ? -0.713 -6.788 19.977 1.00 96.12 385 GLY A C 1
ATOM 3105 O O . GLY A 1 385 ? -1.788 -6.247 20.258 1.00 96.12 385 GLY A O 1
ATOM 3106 N N . ILE A 1 386 ? -0.491 -7.444 18.846 1.00 96.44 386 ILE A N 1
ATOM 3107 C CA . ILE A 1 386 ? -1.489 -7.693 17.808 1.00 96.44 386 ILE A CA 1
ATOM 3108 C C . ILE A 1 386 ? -1.710 -9.198 17.670 1.00 96.44 386 ILE A C 1
ATOM 3110 O O . ILE A 1 386 ? -0.754 -9.974 17.702 1.00 96.44 386 ILE A O 1
ATOM 3114 N N . CYS A 1 387 ? -2.966 -9.616 17.521 1.00 96.88 387 CYS A N 1
ATOM 3115 C CA . CYS A 1 387 ? -3.269 -11.011 17.229 1.00 96.88 387 CYS A CA 1
ATOM 3116 C C . CYS A 1 387 ? -2.820 -11.376 15.822 1.00 96.88 387 CYS A C 1
ATOM 3118 O O . CYS A 1 387 ? -3.169 -10.688 14.859 1.00 96.88 387 CYS A O 1
ATOM 3120 N N . THR A 1 388 ? -2.112 -12.493 15.702 1.00 97.56 388 THR A N 1
ATOM 3121 C CA . THR A 1 388 ? -1.778 -13.087 14.410 1.00 97.56 388 THR A CA 1
ATOM 3122 C C . THR A 1 388 ? -2.114 -14.568 14.390 1.00 97.56 388 THR A C 1
ATOM 3124 O O . THR A 1 388 ? -2.263 -15.189 15.441 1.00 97.56 388 THR A O 1
ATOM 3127 N N . ARG A 1 389 ? -2.323 -15.138 13.199 1.00 97.25 389 ARG A N 1
ATOM 3128 C CA . ARG A 1 389 ? -2.580 -16.578 13.057 1.00 97.25 389 ARG A CA 1
ATOM 3129 C C . ARG A 1 389 ? -1.407 -17.367 13.634 1.00 97.25 389 ARG A C 1
ATOM 3131 O O . ARG A 1 389 ? -0.261 -17.084 13.284 1.00 97.25 389 ARG A O 1
ATOM 3138 N N . LYS A 1 390 ? -1.703 -18.421 14.395 1.00 96.19 390 LYS A N 1
ATOM 3139 C CA . LYS A 1 390 ? -0.687 -19.393 14.833 1.00 96.19 390 LYS A CA 1
ATOM 3140 C C . LYS A 1 390 ? -0.002 -20.064 13.651 1.00 96.19 390 LYS A C 1
ATOM 3142 O O . LYS A 1 390 ? 1.220 -20.146 13.598 1.00 96.19 390 LYS A O 1
ATOM 3147 N N . ASP A 1 391 ? -0.805 -20.509 12.689 1.00 96.56 391 ASP A N 1
ATOM 3148 C CA . ASP A 1 391 ? -0.327 -20.925 11.377 1.00 96.56 391 ASP A CA 1
ATOM 3149 C C . ASP A 1 391 ? -0.742 -19.875 10.347 1.00 96.56 391 ASP A C 1
ATOM 3151 O O . ASP A 1 391 ? -1.912 -19.762 9.964 1.00 96.56 391 ASP A O 1
ATOM 3155 N N . TRP A 1 392 ? 0.245 -19.103 9.894 1.00 95.81 392 TRP A N 1
ATOM 3156 C CA . TRP A 1 392 ? 0.070 -18.028 8.922 1.00 95.81 392 TRP A CA 1
ATOM 3157 C C . TRP A 1 392 ? -0.584 -18.499 7.613 1.00 95.81 392 TRP A C 1
ATOM 3159 O O . TRP A 1 392 ? -1.216 -17.683 6.935 1.00 95.81 392 TRP A O 1
ATOM 3169 N N . ASN A 1 393 ? -0.466 -19.790 7.271 1.00 96.56 393 ASN A N 1
ATOM 3170 C CA . ASN A 1 393 ? -0.953 -20.362 6.019 1.00 96.56 393 ASN A CA 1
ATOM 3171 C C . ASN A 1 393 ? -2.355 -20.999 6.101 1.00 96.56 393 ASN A C 1
ATOM 3173 O O . ASN A 1 393 ? -2.826 -21.602 5.134 1.00 96.56 393 ASN A O 1
ATOM 3177 N N . THR A 1 394 ? -3.057 -20.838 7.220 1.00 96.94 394 THR A N 1
ATOM 3178 C CA . THR A 1 394 ? -4.463 -21.256 7.357 1.00 96.94 394 THR A CA 1
ATOM 3179 C C . THR A 1 394 ? -5.439 -20.230 6.770 1.00 96.94 394 THR A C 1
ATOM 3181 O O . THR A 1 394 ? -5.119 -19.051 6.620 1.00 96.94 394 THR A O 1
ATOM 3184 N N . ASN A 1 395 ? -6.665 -20.672 6.463 1.00 96.00 395 ASN A N 1
ATOM 3185 C CA . ASN A 1 395 ? -7.775 -19.818 6.013 1.00 96.00 395 ASN A CA 1
ATOM 3186 C C . ASN A 1 395 ? -8.615 -19.295 7.197 1.00 96.00 395 ASN A C 1
ATOM 3188 O O . ASN A 1 395 ? -9.839 -19.237 7.113 1.00 96.00 395 ASN A O 1
ATOM 3192 N N . THR A 1 396 ? -7.974 -18.958 8.319 1.00 96.81 396 THR A N 1
ATOM 3193 C CA . THR A 1 396 ? -8.677 -18.438 9.499 1.00 96.81 396 THR A CA 1
ATOM 3194 C C . THR A 1 396 ? -8.659 -16.913 9.499 1.00 96.81 396 THR A C 1
ATOM 3196 O O . THR A 1 396 ? -7.607 -16.292 9.335 1.00 96.81 396 THR A O 1
ATOM 3199 N N . TYR A 1 397 ? -9.815 -16.280 9.673 1.00 98.00 397 TYR A N 1
ATOM 3200 C CA . TYR A 1 397 ? -9.977 -14.829 9.559 1.00 98.00 397 TYR A CA 1
ATOM 3201 C C . TYR A 1 397 ? -10.329 -14.195 10.907 1.00 98.00 397 TYR A C 1
ATOM 3203 O O . TYR A 1 397 ? -10.957 -14.827 11.750 1.00 98.00 397 TYR A O 1
ATOM 3211 N N . LEU A 1 398 ? -9.921 -12.938 11.116 1.00 97.94 398 LEU A N 1
ATOM 3212 C CA . LEU A 1 398 ? -10.376 -12.131 12.254 1.00 97.94 398 LEU A CA 1
ATOM 3213 C C . LEU A 1 398 ? -11.657 -11.405 11.855 1.00 97.94 398 LEU A C 1
ATOM 3215 O O . LEU A 1 398 ? -11.608 -10.253 11.425 1.00 97.94 398 LEU A O 1
ATOM 3219 N N . HIS A 1 399 ? -12.783 -12.102 11.973 1.00 98.44 399 HIS A N 1
ATOM 3220 C CA . HIS A 1 399 ? -14.123 -11.563 11.748 1.00 98.44 399 HIS A CA 1
ATOM 3221 C C . HIS A 1 399 ? -14.948 -11.637 13.032 1.00 98.44 399 HIS A C 1
ATOM 3223 O O . HIS A 1 399 ? -14.753 -12.536 13.848 1.00 98.44 399 HIS A O 1
ATOM 3229 N N . LEU A 1 400 ? -15.876 -10.698 13.217 1.00 98.44 400 LEU A N 1
ATOM 3230 C CA . LEU A 1 400 ? -16.913 -10.821 14.235 1.00 98.44 400 LEU A CA 1
ATOM 3231 C C . LEU A 1 400 ? -17.836 -11.983 13.857 1.00 98.44 400 LEU A C 1
ATOM 3233 O O . LEU A 1 400 ? -18.231 -12.110 12.696 1.00 98.44 400 LEU A O 1
ATOM 3237 N N . ASN A 1 401 ? -18.194 -12.806 14.841 1.00 97.69 401 ASN A N 1
ATOM 3238 C CA . ASN A 1 401 ? -19.142 -13.896 14.651 1.00 97.69 401 ASN A CA 1
ATOM 3239 C C . ASN A 1 401 ? -20.527 -13.330 14.304 1.00 97.69 401 ASN A C 1
ATOM 3241 O O . ASN A 1 401 ? -21.168 -12.698 15.141 1.00 97.69 401 ASN A O 1
ATOM 3245 N N . ALA A 1 402 ? -20.995 -13.596 13.084 1.00 97.00 402 ALA A N 1
ATOM 3246 C CA . ALA A 1 402 ? -22.272 -13.097 12.569 1.00 97.00 402 ALA A CA 1
ATOM 3247 C C . ALA A 1 402 ? -23.505 -13.621 13.332 1.00 97.00 402 ALA A C 1
ATOM 3249 O O . ALA A 1 402 ? -24.595 -13.087 13.172 1.00 97.00 402 ALA A O 1
ATOM 3250 N N . THR A 1 403 ? -23.349 -14.657 14.162 1.00 97.31 403 THR A N 1
ATOM 3251 C CA . THR A 1 403 ? -24.420 -15.142 15.050 1.00 97.31 403 THR A CA 1
ATOM 3252 C C . THR A 1 403 ? -24.593 -14.237 16.269 1.00 97.31 403 THR A C 1
ATOM 3254 O O . THR A 1 403 ? -25.701 -14.075 16.771 1.00 97.31 403 THR A O 1
ATOM 3257 N N . ASN A 1 404 ? -23.494 -13.648 16.746 1.00 97.25 404 ASN A N 1
ATOM 3258 C CA . ASN A 1 404 ? -23.455 -12.891 17.995 1.00 97.25 404 ASN A CA 1
ATOM 3259 C C . ASN A 1 404 ? -23.410 -11.382 17.778 1.00 97.25 404 ASN A C 1
ATOM 3261 O O . ASN A 1 404 ? -23.724 -10.644 18.709 1.00 97.25 404 ASN A O 1
ATOM 3265 N N . PHE A 1 405 ? -23.013 -10.931 16.586 1.00 98.31 405 PHE A N 1
ATOM 3266 C CA . PHE A 1 405 ? -22.867 -9.523 16.252 1.00 98.31 405 PHE A CA 1
ATOM 3267 C C . PHE A 1 405 ? -23.653 -9.144 15.005 1.00 98.31 405 PHE A C 1
ATOM 3269 O O . PHE A 1 405 ? -23.600 -9.842 13.995 1.00 98.31 405 PHE A O 1
ATOM 3276 N N . ASP A 1 406 ? -24.283 -7.977 15.068 1.00 98.06 406 ASP A N 1
ATOM 3277 C CA . ASP A 1 406 ? -24.931 -7.325 13.933 1.00 98.06 406 ASP A CA 1
ATOM 3278 C C . ASP A 1 406 ? -24.368 -5.909 13.761 1.00 98.06 406 ASP A C 1
ATOM 3280 O O . ASP A 1 406 ? -24.175 -5.186 14.740 1.00 98.06 406 ASP A O 1
ATOM 3284 N N . ILE A 1 407 ? -24.054 -5.527 12.523 1.00 98.19 407 ILE A N 1
ATOM 3285 C CA . ILE A 1 407 ? -23.509 -4.206 12.190 1.00 98.19 407 ILE A CA 1
ATOM 3286 C C . ILE A 1 407 ? -24.595 -3.444 11.443 1.00 98.19 407 ILE A C 1
ATOM 3288 O O . ILE A 1 407 ? -24.805 -3.651 10.247 1.00 98.19 407 ILE A O 1
ATOM 3292 N N . GLU A 1 408 ? -25.257 -2.531 12.143 1.00 97.56 408 GLU A N 1
ATOM 3293 C CA . GLU A 1 408 ? -26.395 -1.785 11.620 1.00 97.56 408 GLU A CA 1
ATOM 3294 C C . GLU A 1 408 ? -25.958 -0.395 11.137 1.00 97.56 408 GLU A C 1
ATOM 3296 O O . GLU A 1 408 ? -25.265 0.342 11.845 1.00 97.56 408 GLU A O 1
ATOM 3301 N N . LEU A 1 409 ? -26.403 -0.006 9.938 1.00 96.69 409 LEU A N 1
ATOM 3302 C CA . LEU A 1 409 ? -26.373 1.384 9.485 1.00 96.69 409 LEU A CA 1
ATOM 3303 C C . LEU A 1 409 ? -27.660 2.088 9.925 1.00 96.69 409 LEU A C 1
ATOM 3305 O O . LEU A 1 409 ? -28.725 1.867 9.350 1.00 96.69 409 LEU A O 1
ATOM 3309 N N . GLN A 1 410 ? -27.555 2.978 10.907 1.00 95.38 410 GLN A N 1
ATOM 3310 C CA . GLN A 1 410 ? -28.699 3.725 11.420 1.00 95.38 410 GLN A CA 1
ATOM 3311 C C . GLN A 1 410 ? -29.171 4.809 10.440 1.00 95.38 410 GLN A C 1
ATOM 3313 O O . GLN A 1 410 ? -28.428 5.291 9.582 1.00 95.38 410 GLN A O 1
ATOM 3318 N N . GLN A 1 411 ? -30.402 5.291 10.638 1.00 89.75 411 GLN A N 1
ATOM 3319 C CA . GLN A 1 411 ? -31.010 6.363 9.830 1.00 89.75 411 GLN A CA 1
ATOM 3320 C C . GLN A 1 411 ? -30.202 7.672 9.817 1.00 89.75 411 GLN A C 1
ATOM 3322 O O . GLN A 1 411 ? -30.267 8.434 8.856 1.00 89.75 411 GLN A O 1
ATOM 3327 N N . ASN A 1 412 ? -29.429 7.937 10.872 1.00 89.12 412 ASN A N 1
ATOM 3328 C CA . ASN A 1 412 ? -28.545 9.102 10.966 1.00 89.12 412 ASN A CA 1
ATOM 3329 C C . ASN A 1 412 ? -27.247 8.954 10.135 1.00 89.12 412 ASN A C 1
ATOM 3331 O O . ASN A 1 412 ? -26.397 9.842 10.183 1.00 89.12 412 ASN A O 1
ATOM 3335 N N . GLY A 1 413 ? -27.077 7.842 9.411 1.00 88.31 413 GLY A N 1
ATOM 3336 C CA . GLY A 1 413 ? -25.903 7.540 8.595 1.00 88.31 413 GLY A CA 1
ATOM 3337 C C . GLY A 1 413 ? -24.710 6.975 9.368 1.00 88.31 413 GLY A C 1
ATOM 3338 O O . GLY A 1 413 ? -23.665 6.754 8.762 1.00 88.31 413 GLY A O 1
ATOM 3339 N N . LYS A 1 414 ? -24.840 6.737 10.678 1.00 93.38 414 LYS A N 1
ATOM 3340 C CA . LYS A 1 414 ? -23.783 6.163 11.517 1.00 93.38 414 LYS A CA 1
ATOM 3341 C C . LYS A 1 414 ? -23.962 4.660 11.670 1.00 93.38 414 LYS A C 1
ATOM 3343 O O . LYS A 1 414 ? -25.080 4.163 11.768 1.00 93.38 414 LYS A O 1
ATOM 3348 N N . PHE A 1 415 ? -22.840 3.956 11.746 1.00 97.81 415 PHE A N 1
ATOM 3349 C CA . PHE A 1 415 ? -22.828 2.538 12.073 1.00 97.81 415 PHE A CA 1
ATOM 3350 C C . PHE A 1 415 ? -22.828 2.315 13.582 1.00 97.81 415 PHE A C 1
ATOM 3352 O O . PHE A 1 415 ? -22.148 3.029 14.322 1.00 97.81 415 PHE A O 1
ATOM 3359 N N . VAL A 1 416 ? -23.536 1.281 14.014 1.00 97.75 416 VAL A N 1
ATOM 3360 C CA . VAL A 1 416 ? -23.502 0.743 15.376 1.00 97.75 416 VAL A CA 1
ATOM 3361 C C . VAL A 1 416 ? -23.306 -0.767 15.313 1.00 97.75 416 VAL A C 1
ATOM 3363 O O . VAL A 1 416 ? -23.655 -1.402 14.321 1.00 97.75 416 VAL A O 1
ATOM 3366 N N . VAL A 1 417 ? -22.708 -1.340 16.356 1.00 98.31 417 VAL A N 1
ATOM 3367 C CA . VAL A 1 417 ? -22.551 -2.792 16.480 1.00 98.31 417 VAL A CA 1
ATOM 3368 C C . VAL A 1 417 ? -23.399 -3.264 17.649 1.00 98.31 417 VAL A C 1
ATOM 3370 O O . VAL A 1 417 ? -23.240 -2.785 18.771 1.00 98.31 417 VAL A O 1
ATOM 3373 N N . HIS A 1 418 ? -24.296 -4.202 17.378 1.00 97.81 418 HIS A N 1
ATOM 3374 C CA . HIS A 1 418 ? -25.116 -4.874 18.373 1.00 97.81 418 HIS A CA 1
ATOM 3375 C C . HIS A 1 418 ? -24.519 -6.230 18.716 1.00 97.81 418 HIS A C 1
ATOM 3377 O O . HIS A 1 418 ? -23.914 -6.880 17.867 1.00 97.81 418 HIS A O 1
ATOM 3383 N N . GLY A 1 419 ? -24.731 -6.662 19.958 1.00 96.88 419 GLY A N 1
ATOM 3384 C CA . GLY A 1 419 ? -24.304 -7.973 20.429 1.00 96.88 419 GLY A CA 1
ATOM 3385 C C . GLY A 1 419 ? -23.099 -7.947 21.362 1.00 96.88 419 GLY A C 1
ATOM 3386 O O . GLY A 1 419 ? -22.576 -6.894 21.726 1.00 96.88 419 GLY A O 1
ATOM 3387 N N . LYS A 1 420 ? -22.695 -9.137 21.800 1.00 96.94 420 LYS A N 1
ATOM 3388 C CA . LYS A 1 420 ? -21.601 -9.348 22.755 1.00 96.94 420 LYS A CA 1
ATOM 3389 C C . LYS A 1 420 ? -20.891 -10.665 22.443 1.00 96.94 420 LYS A C 1
ATOM 3391 O O . LYS A 1 420 ? -21.551 -11.587 21.966 1.00 96.94 420 LYS A O 1
ATOM 3396 N N . PRO A 1 421 ? -19.584 -10.781 22.728 1.00 97.69 421 PRO A N 1
ATOM 3397 C CA . PRO A 1 421 ? -18.878 -12.024 22.477 1.00 97.69 42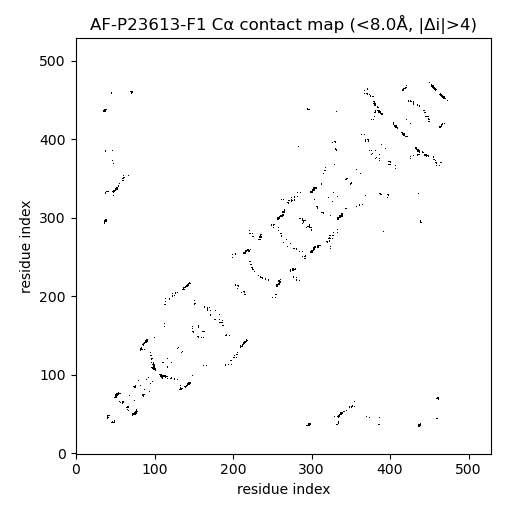1 PRO A CA 1
ATOM 3398 C C . PRO A 1 421 ? -19.331 -13.110 23.457 1.00 97.69 421 PRO A C 1
ATOM 3400 O O . PRO A 1 421 ? -19.612 -12.847 24.629 1.00 97.69 421 PRO A O 1
ATOM 3403 N N . SER A 1 422 ? -19.385 -14.332 22.952 1.00 96.69 422 SER A N 1
ATOM 3404 C CA . SER A 1 422 ? -19.582 -15.563 23.715 1.00 96.69 422 SER A CA 1
ATOM 3405 C C . SER A 1 422 ? -18.248 -16.112 24.235 1.00 96.69 422 SER A C 1
ATOM 3407 O O . SER A 1 422 ? -17.177 -15.633 23.849 1.00 96.69 422 SER A O 1
ATOM 3409 N N . LEU A 1 423 ? -18.295 -17.119 25.112 1.00 96.62 423 LEU A N 1
ATOM 3410 C CA . LEU A 1 423 ? -17.075 -17.791 25.566 1.00 96.62 423 LEU A CA 1
ATOM 3411 C C . LEU A 1 423 ? -16.407 -18.524 24.396 1.00 96.62 423 LEU A C 1
ATOM 3413 O O . LEU A 1 423 ? -15.184 -18.501 24.268 1.00 96.62 423 LEU A O 1
ATOM 3417 N N . GLU A 1 424 ? -17.216 -19.108 23.515 1.00 96.56 424 GLU A N 1
ATOM 3418 C CA . GLU A 1 424 ? -16.797 -19.806 22.305 1.00 96.56 424 GLU A CA 1
ATOM 3419 C C . GLU A 1 424 ? -16.029 -18.873 21.360 1.00 96.56 424 GLU A C 1
ATOM 3421 O O . GLU A 1 424 ? -14.992 -19.266 20.829 1.00 96.56 424 GLU A O 1
ATOM 3426 N N . ASP A 1 425 ? -16.459 -17.613 21.211 1.00 97.50 425 ASP A N 1
ATOM 3427 C CA . ASP A 1 425 ? -15.724 -16.621 20.409 1.00 97.50 425 ASP A CA 1
ATOM 3428 C C . ASP A 1 425 ? -14.316 -16.374 20.978 1.00 97.50 425 ASP A C 1
ATOM 3430 O O . ASP A 1 425 ? -13.332 -16.299 20.236 1.00 97.50 425 ASP A O 1
ATOM 3434 N N . LEU A 1 426 ? -14.191 -16.278 22.308 1.00 97.69 426 LEU A N 1
ATOM 3435 C CA . LEU A 1 426 ? -12.893 -16.072 22.958 1.00 97.69 426 LEU A CA 1
ATOM 3436 C C . LEU A 1 426 ? -12.000 -17.318 22.874 1.00 97.69 426 LEU A C 1
ATOM 3438 O O . LEU A 1 426 ? -10.778 -17.204 22.726 1.00 97.69 426 LEU A O 1
ATOM 3442 N N . GLN A 1 427 ? -12.595 -18.507 22.951 1.00 97.31 427 GLN A N 1
ATOM 3443 C CA . GLN A 1 427 ? -11.897 -19.774 22.751 1.00 97.31 427 GLN A CA 1
ATOM 3444 C C . GLN A 1 427 ? -11.414 -19.927 21.305 1.00 97.31 427 GLN A C 1
ATOM 3446 O O . GLN A 1 427 ? -10.289 -20.379 21.094 1.00 97.31 427 GLN A O 1
ATOM 3451 N N . GLU A 1 428 ? -12.193 -19.492 20.313 1.00 97.19 428 GLU A N 1
ATOM 3452 C CA . GLU A 1 428 ? -11.793 -19.513 18.902 1.00 97.19 428 GLU A CA 1
ATOM 3453 C C . GLU A 1 428 ? -10.593 -18.588 18.642 1.00 97.19 428 GLU A C 1
ATOM 3455 O O . GLU A 1 428 ? -9.679 -18.958 17.892 1.00 97.19 428 GLU A O 1
ATOM 3460 N N . PHE A 1 429 ? -10.522 -17.436 19.330 1.00 97.75 429 PHE A N 1
ATOM 3461 C CA . PHE A 1 429 ? -9.305 -16.620 19.344 1.00 97.75 429 PHE A CA 1
ATOM 3462 C C . PHE A 1 429 ? -8.117 -17.409 19.891 1.00 97.75 429 PHE A C 1
ATOM 3464 O O . PHE A 1 429 ? -7.108 -17.548 19.199 1.00 97.75 429 PHE A O 1
ATOM 3471 N N . SER A 1 430 ? -8.244 -17.962 21.101 1.00 97.00 430 SER A N 1
ATOM 3472 C CA . SER A 1 430 ? -7.168 -18.725 21.750 1.00 97.00 430 SER A CA 1
ATOM 3473 C C . SER A 1 430 ? -6.720 -19.929 20.923 1.00 97.00 430 SER A C 1
ATOM 3475 O O . SER A 1 430 ? -5.540 -20.269 20.906 1.00 97.00 430 SER A O 1
ATOM 3477 N N . LYS A 1 431 ? -7.636 -20.571 20.195 1.00 97.12 431 LYS A N 1
ATOM 3478 C CA . LYS A 1 431 ? -7.356 -21.733 19.354 1.00 97.12 431 LYS A CA 1
ATOM 3479 C C . LYS A 1 431 ? -6.498 -21.371 18.147 1.00 97.12 431 LYS A C 1
ATOM 3481 O O . LYS A 1 431 ? -5.478 -22.027 17.930 1.00 97.12 431 LYS A O 1
ATOM 3486 N N . ASN A 1 432 ? -6.871 -20.334 17.398 1.00 97.75 432 ASN A N 1
ATOM 3487 C CA . ASN A 1 432 ? -6.303 -20.067 16.072 1.00 97.75 432 ASN A CA 1
ATOM 3488 C C . ASN A 1 432 ? -5.278 -18.930 16.021 1.00 97.75 432 ASN A C 1
ATOM 3490 O O . ASN A 1 432 ? -4.525 -18.833 15.048 1.00 97.75 432 ASN A O 1
ATOM 3494 N N . PHE A 1 433 ? -5.233 -18.079 17.043 1.00 97.81 433 PHE A N 1
ATOM 3495 C CA . PHE A 1 433 ? -4.387 -16.892 17.074 1.00 97.81 433 PHE A CA 1
ATOM 3496 C C . PHE A 1 433 ? -3.451 -16.907 18.282 1.00 97.81 433 PHE A C 1
ATOM 3498 O O . PHE A 1 433 ? -3.749 -17.506 19.314 1.00 97.81 433 PHE A O 1
ATOM 3505 N N . HIS A 1 434 ? -2.308 -16.246 18.144 1.00 96.44 434 HIS A N 1
ATOM 3506 C CA . HIS A 1 434 ? -1.393 -15.932 19.237 1.00 96.44 434 HIS A CA 1
ATOM 3507 C C . HIS A 1 434 ? -1.076 -14.442 19.228 1.00 96.44 434 HIS A C 1
ATOM 3509 O O . HIS A 1 434 ? -1.388 -13.704 18.287 1.00 96.44 434 HIS A O 1
ATOM 3515 N N . CYS A 1 435 ? -0.449 -13.990 20.299 1.00 96.38 435 CYS A N 1
ATOM 3516 C CA . CYS A 1 435 ? -0.051 -12.620 20.462 1.00 96.38 435 CYS A CA 1
ATOM 3517 C C . CYS A 1 435 ? 1.338 -12.356 19.876 1.00 96.38 435 CYS A C 1
ATOM 3519 O O . CYS A 1 435 ? 2.350 -12.866 20.361 1.00 96.38 435 CYS A O 1
ATOM 3521 N N . SER A 1 436 ? 1.401 -11.468 18.887 1.00 96.00 436 SER A N 1
ATOM 3522 C CA . SER A 1 436 ? 2.656 -10.885 18.420 1.00 96.00 436 SER A CA 1
ATOM 3523 C C . SER A 1 436 ? 2.901 -9.572 19.161 1.00 96.00 436 SER A C 1
ATOM 3525 O O . SER A 1 436 ? 2.226 -8.567 18.919 1.00 96.00 436 SER A O 1
ATOM 3527 N N . CYS A 1 437 ? 3.845 -9.573 20.103 1.00 96.38 437 CYS A N 1
ATOM 3528 C CA . CYS A 1 437 ? 4.078 -8.426 20.979 1.00 96.38 437 CYS A CA 1
ATOM 3529 C C . CYS A 1 437 ? 4.593 -7.209 20.220 1.00 96.38 437 CYS A C 1
ATOM 3531 O O . CYS A 1 437 ? 5.414 -7.328 19.304 1.00 96.38 437 CYS A O 1
ATOM 3533 N N . TYR A 1 438 ? 4.228 -6.024 20.700 1.00 96.50 438 TYR A N 1
ATOM 3534 C CA . TYR A 1 438 ? 4.914 -4.821 20.260 1.00 96.50 438 TYR A CA 1
ATOM 3535 C C . TYR A 1 438 ? 6.382 -4.823 20.702 1.00 96.50 438 TYR A C 1
ATOM 3537 O O . TYR A 1 438 ? 6.783 -5.430 21.707 1.00 96.50 438 TYR A O 1
ATOM 3545 N N . THR A 1 439 ? 7.203 -4.138 19.917 1.00 93.62 439 THR A N 1
ATOM 3546 C CA . THR A 1 439 ? 8.587 -3.804 20.247 1.00 93.62 439 THR A CA 1
ATOM 3547 C C . THR A 1 439 ? 8.706 -3.251 21.673 1.00 93.62 439 THR A C 1
ATOM 3549 O O . THR A 1 439 ? 7.879 -2.451 22.102 1.00 93.62 439 THR A O 1
ATOM 3552 N N . ASN A 1 440 ? 9.740 -3.666 22.412 1.00 88.56 440 ASN A N 1
ATOM 3553 C CA . ASN A 1 440 ? 10.004 -3.285 23.813 1.00 88.56 440 ASN A CA 1
ATOM 3554 C C . ASN A 1 440 ? 8.926 -3.671 24.844 1.00 88.56 440 ASN A C 1
ATOM 3556 O O . ASN A 1 440 ? 9.082 -3.357 26.021 1.00 88.56 440 ASN A O 1
ATOM 3560 N N . VAL A 1 441 ? 7.878 -4.397 24.448 1.00 91.00 441 VAL A N 1
ATOM 3561 C CA . VAL A 1 441 ? 6.853 -4.908 25.365 1.00 91.00 441 VAL A CA 1
ATOM 3562 C C . VAL A 1 441 ? 6.981 -6.424 25.485 1.00 91.00 441 VAL A C 1
ATOM 3564 O O . VAL A 1 441 ? 7.083 -7.138 24.482 1.00 91.00 441 VAL A O 1
ATOM 3567 N N . ALA A 1 442 ? 7.015 -6.934 26.714 1.00 88.50 442 ALA A N 1
ATOM 3568 C CA . ALA A 1 442 ? 6.976 -8.365 26.989 1.00 88.50 442 ALA A CA 1
ATOM 3569 C C . ALA A 1 442 ? 5.523 -8.785 27.215 1.00 88.50 442 ALA A C 1
ATOM 3571 O O . ALA A 1 442 ? 4.948 -8.501 28.259 1.00 88.50 442 ALA A O 1
ATOM 3572 N N . CYS A 1 443 ? 4.945 -9.466 26.233 1.00 91.31 443 CYS A N 1
ATOM 3573 C CA . CYS A 1 443 ? 3.591 -9.989 26.300 1.00 91.31 443 CYS A CA 1
ATOM 3574 C C . CYS A 1 443 ? 3.612 -11.515 26.144 1.00 91.31 443 CYS A C 1
ATOM 3576 O O . CYS A 1 443 ? 4.596 -12.095 25.675 1.00 91.31 443 CYS A O 1
ATOM 3578 N N . LYS A 1 444 ? 2.536 -12.165 26.578 1.00 91.38 444 LYS A N 1
ATOM 3579 C CA . LYS A 1 444 ? 2.292 -13.596 26.398 1.00 91.38 444 LYS A CA 1
ATOM 3580 C C . LYS A 1 444 ? 0.810 -13.789 26.143 1.00 91.38 444 LYS A C 1
ATOM 3582 O O . LYS A 1 444 ? 0.006 -12.999 26.643 1.00 91.38 444 LYS A O 1
ATOM 3587 N N . ASP A 1 445 ? 0.481 -14.853 25.431 1.00 93.44 445 ASP A N 1
ATOM 3588 C CA . ASP A 1 445 ? -0.900 -15.257 25.208 1.00 93.44 445 ASP A CA 1
ATOM 3589 C C . ASP A 1 445 ? -1.622 -15.436 26.545 1.00 93.44 445 ASP A C 1
ATOM 3591 O O . ASP A 1 445 ? -1.120 -16.095 27.463 1.00 93.44 445 ASP A O 1
ATOM 3595 N N . ARG A 1 446 ? -2.815 -14.846 26.664 1.00 94.75 446 ARG A N 1
ATOM 3596 C CA . ARG A 1 446 ? -3.742 -15.182 27.744 1.00 94.75 446 ARG A CA 1
ATOM 3597 C C . ARG A 1 446 ? -4.197 -16.635 27.573 1.00 94.75 446 ARG A C 1
ATOM 3599 O O . ARG A 1 446 ? -4.810 -16.974 26.564 1.00 94.75 446 ARG A O 1
ATOM 3606 N N . LEU A 1 447 ? -3.930 -17.463 28.580 1.00 92.31 447 LEU A N 1
ATOM 3607 C CA . LEU A 1 447 ? -4.367 -18.863 28.619 1.00 92.31 447 LEU A CA 1
ATOM 3608 C C . LEU A 1 447 ? -5.779 -19.002 29.207 1.00 92.31 447 LEU A C 1
ATOM 3610 O O . LEU A 1 447 ? -6.565 -19.840 28.781 1.00 92.31 447 LEU A O 1
ATOM 3614 N N . ASP A 1 448 ? -6.122 -18.140 30.157 1.00 94.38 448 ASP A N 1
ATOM 3615 C CA . ASP A 1 448 ? -7.360 -18.151 30.926 1.00 94.38 448 ASP A CA 1
ATOM 3616 C C . ASP A 1 448 ? -8.437 -17.250 30.300 1.00 94.38 448 ASP A C 1
ATOM 3618 O O . ASP A 1 448 ? -8.932 -16.303 30.906 1.00 94.38 448 ASP A O 1
ATOM 3622 N N . VAL A 1 449 ? -8.810 -17.515 29.044 1.00 95.06 449 VAL A N 1
ATOM 3623 C CA . VAL A 1 449 ? -9.804 -16.684 28.330 1.00 95.06 449 VAL A CA 1
ATOM 3624 C C . VAL A 1 449 ? -11.194 -16.681 28.983 1.00 95.06 449 VAL A C 1
ATOM 3626 O O . VAL A 1 449 ? -11.920 -15.701 28.850 1.00 95.06 449 VAL A O 1
ATOM 3629 N N . HIS A 1 450 ? -11.540 -17.716 29.755 1.00 93.81 450 HIS A N 1
ATOM 3630 C CA . HIS A 1 450 ? -12.776 -17.775 30.547 1.00 93.81 450 HIS A CA 1
ATOM 3631 C C . HIS A 1 450 ? -12.810 -16.744 31.691 1.00 93.81 450 HIS A C 1
ATOM 3633 O O . HIS A 1 450 ? -13.886 -16.348 32.130 1.00 93.81 450 HIS A O 1
ATOM 3639 N N . ASN A 1 451 ? -11.650 -16.243 32.131 1.00 94.88 451 ASN A N 1
ATOM 3640 C CA . ASN A 1 451 ? -11.550 -15.199 33.153 1.00 94.88 451 ASN A CA 1
ATOM 3641 C C . ASN A 1 451 ? -11.691 -13.780 32.587 1.00 94.88 451 ASN A C 1
ATOM 3643 O O . ASN A 1 451 ? -11.625 -12.804 33.339 1.00 94.88 451 ASN A O 1
ATOM 3647 N N . VAL A 1 452 ? -11.864 -13.614 31.270 1.00 96.38 452 VAL A N 1
ATOM 3648 C CA . VAL A 1 452 ? -12.121 -12.293 30.687 1.00 96.38 452 VAL A CA 1
ATOM 3649 C C . VAL A 1 452 ? -13.502 -11.815 31.143 1.00 96.38 452 VAL A C 1
ATOM 3651 O O . VAL A 1 452 ? -14.517 -12.362 30.732 1.00 96.38 452 VAL A O 1
ATOM 3654 N N . ARG A 1 453 ? -13.534 -10.767 31.975 1.00 96.00 453 ARG A N 1
ATOM 3655 C CA . ARG A 1 453 ? -14.777 -10.188 32.523 1.00 96.00 453 ARG A CA 1
ATOM 3656 C C . ARG A 1 453 ? -15.360 -9.048 31.696 1.00 96.00 453 ARG A C 1
ATOM 3658 O O . ARG A 1 453 ? -16.515 -8.683 31.892 1.00 96.00 453 ARG A O 1
ATOM 3665 N N . SER A 1 454 ? -14.590 -8.467 30.782 1.00 97.06 454 SER A N 1
ATOM 3666 C CA . SER A 1 454 ? -15.087 -7.406 29.908 1.00 97.06 454 SER A CA 1
ATOM 3667 C C . SER A 1 454 ? -14.327 -7.319 28.590 1.00 97.06 454 SER A C 1
ATOM 3669 O O . SER A 1 454 ? -13.144 -7.663 28.499 1.00 97.06 454 SER A O 1
ATOM 3671 N N . VAL A 1 455 ? -15.025 -6.825 27.569 1.00 98.00 455 VAL A N 1
ATOM 3672 C CA . VAL A 1 455 ? -14.493 -6.436 26.260 1.00 98.00 455 VAL A CA 1
ATOM 3673 C C . VAL A 1 455 ? -14.920 -4.998 25.999 1.00 98.00 455 VAL A C 1
ATOM 3675 O O . VAL A 1 455 ? -16.113 -4.719 25.989 1.00 98.00 455 VAL A O 1
ATOM 3678 N N . ASN A 1 456 ? -13.954 -4.099 25.797 1.00 97.56 456 ASN A N 1
ATOM 3679 C CA . ASN A 1 456 ? -14.207 -2.693 25.495 1.00 97.56 456 ASN A CA 1
ATOM 3680 C C . ASN A 1 456 ? -13.271 -2.264 24.361 1.00 97.56 456 ASN A C 1
ATOM 3682 O O . ASN A 1 456 ? -12.095 -1.956 24.567 1.00 97.56 456 ASN A O 1
ATOM 3686 N N . VAL A 1 457 ? -13.785 -2.312 23.134 1.00 97.88 457 VAL A N 1
ATOM 3687 C CA . VAL A 1 457 ? -13.008 -2.011 21.929 1.00 97.88 457 VAL A CA 1
ATOM 3688 C C . VAL A 1 457 ? -13.787 -1.105 20.995 1.00 97.88 457 VAL A C 1
ATOM 3690 O O . VAL A 1 457 ? -14.953 -1.351 20.715 1.00 97.88 457 VAL A O 1
ATOM 3693 N N . CYS A 1 458 ? -13.120 -0.079 20.470 1.00 97.75 458 CYS A N 1
ATOM 3694 C CA . CYS A 1 458 ? -13.718 0.881 19.543 1.00 97.75 458 CYS A CA 1
ATOM 3695 C C . CYS A 1 458 ? -12.885 1.052 18.275 1.00 97.75 458 CYS A C 1
ATOM 3697 O O . CYS A 1 458 ? -11.653 1.001 18.316 1.00 97.75 458 CYS A O 1
ATOM 3699 N N . THR A 1 459 ? -13.530 1.330 17.151 1.00 97.12 459 THR A N 1
ATOM 3700 C CA . THR A 1 459 ? -12.873 1.914 15.975 1.00 97.12 459 THR A CA 1
ATOM 3701 C C . THR A 1 459 ? -12.378 3.334 16.290 1.00 97.12 459 THR A C 1
ATOM 3703 O O . THR A 1 459 ? -12.737 3.922 17.312 1.00 97.12 459 THR A O 1
ATOM 3706 N N . ALA A 1 460 ? -11.563 3.921 15.407 1.00 92.75 460 ALA A N 1
ATOM 3707 C CA . ALA A 1 460 ? -11.077 5.295 15.584 1.00 92.75 460 ALA A CA 1
ATOM 3708 C C . ALA A 1 460 ? -12.210 6.345 15.608 1.00 92.75 460 ALA A C 1
ATOM 3710 O O . ALA A 1 460 ? -12.053 7.401 16.211 1.00 92.75 460 ALA A O 1
ATOM 3711 N N . ASN A 1 461 ? -13.355 6.041 14.988 1.00 93.44 461 ASN A N 1
ATOM 3712 C CA . ASN A 1 461 ? -14.549 6.888 14.963 1.00 93.44 461 ASN A CA 1
ATOM 3713 C C . ASN A 1 461 ? -15.622 6.485 15.993 1.00 93.44 461 ASN A C 1
ATOM 3715 O O . ASN A 1 461 ? -16.790 6.820 15.810 1.00 93.44 461 ASN A O 1
ATOM 3719 N N . ASN A 1 462 ? -15.231 5.803 17.076 1.00 95.38 462 ASN A N 1
ATOM 3720 C CA . ASN A 1 462 ? -16.085 5.467 18.226 1.00 95.38 462 ASN A CA 1
ATOM 3721 C C . ASN A 1 462 ? -17.264 4.524 17.927 1.00 95.38 462 ASN A C 1
ATOM 3723 O O . ASN A 1 462 ? -18.301 4.602 18.583 1.00 95.38 462 ASN A O 1
ATOM 3727 N N . ILE A 1 463 ? -17.114 3.609 16.969 1.00 97.56 463 ILE A N 1
ATOM 3728 C CA . ILE A 1 463 ? -18.010 2.453 16.847 1.00 97.56 463 ILE A CA 1
ATOM 3729 C C . ILE A 1 463 ? -17.451 1.385 17.779 1.00 97.56 463 ILE A C 1
ATOM 3731 O O . ILE A 1 463 ? -16.321 0.939 17.576 1.00 97.56 463 ILE A O 1
ATOM 3735 N N . CYS A 1 464 ? -18.198 1.017 18.816 1.00 98.12 464 CYS A N 1
ATOM 3736 C CA . CYS A 1 464 ? -17.669 0.247 19.937 1.00 98.12 464 CYS A CA 1
ATOM 3737 C C . CYS A 1 464 ? -18.421 -1.062 20.173 1.00 98.12 464 CYS A C 1
ATOM 3739 O O . CYS A 1 464 ? -19.622 -1.151 19.935 1.00 98.12 464 CYS A O 1
ATOM 3741 N N . ILE A 1 465 ? -17.701 -2.040 20.716 1.00 98.31 465 ILE A N 1
ATOM 3742 C CA . ILE A 1 465 ? -18.251 -3.178 21.450 1.00 98.31 465 ILE A CA 1
ATOM 3743 C C . ILE A 1 465 ? -17.868 -2.954 22.907 1.00 98.31 465 ILE A C 1
ATOM 3745 O O . ILE A 1 465 ? -16.679 -2.934 23.232 1.00 98.31 465 ILE A O 1
ATOM 3749 N N . ASP A 1 466 ? -18.876 -2.772 23.753 1.00 97.06 466 ASP A N 1
ATOM 3750 C CA . ASP A 1 466 ? -18.731 -2.637 25.199 1.00 97.06 466 ASP A CA 1
ATOM 3751 C C . ASP A 1 466 ? -19.591 -3.707 25.873 1.00 97.06 466 ASP A C 1
ATOM 3753 O O . ASP A 1 466 ? -20.820 -3.679 25.800 1.00 97.06 466 ASP A O 1
ATOM 3757 N N . ALA A 1 467 ? -18.937 -4.712 26.444 1.00 97.19 467 ALA A N 1
ATOM 3758 C CA . ALA A 1 467 ? -19.591 -5.899 26.966 1.00 97.19 467 ALA A CA 1
ATOM 3759 C C . ALA A 1 467 ? -18.983 -6.319 28.304 1.00 97.19 467 ALA A C 1
ATOM 3761 O O . ALA A 1 467 ? -17.773 -6.520 28.417 1.00 97.19 467 ALA A O 1
ATOM 3762 N N . VAL A 1 468 ? -19.850 -6.532 29.295 1.00 96.31 468 VAL A N 1
ATOM 3763 C CA . VAL A 1 468 ? -19.527 -7.258 30.529 1.00 96.31 468 VAL A CA 1
ATOM 3764 C C . VAL A 1 468 ? -19.819 -8.740 30.305 1.00 96.31 468 VAL A C 1
ATOM 3766 O O . VAL A 1 468 ? -20.883 -9.107 29.798 1.00 96.31 468 VAL A O 1
ATOM 3769 N N . LEU A 1 469 ? -18.862 -9.588 30.667 1.00 95.31 469 LEU A N 1
ATOM 3770 C CA . LEU A 1 469 ? -18.862 -11.019 30.400 1.00 95.31 469 LEU A CA 1
ATOM 3771 C C . LEU A 1 469 ? -18.913 -11.796 31.716 1.00 95.31 469 LEU A C 1
ATOM 3773 O O . LEU A 1 469 ? -17.984 -11.754 32.523 1.00 95.31 469 LEU A O 1
ATOM 3777 N N . ASN A 1 470 ? -20.005 -12.533 31.897 1.00 89.50 470 ASN A N 1
ATOM 3778 C CA . ASN A 1 470 ? -20.223 -13.427 33.029 1.00 89.50 470 ASN A CA 1
ATOM 3779 C C . ASN A 1 470 ? -20.329 -14.853 32.494 1.00 89.50 470 ASN A C 1
ATOM 3781 O O . ASN A 1 470 ? -21.427 -15.347 32.242 1.00 89.50 470 ASN A O 1
ATOM 3785 N N . PHE A 1 471 ? -19.180 -15.477 32.258 1.00 88.19 471 PHE A N 1
ATOM 3786 C CA . PHE A 1 471 ? -19.122 -16.896 31.934 1.00 88.19 471 PHE A CA 1
ATOM 3787 C C . PHE A 1 471 ? -19.200 -17.719 33.231 1.00 88.19 471 PHE A C 1
ATOM 3789 O O . PHE A 1 471 ? -18.599 -17.290 34.225 1.00 88.19 471 PHE A O 1
ATOM 3796 N N . PRO A 1 472 ? -19.924 -18.854 33.244 1.00 79.06 472 PRO A N 1
ATOM 3797 C CA . PRO A 1 472 ? -19.879 -19.803 34.355 1.00 79.06 472 PRO A CA 1
ATOM 3798 C C . PRO A 1 472 ? -18.435 -20.229 34.643 1.00 79.06 472 PRO A C 1
ATOM 3800 O O . PRO A 1 472 ? -17.629 -20.349 33.713 1.00 79.06 472 PRO A O 1
ATOM 3803 N N . SER A 1 473 ? -18.096 -20.441 35.915 1.00 65.81 473 SER A N 1
ATOM 3804 C CA . SER A 1 473 ? -16.834 -21.085 36.288 1.00 65.81 473 SER A CA 1
ATOM 3805 C C . SER A 1 473 ? -16.822 -22.491 35.693 1.00 65.81 473 SER A C 1
ATOM 3807 O O . SER A 1 473 ? -17.818 -23.199 35.794 1.00 65.81 473 SER A O 1
ATOM 3809 N N . LEU A 1 474 ? -15.697 -22.927 35.118 1.00 60.12 474 LEU A N 1
ATOM 3810 C CA . LEU A 1 474 ? -15.527 -24.343 34.756 1.00 60.12 474 LEU A CA 1
ATOM 3811 C C . LEU A 1 474 ? -15.531 -25.265 35.993 1.00 60.12 474 LEU A C 1
ATOM 3813 O O . LEU A 1 474 ? -15.647 -26.471 35.826 1.00 60.12 474 LEU A O 1
ATOM 3817 N N . ASP A 1 475 ? -15.446 -24.694 37.198 1.00 54.88 475 ASP A N 1
ATOM 3818 C CA . ASP A 1 475 ? -15.473 -25.408 38.478 1.00 54.88 475 ASP A CA 1
ATOM 3819 C C . ASP A 1 475 ? -16.879 -25.495 39.116 1.00 54.88 475 ASP A C 1
ATOM 3821 O O . ASP A 1 475 ? -16.995 -25.979 40.236 1.00 54.88 475 ASP A O 1
ATOM 3825 N N . ASP A 1 476 ? -17.954 -25.036 38.454 1.00 48.47 476 ASP A N 1
ATOM 3826 C CA . ASP A 1 476 ? -19.321 -25.151 39.010 1.00 48.47 476 ASP A CA 1
ATOM 3827 C C . ASP A 1 476 ? -20.029 -26.480 38.674 1.00 48.47 476 ASP A C 1
ATOM 3829 O O . ASP A 1 476 ? -21.148 -26.711 39.136 1.00 48.47 476 ASP A O 1
ATOM 3833 N N . ASP A 1 477 ? -19.377 -27.384 37.938 1.00 44.53 477 ASP A N 1
ATOM 3834 C CA . ASP A 1 477 ? -19.853 -28.752 37.736 1.00 44.53 477 ASP A CA 1
ATOM 3835 C C . ASP A 1 477 ? -18.927 -29.726 38.497 1.00 44.53 477 ASP A C 1
ATOM 3837 O O . ASP A 1 477 ? -17.772 -29.917 38.127 1.00 44.53 477 ASP A O 1
ATOM 3841 N N . ASP A 1 478 ? -19.474 -30.347 39.550 1.00 39.78 478 ASP A N 1
ATOM 3842 C CA . ASP A 1 478 ? -18.914 -31.426 40.390 1.00 39.78 478 ASP A CA 1
ATOM 3843 C C . ASP A 1 478 ? -18.027 -31.059 41.607 1.00 39.78 478 ASP A C 1
ATOM 3845 O O . ASP A 1 478 ? -16.890 -31.513 41.701 1.00 39.78 478 ASP A O 1
ATOM 3849 N N . GLU A 1 479 ? -18.589 -30.439 42.660 1.00 33.72 479 GLU A N 1
ATOM 3850 C CA . GLU A 1 479 ? -18.348 -30.947 44.033 1.00 33.72 479 GLU A CA 1
ATOM 3851 C C . GLU A 1 479 ? -19.481 -30.579 45.033 1.00 33.72 479 GLU A C 1
ATOM 3853 O O . GLU A 1 479 ? -19.915 -29.427 45.089 1.00 33.72 479 GLU A O 1
ATOM 3858 N N . PRO A 1 480 ? -20.022 -31.539 45.822 1.00 33.94 480 PRO A N 1
ATOM 3859 C CA . PRO A 1 480 ? -21.102 -31.297 46.789 1.00 33.94 480 PRO A CA 1
ATOM 3860 C C . PRO A 1 480 ? -20.620 -30.509 48.026 1.00 33.94 480 PRO A C 1
ATOM 3862 O O . PRO A 1 480 ? -19.421 -30.429 48.288 1.00 33.94 480 PRO A O 1
ATOM 3865 N N . PRO A 1 481 ? -21.537 -29.918 48.822 1.00 33.69 481 PRO A N 1
ATOM 3866 C CA . PRO A 1 481 ? -21.199 -28.809 49.704 1.00 33.69 481 PRO A CA 1
ATOM 3867 C C . PRO A 1 481 ? -20.345 -29.274 50.882 1.00 33.69 481 PRO A C 1
ATOM 3869 O O . PRO A 1 481 ? -20.802 -30.055 51.720 1.00 33.69 481 PRO A O 1
ATOM 3872 N N . ILE A 1 482 ? -19.134 -28.728 50.989 1.00 37.03 482 ILE A N 1
ATOM 3873 C CA . ILE A 1 482 ? -18.371 -28.737 52.234 1.00 37.03 482 ILE A CA 1
ATOM 3874 C C . ILE A 1 482 ? -18.473 -27.352 52.866 1.00 37.03 482 ILE A C 1
ATOM 3876 O O . ILE A 1 482 ? -18.208 -26.317 52.261 1.00 37.03 482 ILE A O 1
ATOM 3880 N N . THR A 1 483 ? -18.944 -27.390 54.101 1.00 32.28 483 THR A N 1
ATOM 3881 C CA . THR A 1 483 ? -19.202 -26.295 55.023 1.00 32.28 483 THR A CA 1
ATOM 3882 C C . THR A 1 483 ? -17.945 -25.509 55.388 1.00 32.28 483 THR A C 1
ATOM 3884 O O . THR A 1 483 ? -16.953 -26.104 55.795 1.00 32.28 483 THR A O 1
ATOM 3887 N N . ASP A 1 484 ? -18.083 -24.185 55.313 1.00 29.61 484 ASP A N 1
ATOM 3888 C CA . ASP A 1 484 ? -17.679 -23.190 56.316 1.00 29.61 484 ASP A CA 1
ATOM 3889 C C . ASP A 1 484 ? -16.305 -23.399 56.982 1.00 29.61 484 ASP A C 1
ATOM 3891 O O . ASP A 1 484 ? -16.196 -24.105 57.981 1.00 29.61 484 ASP A O 1
ATOM 3895 N N . ASP A 1 485 ? -15.272 -22.711 56.484 1.00 34.34 485 ASP A N 1
ATOM 3896 C CA . ASP A 1 485 ? -14.512 -21.826 57.369 1.00 34.34 485 ASP A CA 1
ATOM 3897 C C . ASP A 1 485 ? -13.744 -20.730 56.607 1.00 34.34 485 ASP A C 1
ATOM 3899 O O . ASP A 1 485 ? -13.288 -20.860 55.472 1.00 34.34 485 ASP A O 1
ATOM 3903 N N . THR A 1 486 ? -13.650 -19.618 57.308 1.00 28.67 486 THR A N 1
ATOM 3904 C CA . THR A 1 486 ? -13.108 -18.302 56.998 1.00 28.67 486 THR A CA 1
ATOM 3905 C C . THR A 1 486 ? -11.688 -18.243 56.399 1.00 28.67 486 THR A C 1
ATOM 3907 O O . THR A 1 486 ? -10.712 -18.666 57.007 1.00 28.67 486 THR A O 1
ATOM 3910 N N . SER A 1 487 ? -11.527 -17.509 55.289 1.00 34.72 487 SER A N 1
ATOM 3911 C CA . SER A 1 487 ? -10.403 -16.567 55.132 1.00 34.72 487 SER A CA 1
ATOM 3912 C C . SER A 1 487 ? -10.762 -15.464 54.132 1.00 34.72 487 SER A C 1
ATOM 3914 O O . SER A 1 487 ? -10.847 -15.686 52.925 1.00 34.72 487 SER A O 1
ATOM 3916 N N . GLN A 1 488 ? -11.000 -14.261 54.651 1.00 30.83 488 GLN A N 1
ATOM 3917 C CA . GLN A 1 488 ? -11.124 -13.043 53.861 1.00 30.83 488 GLN A CA 1
ATOM 3918 C C . GLN A 1 488 ? -9.741 -12.665 53.322 1.00 30.83 488 GLN A C 1
ATOM 3920 O O . GLN A 1 488 ? -8.864 -12.303 54.101 1.00 30.83 488 GLN A O 1
ATOM 3925 N N . ASN A 1 489 ? -9.559 -12.698 52.004 1.00 32.50 489 ASN A N 1
ATOM 3926 C CA . ASN A 1 489 ? -8.517 -11.917 51.346 1.00 32.50 489 ASN A CA 1
ATOM 3927 C C . ASN A 1 489 ? -9.206 -10.960 50.371 1.00 32.50 489 ASN A C 1
ATOM 3929 O O . ASN A 1 489 ? -9.687 -11.346 49.308 1.00 32.50 489 ASN A O 1
ATOM 3933 N N . GLN A 1 490 ? -9.330 -9.710 50.811 1.00 30.50 490 GLN A N 1
ATOM 3934 C CA . GLN A 1 490 ? -9.747 -8.581 49.992 1.00 30.50 490 GLN A CA 1
ATOM 3935 C C . GLN A 1 490 ? -8.584 -8.194 49.078 1.00 30.50 490 GLN A C 1
ATOM 3937 O O . GLN A 1 490 ? -7.705 -7.451 49.500 1.00 30.50 490 GLN A O 1
ATOM 3942 N N . ASP A 1 491 ? -8.609 -8.640 47.824 1.00 36.22 491 ASP A N 1
ATOM 3943 C CA . ASP A 1 491 ? -7.848 -7.973 46.769 1.00 36.22 491 ASP A CA 1
ATOM 3944 C C . ASP A 1 491 ? -8.763 -6.973 46.064 1.00 36.22 491 ASP A C 1
ATOM 3946 O O . ASP A 1 491 ? -9.645 -7.292 45.265 1.00 36.22 491 ASP A O 1
ATOM 3950 N N . SER A 1 492 ? -8.573 -5.721 46.460 1.00 34.34 492 SER A N 1
ATOM 3951 C CA . SER A 1 492 ? -9.217 -4.533 45.929 1.00 34.34 492 SER A CA 1
ATOM 3952 C C . SER A 1 492 ? -8.912 -4.331 44.444 1.00 34.34 492 SER A C 1
ATOM 3954 O O . SER A 1 492 ? -7.758 -4.229 44.023 1.00 34.34 492 SER A O 1
ATOM 3956 N N . ILE A 1 493 ? -9.998 -4.191 43.685 1.00 31.09 493 ILE A N 1
ATOM 3957 C CA . ILE A 1 493 ? -10.080 -3.657 42.326 1.00 31.09 493 ILE A CA 1
ATOM 3958 C C . ILE A 1 493 ? -9.324 -2.324 42.282 1.00 31.09 493 ILE A C 1
ATOM 3960 O O . ILE A 1 493 ? -9.707 -1.368 42.953 1.00 31.09 493 ILE A O 1
ATOM 3964 N N . SER A 1 494 ? -8.245 -2.262 41.505 1.00 34.28 494 SER A N 1
ATOM 3965 C CA . SER A 1 494 ? -7.585 -1.004 41.161 1.00 34.28 494 SER A CA 1
ATOM 3966 C C . SER A 1 494 ? -7.731 -0.764 39.664 1.00 34.28 494 SER A C 1
ATOM 3968 O O . SER A 1 494 ? -7.292 -1.559 38.832 1.00 34.28 494 SER A O 1
ATOM 3970 N N . ASP A 1 495 ? -8.406 0.339 39.353 1.00 30.70 495 ASP A N 1
ATOM 3971 C CA . ASP A 1 495 ? -8.572 0.891 38.019 1.00 30.70 495 ASP A CA 1
ATOM 3972 C C . ASP A 1 495 ? -7.213 1.063 37.330 1.00 30.70 495 ASP A C 1
ATOM 3974 O O . ASP A 1 495 ? -6.317 1.766 37.805 1.00 30.70 495 ASP A O 1
ATOM 3978 N N . ILE A 1 496 ? -7.061 0.425 36.171 1.00 32.34 496 ILE A N 1
ATOM 3979 C CA . ILE A 1 496 ? -5.884 0.573 35.317 1.00 32.34 496 ILE A CA 1
ATOM 3980 C C . ILE A 1 496 ? -6.052 1.864 34.509 1.00 32.34 496 ILE A C 1
ATOM 3982 O O . ILE A 1 496 ? -6.529 1.863 33.375 1.00 32.34 496 ILE A O 1
ATOM 3986 N N . THR A 1 497 ? -5.636 2.989 35.084 1.00 31.62 497 THR A N 1
ATOM 3987 C CA . THR A 1 497 ? -5.350 4.210 34.318 1.00 31.62 497 THR A CA 1
ATOM 3988 C C . THR A 1 497 ? -3.971 4.107 33.671 1.00 31.62 497 THR A C 1
ATOM 3990 O O . THR A 1 497 ? -2.940 4.122 34.339 1.00 31.62 497 THR A O 1
ATOM 3993 N N . SER A 1 498 ? -3.963 4.012 32.342 1.00 29.05 498 SER A N 1
ATOM 3994 C CA . SER A 1 498 ? -2.769 4.034 31.496 1.00 29.05 498 SER A CA 1
ATOM 3995 C C . SER A 1 498 ? -2.159 5.439 31.447 1.00 29.05 498 SER A C 1
ATOM 3997 O O . SER A 1 498 ? -2.642 6.304 30.718 1.00 29.05 498 SER A O 1
ATOM 3999 N N . SER A 1 499 ? -1.055 5.655 32.157 1.00 29.83 499 SER A N 1
ATOM 4000 C CA . SER A 1 499 ? -0.148 6.784 31.938 1.00 29.83 499 SER A CA 1
ATOM 4001 C C . SER A 1 499 ? 1.220 6.248 31.510 1.00 29.83 499 SER A C 1
ATOM 4003 O O . SER A 1 499 ? 1.978 5.696 32.301 1.00 29.83 499 SER A O 1
ATOM 4005 N N . ALA A 1 500 ? 1.534 6.379 30.220 1.00 28.16 500 ALA A N 1
ATOM 4006 C CA . ALA A 1 500 ? 2.869 6.113 29.694 1.00 28.16 500 ALA A CA 1
ATOM 4007 C C . ALA A 1 500 ? 3.726 7.385 29.852 1.00 28.16 500 ALA A C 1
ATOM 4009 O O . ALA A 1 500 ? 3.389 8.403 29.240 1.00 28.16 500 ALA A O 1
ATOM 4010 N N . PRO A 1 501 ? 4.805 7.384 30.659 1.00 33.66 501 PRO A N 1
ATOM 4011 C CA . PRO A 1 501 ? 5.718 8.515 30.730 1.00 33.66 501 PRO A CA 1
ATOM 4012 C C . PRO A 1 501 ? 6.754 8.461 29.587 1.00 33.66 501 PRO A C 1
ATOM 4014 O O . PRO A 1 501 ? 7.056 7.381 29.071 1.00 33.66 501 PRO A O 1
ATOM 4017 N N . PRO A 1 502 ? 7.318 9.612 29.178 1.00 34.47 502 PRO A N 1
ATOM 4018 C CA . PRO A 1 502 ? 8.248 9.685 28.060 1.00 34.47 502 PRO A CA 1
ATOM 4019 C C . PRO A 1 502 ? 9.629 9.140 28.440 1.00 34.47 502 PRO A C 1
ATOM 4021 O O . PRO A 1 502 ? 10.171 9.433 29.506 1.00 34.47 502 PRO A O 1
ATOM 4024 N N . SER A 1 503 ? 10.201 8.351 27.531 1.00 29.97 503 SER A N 1
ATOM 4025 C CA . SER A 1 503 ? 11.498 7.699 27.682 1.00 29.97 503 SER A CA 1
ATOM 4026 C C . SER A 1 503 ? 12.636 8.718 27.789 1.00 29.97 503 SER A C 1
ATOM 4028 O O . SER A 1 503 ? 12.988 9.374 26.808 1.00 29.97 503 SER A O 1
ATOM 4030 N N . SER A 1 504 ? 13.266 8.802 28.956 1.00 29.64 504 SER A N 1
ATOM 4031 C CA . SER A 1 504 ? 14.627 9.311 29.099 1.00 29.64 504 SER A CA 1
ATOM 4032 C C . SER A 1 504 ? 15.576 8.128 29.297 1.00 29.64 504 SER A C 1
ATOM 4034 O O . SER A 1 504 ? 15.295 7.179 30.026 1.00 29.64 504 SER A O 1
ATOM 4036 N N . HIS A 1 505 ? 16.684 8.157 28.559 1.00 29.27 505 HIS A N 1
ATOM 4037 C CA . HIS A 1 505 ? 17.704 7.117 28.516 1.00 29.27 505 HIS A CA 1
ATOM 4038 C C . HIS A 1 505 ? 18.285 6.834 29.911 1.00 29.27 505 HIS A C 1
ATOM 4040 O O . HIS A 1 505 ? 19.119 7.595 30.397 1.00 29.27 505 HIS A O 1
ATOM 4046 N N . ILE A 1 506 ? 17.903 5.717 30.534 1.00 30.72 506 ILE A N 1
ATOM 4047 C CA . ILE A 1 506 ? 18.613 5.171 31.695 1.00 30.72 506 ILE A CA 1
ATOM 4048 C C . ILE A 1 506 ? 19.229 3.835 31.287 1.00 30.72 506 ILE A C 1
ATOM 4050 O O . ILE A 1 506 ? 18.548 2.845 31.032 1.00 30.72 506 ILE A O 1
ATOM 4054 N N . LEU A 1 507 ? 20.556 3.866 31.184 1.00 30.05 507 LEU A N 1
ATOM 4055 C CA . LEU A 1 507 ? 21.439 2.745 30.898 1.00 30.05 507 LEU A CA 1
ATOM 4056 C C . LEU A 1 507 ? 21.361 1.719 32.052 1.00 30.05 507 LEU A C 1
ATOM 4058 O O . LEU A 1 507 ? 21.596 2.110 33.200 1.00 30.05 507 LEU A O 1
ATOM 4062 N N . PRO A 1 508 ? 21.079 0.426 31.803 1.00 35.06 508 PRO A N 1
ATOM 4063 C CA . PRO A 1 508 ? 21.051 -0.572 32.864 1.00 35.06 508 PRO A CA 1
ATOM 4064 C C . PRO A 1 508 ? 22.470 -0.854 33.371 1.00 35.06 508 PRO A C 1
ATOM 4066 O O . PRO A 1 508 ? 23.287 -1.482 32.698 1.00 35.06 508 PRO A O 1
ATOM 4069 N N . LYS A 1 509 ? 22.760 -0.383 34.585 1.00 32.31 509 LYS A N 1
ATOM 4070 C CA . LYS A 1 509 ? 23.829 -0.913 35.432 1.00 32.31 509 LYS A CA 1
ATOM 4071 C C . LYS A 1 509 ? 23.330 -2.220 36.049 1.00 32.31 509 LYS A C 1
ATOM 4073 O O . LYS A 1 509 ? 22.653 -2.151 37.061 1.00 32.31 509 LYS A O 1
ATOM 4078 N N . ASP A 1 510 ? 23.655 -3.365 35.455 1.00 36.12 510 ASP A N 1
ATOM 4079 C CA . ASP A 1 510 ? 24.085 -4.552 36.214 1.00 36.12 510 ASP A CA 1
ATOM 4080 C C . ASP A 1 510 ? 24.612 -5.643 35.263 1.00 36.12 510 ASP A C 1
ATOM 4082 O O . ASP A 1 510 ? 23.866 -6.435 34.694 1.00 36.12 510 ASP A O 1
ATOM 4086 N N . LEU A 1 511 ? 25.930 -5.666 35.045 1.00 39.50 511 LEU A N 1
ATOM 4087 C CA . LEU A 1 511 ? 26.630 -6.707 34.271 1.00 39.50 511 LEU A CA 1
ATOM 4088 C C . LEU A 1 511 ? 27.178 -7.830 35.173 1.00 39.50 511 LEU A C 1
ATOM 4090 O O . LEU A 1 511 ? 27.961 -8.666 34.716 1.00 39.50 511 LEU A O 1
ATOM 4094 N N . SER A 1 512 ? 26.746 -7.889 36.438 1.00 41.28 512 SER A N 1
ATOM 4095 C CA . SER A 1 512 ? 27.221 -8.873 37.421 1.00 41.28 512 SER A CA 1
ATOM 4096 C C . SER A 1 512 ? 26.936 -10.325 36.993 1.00 41.28 512 SER A C 1
ATOM 4098 O O . SER A 1 512 ? 27.776 -11.208 37.167 1.00 41.28 512 SER A O 1
ATOM 4100 N N . TRP A 1 513 ? 25.820 -10.579 36.300 1.00 36.84 513 TRP A N 1
ATOM 4101 C CA . TRP A 1 513 ? 25.465 -11.930 35.836 1.00 36.84 513 TRP A CA 1
ATOM 4102 C C . TRP A 1 513 ? 26.281 -12.429 34.632 1.00 36.84 513 TRP A C 1
ATOM 4104 O O . TRP A 1 513 ? 26.497 -13.632 34.496 1.00 36.84 513 TRP A O 1
ATOM 4114 N N . CYS A 1 514 ? 26.796 -11.536 33.780 1.00 40.25 514 CYS A N 1
ATOM 4115 C CA . CYS A 1 514 ? 27.610 -11.948 32.628 1.00 40.25 514 CYS A CA 1
ATOM 4116 C C . CYS A 1 514 ? 29.044 -12.328 33.029 1.00 40.25 514 CYS A C 1
ATOM 4118 O O . CYS A 1 514 ? 29.649 -13.202 32.410 1.00 40.25 514 CYS A O 1
ATOM 4120 N N . LEU A 1 515 ? 29.583 -11.716 34.088 1.00 44.53 515 LEU A N 1
ATOM 4121 C CA . LEU A 1 515 ? 30.934 -12.018 34.573 1.00 44.53 515 LEU A CA 1
ATOM 4122 C C . LEU A 1 515 ? 31.003 -13.342 35.346 1.00 44.53 515 LEU A C 1
ATOM 4124 O O . LEU A 1 515 ? 32.043 -14.001 35.326 1.00 44.53 515 LEU A O 1
ATOM 4128 N N . PHE A 1 516 ? 29.897 -13.780 35.955 1.00 43.19 516 PHE A N 1
ATOM 4129 C CA . PHE A 1 516 ? 29.844 -15.077 36.634 1.00 43.19 516 PHE A CA 1
ATOM 4130 C C . PHE A 1 516 ? 29.888 -16.254 35.651 1.00 43.19 516 PHE A C 1
ATOM 4132 O O . PHE A 1 516 ? 30.513 -17.271 35.933 1.00 43.19 516 PHE A O 1
ATOM 4139 N N . LEU A 1 517 ? 29.292 -16.105 34.464 1.00 42.50 517 LEU A N 1
ATOM 4140 C CA . LEU A 1 517 ? 29.349 -17.139 33.428 1.00 42.50 517 LEU A CA 1
ATOM 4141 C C . LEU A 1 517 ? 30.738 -17.217 32.780 1.00 42.50 517 LEU A C 1
ATOM 4143 O O . LEU A 1 517 ? 31.226 -18.312 32.521 1.00 42.50 517 LEU A O 1
ATOM 4147 N N . LEU A 1 518 ? 31.429 -16.087 32.599 1.00 45.19 518 LEU A N 1
ATOM 4148 C CA . LEU A 1 518 ? 32.781 -16.072 32.025 1.00 45.19 518 LEU A CA 1
ATOM 4149 C C . LEU A 1 518 ? 33.860 -16.641 32.966 1.00 45.19 518 LEU A C 1
ATOM 4151 O O . LEU A 1 518 ? 34.864 -17.166 32.481 1.00 45.19 518 LEU A O 1
ATOM 4155 N N . SER A 1 519 ? 33.664 -16.612 34.290 1.00 44.62 519 SER A N 1
ATOM 4156 C CA . SER A 1 519 ? 34.633 -17.193 35.235 1.00 44.62 519 SER A CA 1
ATOM 4157 C C . SER A 1 519 ? 34.628 -18.728 35.222 1.00 44.62 519 SER A C 1
ATOM 4159 O O . SER A 1 519 ? 35.689 -19.343 35.356 1.00 44.62 519 SER A O 1
ATOM 4161 N N . ILE A 1 520 ? 33.474 -19.350 34.950 1.00 45.62 520 ILE A N 1
ATOM 4162 C CA . ILE A 1 520 ? 33.347 -20.811 34.827 1.00 45.62 520 ILE A CA 1
ATOM 4163 C C . ILE A 1 520 ? 34.068 -21.308 33.561 1.00 45.62 520 ILE A C 1
ATOM 4165 O O . ILE A 1 520 ? 34.735 -22.343 33.585 1.00 45.62 520 ILE A O 1
ATOM 4169 N N . PHE A 1 521 ? 34.047 -20.528 32.474 1.00 46.16 521 PHE A N 1
ATOM 4170 C CA . PHE A 1 521 ? 34.758 -20.879 31.239 1.00 46.16 521 PHE A CA 1
ATOM 4171 C C . PHE A 1 521 ? 36.283 -20.684 31.318 1.00 46.16 521 PHE A C 1
ATOM 4173 O O . PHE A 1 521 ? 37.016 -21.331 30.572 1.00 46.16 521 PHE A O 1
ATOM 4180 N N . SER A 1 522 ? 36.797 -19.877 32.254 1.00 44.19 522 SER A N 1
ATOM 4181 C CA . SER A 1 522 ? 38.247 -19.693 32.420 1.00 44.19 522 SER A CA 1
ATOM 4182 C C . SER A 1 522 ? 38.937 -20.815 33.206 1.00 44.19 522 SER A C 1
ATOM 4184 O O . SER A 1 522 ? 40.155 -20.962 33.079 1.00 44.19 522 SER A O 1
ATOM 4186 N N . GLN A 1 523 ? 38.222 -21.598 34.020 1.00 43.31 523 GLN A N 1
ATOM 4187 C CA . GLN A 1 523 ? 38.846 -22.689 34.785 1.00 43.31 523 GLN A CA 1
ATOM 4188 C C . GLN A 1 523 ? 38.946 -23.996 33.993 1.00 43.31 523 GLN A C 1
ATOM 4190 O O . GLN A 1 523 ? 39.875 -24.771 34.222 1.00 43.31 523 GLN A O 1
ATOM 4195 N N . HIS A 1 524 ? 38.083 -24.208 32.997 1.00 42.22 524 HIS A N 1
ATOM 4196 C CA . HIS A 1 524 ? 38.134 -25.418 32.172 1.00 42.22 524 HIS A CA 1
ATOM 4197 C C . HIS A 1 524 ? 39.213 -25.405 31.082 1.00 42.22 524 HIS A C 1
ATOM 4199 O O . HIS A 1 524 ? 39.533 -26.464 30.547 1.00 42.22 524 HIS A O 1
ATOM 4205 N N . TRP A 1 525 ? 39.856 -24.264 30.807 1.00 38.53 525 TRP A N 1
ATOM 4206 C CA . TRP A 1 525 ? 40.938 -24.204 29.814 1.00 38.53 525 TRP A CA 1
ATOM 4207 C C . TRP A 1 525 ? 42.343 -24.511 30.353 1.00 38.53 525 TRP A C 1
ATOM 4209 O O . TRP A 1 525 ? 43.285 -24.574 29.570 1.00 38.53 525 TRP A O 1
ATOM 4219 N N . LYS A 1 526 ? 42.510 -24.738 31.664 1.00 40.81 526 LYS A N 1
ATOM 4220 C CA . LYS A 1 526 ? 43.823 -25.062 32.259 1.00 40.81 526 LYS A CA 1
ATOM 4221 C C . LYS A 1 526 ? 44.145 -26.555 32.382 1.00 40.81 526 LYS A C 1
ATOM 4223 O O . LYS A 1 526 ? 45.236 -26.869 32.834 1.00 40.81 526 LYS A O 1
ATOM 4228 N N . TYR A 1 527 ? 43.253 -27.455 31.971 1.00 43.69 527 TYR A N 1
ATOM 4229 C CA . TYR A 1 527 ? 43.485 -28.905 32.076 1.00 43.69 527 TYR A CA 1
ATOM 4230 C C . TYR A 1 527 ? 43.404 -29.658 30.737 1.00 43.69 527 TYR A C 1
ATOM 4232 O O . TYR A 1 527 ? 43.208 -30.868 30.726 1.00 43.69 527 TYR A O 1
ATOM 4240 N N . LEU A 1 528 ? 43.567 -28.961 29.607 1.00 42.53 528 LEU A N 1
ATOM 4241 C CA . LEU A 1 528 ? 43.616 -29.574 28.266 1.00 42.53 528 LEU A CA 1
ATOM 4242 C C . LEU A 1 528 ? 44.835 -29.141 27.420 1.00 42.53 528 LEU A C 1
ATOM 4244 O O . LEU A 1 528 ? 44.846 -29.326 26.205 1.00 42.53 528 LEU A O 1
ATOM 4248 N N . LEU A 1 529 ? 45.873 -28.621 28.079 1.00 45.94 529 LEU A N 1
ATOM 4249 C CA . LEU A 1 529 ? 47.271 -28.564 27.626 1.00 45.94 529 LEU A CA 1
ATOM 4250 C C . LEU A 1 529 ? 48.107 -29.309 28.666 1.00 45.94 529 LEU A C 1
ATOM 4252 O O . LEU A 1 529 ? 49.081 -29.974 28.255 1.00 45.94 529 LEU A O 1
#

Solvent-accessible surface area (backbone atoms only — not comparable to full-atom values): 30150 Å² total; per-residue (Å²): 135,84,86,84,89,78,91,75,92,74,83,77,86,75,73,76,76,56,73,66,60,64,52,53,54,53,65,63,56,60,74,79,67,72,69,52,48,29,40,65,49,91,46,86,94,36,62,65,38,41,30,40,36,29,49,52,90,69,22,54,29,90,84,75,38,66,67,88,59,67,71,37,82,36,69,26,50,70,57,90,90,65,54,69,47,48,42,42,68,31,44,60,89,54,46,33,61,52,39,31,53,43,92,87,79,62,48,68,36,56,63,29,34,50,73,64,37,61,63,70,61,21,50,56,41,26,51,53,33,50,51,57,43,41,68,64,73,48,72,35,40,36,35,38,43,67,79,75,66,54,59,47,65,82,71,28,46,85,88,36,34,58,61,54,52,53,34,29,50,52,39,37,73,78,37,72,86,52,53,69,72,58,24,45,54,51,22,45,54,47,42,31,54,29,33,44,50,55,55,47,54,49,45,51,49,47,42,73,72,29,67,55,28,33,35,32,41,53,50,34,62,62,36,86,44,77,64,76,85,45,85,85,63,69,25,62,47,48,71,68,40,53,50,55,54,55,75,41,44,78,56,58,75,64,34,56,29,36,24,26,61,54,65,51,41,72,92,34,59,72,34,71,64,29,26,29,36,32,36,34,39,51,50,50,40,57,54,58,27,29,72,83,35,55,66,60,22,43,35,34,38,39,33,37,48,65,32,24,72,84,40,64,84,45,67,59,51,73,58,36,42,44,25,37,60,39,39,46,54,27,67,44,49,36,24,40,33,42,43,48,58,57,68,51,34,72,40,69,67,35,19,40,52,47,52,50,44,37,69,74,50,50,49,58,50,52,51,33,36,50,49,27,41,46,44,40,8,44,63,31,20,70,65,39,26,39,36,20,40,70,58,79,89,56,96,72,64,43,56,56,56,71,90,44,40,46,79,46,76,44,96,87,73,47,65,46,56,46,68,54,87,52,72,64,58,47,48,53,41,59,72,50,34,40,43,26,18,20,48,97,45,93,57,62,61,48,84,62,58,77,71,52,49,63,48,81,40,57,49,91,62,69,43,47,45,78,36,82,44,86,65,81,62,88,75,76,70,87,77,82,93,77,79,88,82,90,77,92,77,89,81,77,88,72,84,86,78,90,76,85,78,85,90,72,95,76,80,87,87,74,66,68,71,61,55,59,59,53,54,60,61,62,63,67,66,75,79,80,120